Protein AF-A0A813GDG5-F1 (afdb_monomer_lite)

Radius of gyration: 47.86 Å; chains: 1; bounding box: 102×133×169 Å

Secondary structure (DSSP, 8-state):
----------TT----PPPTT----TT--EEEE--B-SS-B-SS-EEEE--------EEEE------STT---EEEEEEPPS-GGG--EEEEEEESSTT-TTPEE-SSPEESS--EEEEPTT---TT--EEEEEEE-SS-B-SS-EEEE--------EEEE------STT------EEE--S--TT---------SS---S--TT------HHHHHHHHHHTTSS--------------------------------------------------------------------------------------------------------------------------------------------TT----------------------PPPPPP------PPTT-----PPTT---TT--EEE---B-SS-B-SS-S-EEE--------EEEEEEE-S-SSS---EEEEEEPP---SSSSSSTTT--EEEEEEESSTT-TT-EEEEEEEEBTB-EEEEPSS---TT--EEEEEEE-SS-B-SS-EEEE--------EEEE--B-S--TT---B--EEEPPS--TT---------S-EEEETTEEEEPPP------PPPPP-

Structure (mmCIF, N/CA/C/O backbone):
data_AF-A0A813GDG5-F1
#
_entry.id   AF-A0A813GDG5-F1
#
loop_
_atom_site.group_PDB
_atom_site.id
_atom_site.type_symbol
_atom_site.label_atom_id
_atom_site.label_alt_id
_atom_site.label_comp_id
_atom_site.label_asym_id
_atom_site.label_entity_id
_atom_site.label_seq_id
_atom_site.pdbx_PDB_ins_code
_atom_site.Cartn_x
_atom_site.Cartn_y
_atom_site.Cartn_z
_atom_site.occupancy
_atom_site.B_iso_or_equiv
_atom_site.auth_seq_id
_atom_site.auth_comp_id
_atom_site.auth_asym_id
_atom_site.auth_atom_id
_atom_site.pdbx_PDB_model_num
ATOM 1 N N . ALA A 1 1 ? -31.759 0.068 24.690 1.00 62.31 1 ALA A N 1
ATOM 2 C CA . ALA A 1 1 ? -31.025 -0.439 23.518 1.00 62.31 1 ALA A CA 1
ATOM 3 C C . ALA A 1 1 ? -31.942 -1.348 22.711 1.00 62.31 1 ALA A C 1
ATOM 5 O O . ALA A 1 1 ? -32.781 -2.019 23.308 1.00 62.31 1 ALA A O 1
ATOM 6 N N . SER A 1 2 ? -31.791 -1.367 21.390 1.00 81.00 2 SER A N 1
ATOM 7 C CA . SER A 1 2 ? -32.177 -2.514 20.563 1.00 81.00 2 SER A CA 1
ATOM 8 C C . SER A 1 2 ? -31.324 -3.732 20.952 1.00 81.00 2 SER A C 1
ATOM 10 O O . SER A 1 2 ? -30.214 -3.576 21.458 1.00 81.00 2 SER A O 1
ATOM 12 N N . ARG A 1 3 ? -31.844 -4.948 20.752 1.00 89.31 3 ARG A N 1
ATOM 13 C CA . ARG A 1 3 ? -31.080 -6.197 20.893 1.00 89.31 3 ARG A CA 1
ATOM 14 C C . ARG A 1 3 ? -31.529 -7.189 19.825 1.00 89.31 3 ARG A C 1
ATOM 16 O O . ARG A 1 3 ? -32.732 -7.330 19.604 1.00 89.31 3 ARG A O 1
ATOM 23 N N . THR A 1 4 ? -30.583 -7.882 19.205 1.00 92.38 4 THR A N 1
ATOM 24 C CA . THR A 1 4 ? -30.857 -8.944 18.228 1.00 92.38 4 THR A CA 1
ATOM 25 C C . THR A 1 4 ? -30.822 -10.291 18.943 1.00 92.38 4 THR A C 1
ATOM 27 O O . THR A 1 4 ? -29.876 -10.590 19.667 1.00 92.38 4 THR A O 1
ATOM 30 N N . HIS A 1 5 ? -31.865 -11.103 18.783 1.00 94.12 5 HIS A N 1
ATOM 31 C CA . HIS A 1 5 ? -31.934 -12.427 19.401 1.00 94.12 5 HIS A CA 1
ATOM 32 C C . HIS A 1 5 ? -31.241 -13.465 18.507 1.00 94.12 5 HIS A C 1
ATOM 34 O O . HIS A 1 5 ? -31.800 -13.872 17.490 1.00 94.12 5 HIS A O 1
ATOM 40 N N . LEU A 1 6 ? -30.042 -13.901 18.906 1.00 94.25 6 LEU A N 1
ATOM 41 C CA . LEU A 1 6 ? -29.243 -14.876 18.151 1.00 94.25 6 LEU A CA 1
ATOM 42 C C . LEU A 1 6 ? -29.748 -16.324 18.306 1.00 94.25 6 LEU A C 1
ATOM 44 O O . LEU A 1 6 ? -29.659 -17.107 17.366 1.00 94.25 6 LEU A O 1
ATOM 48 N N . GLY A 1 7 ? -30.295 -16.696 19.469 1.00 95.75 7 GLY A N 1
ATOM 49 C CA . GLY A 1 7 ? -30.784 -18.053 19.726 1.00 95.75 7 GLY A CA 1
ATOM 50 C C . GLY A 1 7 ? -31.010 -18.365 21.208 1.00 95.75 7 GLY A C 1
ATOM 51 O O . GLY A 1 7 ? -30.668 -17.576 22.086 1.00 95.75 7 GLY A O 1
ATOM 52 N N . THR A 1 8 ? -31.567 -19.548 21.480 1.00 96.50 8 THR A N 1
ATOM 53 C CA . THR A 1 8 ? -31.814 -20.077 22.835 1.00 96.50 8 THR A CA 1
ATOM 54 C C . THR A 1 8 ? -31.167 -21.446 23.016 1.00 96.50 8 THR A C 1
ATOM 56 O O . THR A 1 8 ? -31.325 -22.305 22.148 1.00 96.50 8 THR A O 1
ATOM 59 N N . VAL A 1 9 ? -30.543 -21.697 24.171 1.00 96.06 9 VAL A N 1
ATOM 60 C CA . VAL A 1 9 ? -30.019 -23.024 24.549 1.00 96.06 9 VAL A CA 1
ATOM 61 C C . VAL A 1 9 ? -30.819 -23.644 25.706 1.00 96.06 9 VAL A C 1
ATOM 63 O O . VAL A 1 9 ? -31.348 -22.905 26.540 1.00 96.06 9 VAL A O 1
ATOM 66 N N . PRO A 1 10 ? -30.931 -24.985 25.795 1.00 96.81 10 PRO A N 1
ATOM 67 C CA . PRO A 1 10 ? -31.555 -25.652 26.938 1.00 96.81 10 PRO A CA 1
ATOM 68 C C . PRO A 1 10 ? -30.802 -25.416 28.255 1.00 96.81 10 PRO A C 1
ATOM 70 O O . PRO A 1 10 ? -29.580 -25.275 28.277 1.00 96.81 10 PRO A O 1
ATOM 73 N N . ALA A 1 11 ? -31.519 -25.460 29.381 1.00 94.62 11 ALA A N 1
ATOM 74 C CA . ALA A 1 11 ? -30.898 -25.414 30.703 1.00 94.62 11 ALA A CA 1
ATOM 75 C C . ALA A 1 11 ? -29.907 -26.582 30.895 1.00 94.62 11 ALA A C 1
ATOM 77 O O . ALA A 1 11 ? -30.241 -27.735 30.624 1.00 94.62 11 ALA A O 1
ATOM 78 N N . GLY A 1 12 ? -28.697 -26.274 31.371 1.00 93.56 12 GLY A N 1
ATOM 79 C CA . GLY A 1 12 ? -27.581 -27.225 31.479 1.00 93.56 12 GLY A CA 1
ATOM 80 C C . GLY A 1 12 ? -26.650 -27.259 30.258 1.00 93.56 12 GLY A C 1
ATOM 81 O O . GLY A 1 12 ? -25.606 -27.901 30.318 1.00 93.56 12 GLY A O 1
ATOM 82 N N . VAL A 1 13 ? -26.979 -26.546 29.175 1.00 95.94 13 VAL A N 1
ATOM 83 C CA . VAL A 1 13 ? -26.033 -26.240 28.094 1.00 95.94 13 VAL A CA 1
ATOM 84 C C . VAL A 1 13 ? -25.365 -24.898 28.400 1.00 95.94 13 VAL A C 1
ATOM 86 O O . VAL A 1 13 ? -26.042 -23.905 28.661 1.00 95.94 13 VAL A O 1
ATOM 89 N N . HIS A 1 14 ? -24.031 -24.875 28.391 1.00 95.25 14 HIS A N 1
ATOM 90 C CA . HIS A 1 14 ? -23.219 -23.718 28.799 1.00 95.25 14 HIS A CA 1
ATOM 91 C C . HIS A 1 14 ? -22.423 -23.086 27.644 1.00 95.25 14 HIS A C 1
ATOM 93 O O . HIS A 1 14 ? -21.555 -22.248 27.873 1.00 95.25 14 HIS A O 1
ATOM 99 N N . THR A 1 15 ? -22.722 -23.476 26.406 1.00 94.69 15 THR A N 1
ATOM 100 C CA . THR A 1 15 ? -22.099 -22.967 25.180 1.00 94.69 15 THR A CA 1
ATOM 101 C C . THR A 1 15 ? -23.167 -22.649 24.137 1.00 94.69 15 THR A C 1
ATOM 103 O O . THR A 1 15 ? -24.191 -23.325 24.052 1.00 94.69 15 THR A O 1
ATOM 106 N N . PHE A 1 16 ? -22.925 -21.623 23.326 1.00 95.31 16 PHE A N 1
ATOM 107 C CA . PHE A 1 16 ? -23.725 -21.292 22.149 1.00 95.31 16 PHE A CA 1
ATOM 108 C C . PHE A 1 16 ? -22.758 -20.974 21.009 1.00 95.31 16 PHE A C 1
ATOM 110 O O . PHE A 1 16 ? -21.877 -20.132 21.174 1.00 95.31 16 PHE A O 1
ATOM 117 N N . ALA A 1 17 ? -22.886 -21.680 19.887 1.00 94.06 17 ALA A N 1
ATOM 118 C CA . ALA A 1 17 ? -22.051 -21.446 18.719 1.00 94.06 17 ALA A CA 1
ATOM 119 C C . ALA A 1 17 ? -22.640 -20.293 17.899 1.00 94.06 17 ALA A C 1
ATOM 121 O O . ALA A 1 17 ? -23.751 -20.401 17.382 1.00 94.06 17 ALA A O 1
ATOM 122 N N . ILE A 1 18 ? -21.883 -19.205 17.781 1.00 93.00 18 ILE A N 1
ATOM 123 C CA . ILE A 1 18 ? -22.110 -18.173 16.769 1.00 93.00 18 ILE A CA 1
ATOM 124 C C . ILE A 1 18 ? -21.420 -18.666 15.491 1.00 93.00 18 ILE A C 1
ATOM 126 O O . ILE A 1 18 ? -20.317 -19.209 15.565 1.00 93.00 18 ILE A O 1
ATOM 130 N N . ALA A 1 19 ? -22.080 -18.547 14.339 1.00 90.06 19 ALA A N 1
ATOM 131 C CA . ALA A 1 19 ? -21.487 -18.952 13.068 1.00 90.06 19 ALA A CA 1
ATOM 132 C C . ALA A 1 19 ? -20.356 -17.991 12.663 1.00 90.06 19 ALA A C 1
ATOM 134 O O . ALA A 1 19 ? -20.369 -16.818 13.051 1.00 90.06 19 ALA A O 1
ATOM 135 N N . ALA A 1 20 ? -19.418 -18.469 11.841 1.00 87.94 20 ALA A N 1
ATOM 136 C CA . ALA A 1 20 ? -18.529 -17.573 11.107 1.00 87.94 20 ALA A CA 1
ATOM 137 C C . ALA A 1 20 ? -19.345 -16.529 10.322 1.00 87.94 20 ALA A C 1
ATOM 139 O O . ALA A 1 20 ? -20.516 -16.758 10.007 1.00 87.94 20 ALA A O 1
ATOM 140 N N . ASP A 1 21 ? -18.735 -15.373 10.073 1.00 87.25 21 ASP A N 1
ATOM 141 C CA . ASP A 1 21 ? -19.290 -14.294 9.245 1.00 87.25 21 ASP A CA 1
ATOM 142 C C . ASP A 1 21 ? -20.653 -13.747 9.734 1.00 87.25 21 ASP A C 1
ATOM 144 O O . ASP A 1 21 ? -21.388 -13.077 9.005 1.00 87.25 21 ASP A O 1
ATOM 148 N N . THR A 1 22 ? -20.993 -13.988 11.010 1.00 90.06 22 THR A N 1
ATOM 149 C CA . THR A 1 22 ? -22.172 -13.405 11.666 1.00 90.06 22 THR A CA 1
ATOM 150 C C . THR A 1 22 ? -21.937 -11.913 11.898 1.00 90.06 22 THR A C 1
ATOM 152 O O . THR A 1 22 ? -21.470 -11.509 12.963 1.00 90.06 22 THR A O 1
ATOM 155 N N . ALA A 1 23 ? -22.281 -11.090 10.906 1.00 89.31 23 ALA A N 1
ATOM 156 C CA . ALA A 1 23 ? -22.193 -9.636 10.995 1.00 89.31 23 ALA A CA 1
ATOM 157 C C . ALA A 1 23 ? -22.947 -9.111 12.242 1.00 89.31 23 ALA A C 1
ATOM 159 O O . ALA A 1 23 ? -24.170 -9.278 12.327 1.00 89.31 23 ALA A O 1
ATOM 160 N N . PRO A 1 24 ? -22.266 -8.465 13.211 1.00 82.44 24 PRO A N 1
ATOM 161 C CA . PRO A 1 24 ? -22.908 -7.999 14.443 1.00 82.44 24 PRO A CA 1
ATOM 162 C C . PRO A 1 24 ? -23.838 -6.799 14.194 1.00 82.44 24 PRO A C 1
ATOM 164 O O . PRO A 1 24 ? -24.821 -6.610 14.913 1.00 82.44 24 PRO A O 1
ATOM 167 N N . GLY A 1 25 ? -23.556 -6.014 13.149 1.00 82.81 25 GLY A N 1
ATOM 168 C CA . GLY A 1 25 ? -24.183 -4.722 12.874 1.00 82.81 25 GLY A CA 1
ATOM 169 C C . GLY A 1 25 ? -23.509 -3.578 13.650 1.00 82.81 25 GLY A C 1
ATOM 170 O O . GLY A 1 25 ? -22.969 -3.807 14.734 1.00 82.81 25 GLY A O 1
ATOM 171 N N . PRO A 1 26 ? -23.560 -2.334 13.134 1.00 79.00 26 PRO A N 1
ATOM 172 C CA . PRO A 1 26 ? -22.647 -1.245 13.523 1.00 79.00 26 PRO A CA 1
ATOM 173 C C . PRO A 1 26 ? -22.743 -0.783 14.989 1.00 79.00 26 PRO A C 1
ATOM 175 O O . PRO A 1 26 ? -21.864 -0.084 15.474 1.00 79.00 26 PRO A O 1
ATOM 178 N N . ALA A 1 27 ? -23.787 -1.180 15.725 1.00 83.81 27 ALA A N 1
ATOM 179 C CA . ALA A 1 27 ? -24.011 -0.773 17.116 1.00 83.81 27 ALA A CA 1
ATOM 180 C C . ALA A 1 27 ? -23.903 -1.921 18.146 1.00 83.81 27 ALA A C 1
ATOM 182 O O . ALA A 1 27 ? -24.203 -1.718 19.326 1.00 83.81 27 ALA A O 1
ATOM 183 N N . VAL A 1 28 ? -23.531 -3.142 17.739 1.00 88.38 28 VAL A N 1
ATOM 184 C CA . VAL A 1 28 ? -23.514 -4.315 18.635 1.00 88.38 28 VAL A CA 1
ATOM 185 C C . VAL A 1 28 ? -22.103 -4.570 19.164 1.00 88.38 28 VAL A C 1
ATOM 187 O O . VAL A 1 28 ? -21.370 -5.422 18.682 1.00 88.38 28 VAL A O 1
ATOM 190 N N . LEU A 1 29 ? -21.748 -3.831 20.218 1.00 90.56 29 LEU A N 1
ATOM 191 C CA . LEU A 1 29 ? -20.461 -3.946 20.920 1.00 90.56 29 LEU A CA 1
ATOM 192 C C . LEU A 1 29 ? -20.435 -5.028 22.017 1.00 90.56 29 LEU A C 1
ATOM 194 O O . LEU A 1 29 ? -19.413 -5.208 22.674 1.00 90.56 29 LEU A O 1
ATOM 198 N N . HIS A 1 30 ? -21.560 -5.692 22.304 1.00 92.50 30 HIS A N 1
ATOM 199 C CA . HIS A 1 30 ? -21.697 -6.607 23.444 1.00 92.50 30 HIS A CA 1
ATOM 200 C C . HIS A 1 30 ? -22.510 -7.858 23.093 1.00 92.50 30 HIS A C 1
ATOM 202 O O . HIS A 1 30 ? -23.578 -7.763 22.488 1.00 92.50 30 HIS A O 1
ATOM 208 N N . LEU A 1 31 ? -22.068 -9.016 23.590 1.00 93.94 31 LEU A N 1
ATOM 209 C CA . LEU A 1 31 ? -22.903 -10.212 23.721 1.00 93.94 31 LEU A CA 1
ATOM 210 C C . LEU A 1 31 ? -23.598 -10.195 25.085 1.00 93.94 31 LEU A C 1
ATOM 212 O O . LEU A 1 31 ? -22.973 -9.896 26.103 1.00 93.94 31 LEU A O 1
ATOM 216 N N . LEU A 1 32 ? -24.889 -10.539 25.108 1.00 94.75 32 LEU A N 1
ATOM 217 C CA . LEU A 1 32 ? -25.723 -10.537 26.311 1.00 94.75 32 LEU A CA 1
ATOM 218 C C . LEU A 1 32 ? -26.362 -11.916 26.511 1.00 94.75 32 LEU A C 1
ATOM 220 O O . LEU A 1 32 ? -27.048 -12.423 25.625 1.00 94.75 32 LEU A O 1
ATOM 224 N N . VAL A 1 33 ? -26.169 -12.501 27.692 1.00 95.88 33 VAL A N 1
ATOM 225 C CA . VAL A 1 33 ? -26.710 -13.805 28.088 1.00 95.88 33 VAL A CA 1
ATOM 226 C C . VAL A 1 33 ? -27.755 -13.603 29.181 1.00 95.88 33 VAL A C 1
ATOM 228 O O . VAL A 1 33 ? -27.470 -13.051 30.246 1.00 95.88 33 VAL A O 1
ATOM 231 N N . TYR A 1 34 ? -28.968 -14.078 28.914 1.00 96.75 34 TYR A N 1
ATOM 232 C CA . TYR A 1 34 ? -30.123 -13.976 29.800 1.00 96.75 34 TYR A CA 1
ATOM 233 C C . TYR A 1 34 ? -30.536 -15.364 30.296 1.00 96.75 34 TYR A C 1
ATOM 235 O O . TYR A 1 34 ? -30.735 -16.272 29.488 1.00 96.75 34 TYR A O 1
ATOM 243 N N . ALA A 1 35 ? -30.736 -15.537 31.605 1.00 96.12 35 ALA A N 1
ATOM 244 C CA . ALA A 1 35 ? -31.493 -16.684 32.096 1.00 96.12 35 ALA A CA 1
ATOM 245 C C . ALA A 1 35 ? -32.984 -16.496 31.763 1.00 96.12 35 ALA A C 1
ATOM 247 O O . ALA A 1 35 ? -33.516 -15.389 31.860 1.00 96.12 35 ALA A O 1
ATOM 248 N N . SER A 1 36 ? -33.679 -17.573 31.398 1.00 94.62 36 SER A N 1
ATOM 249 C CA . SER A 1 36 ? -35.114 -17.528 31.101 1.00 94.62 36 SER A CA 1
ATOM 250 C C . SER A 1 36 ? -35.851 -18.736 31.673 1.00 94.62 36 SER A C 1
ATOM 252 O O . SER A 1 36 ? -35.268 -19.793 31.916 1.00 94.62 36 SER A O 1
ATOM 254 N N . SER A 1 37 ? -37.139 -18.551 31.939 1.00 95.69 37 SER A N 1
ATOM 255 C CA . SER A 1 37 ? -38.023 -19.502 32.611 1.00 95.69 37 SER A CA 1
ATOM 256 C C . SER A 1 37 ? -39.401 -19.518 31.948 1.00 95.69 37 SER A C 1
ATOM 258 O O . SER A 1 37 ? -39.729 -18.645 31.149 1.00 95.69 37 SER A O 1
ATOM 260 N N . SER A 1 38 ? -40.263 -20.459 32.338 1.00 95.75 38 SER A N 1
ATOM 261 C CA . SER A 1 38 ? -41.664 -20.501 31.890 1.00 95.75 38 SER A CA 1
ATOM 262 C C . SER A 1 38 ? -42.534 -19.334 32.390 1.00 95.75 38 SER A C 1
ATOM 264 O O . SER A 1 38 ? -43.707 -19.268 32.028 1.00 95.75 38 SER A O 1
ATOM 266 N N . LEU A 1 39 ? -41.992 -18.438 33.226 1.00 94.50 39 LEU A N 1
ATOM 267 C CA . LEU A 1 39 ? -42.699 -17.278 33.783 1.00 94.50 39 LEU A CA 1
ATOM 268 C C . LEU A 1 39 ? -42.145 -15.942 33.268 1.00 94.50 39 LEU A C 1
ATOM 270 O O . LEU A 1 39 ? -42.921 -15.022 33.021 1.00 94.50 39 LEU A O 1
ATOM 274 N N . ALA A 1 40 ? -40.820 -15.825 33.135 1.00 93.75 40 ALA A N 1
ATOM 275 C CA . ALA A 1 40 ? -40.135 -14.613 32.686 1.00 93.75 40 ALA A CA 1
ATOM 276 C C . ALA A 1 40 ? -38.692 -14.885 32.223 1.00 93.75 40 ALA A C 1
ATOM 278 O O . ALA A 1 40 ? -38.039 -15.827 32.687 1.00 93.75 40 ALA A O 1
ATOM 279 N N . GLU A 1 41 ? -38.186 -13.989 31.376 1.00 95.75 41 GLU A N 1
ATOM 280 C CA . GLU A 1 41 ? -36.755 -13.753 31.164 1.00 95.75 41 GLU A CA 1
ATOM 281 C C . GLU A 1 41 ? -36.195 -12.865 32.295 1.00 95.75 41 GLU A C 1
ATOM 283 O O . GLU A 1 41 ? -36.905 -12.037 32.869 1.00 95.75 41 GLU A O 1
ATOM 288 N N . GLN A 1 42 ? -34.917 -13.033 32.624 1.00 96.44 42 GLN A N 1
ATOM 289 C CA . GLN A 1 42 ? -34.172 -12.183 33.551 1.00 96.44 42 GLN A CA 1
ATOM 290 C C . GLN A 1 42 ? -34.097 -10.731 33.037 1.00 96.44 42 GLN A C 1
ATOM 292 O O . GLN A 1 42 ? -33.810 -10.492 31.871 1.00 96.44 42 GLN A O 1
ATOM 297 N N . THR A 1 43 ? -34.295 -9.729 33.898 1.00 93.19 43 THR A N 1
ATOM 298 C CA . THR A 1 43 ? -34.247 -8.309 33.478 1.00 93.19 43 THR A CA 1
ATOM 299 C C . THR A 1 43 ? -32.832 -7.773 33.251 1.00 93.19 43 THR A C 1
ATOM 301 O O . THR A 1 43 ? -32.651 -6.810 32.511 1.00 93.19 43 THR A O 1
ATOM 304 N N . THR A 1 44 ? -31.837 -8.382 33.898 1.00 93.88 44 THR A N 1
ATOM 305 C CA . THR A 1 44 ? -30.436 -7.941 33.905 1.00 93.88 44 THR A CA 1
ATOM 306 C C . THR A 1 44 ? -29.554 -9.087 33.405 1.00 93.88 44 THR A C 1
ATOM 308 O O . THR A 1 44 ? -29.426 -10.071 34.132 1.00 93.88 44 THR A O 1
ATOM 311 N N . PRO A 1 45 ? -28.982 -9.014 32.192 1.00 96.50 45 PRO A N 1
ATOM 312 C CA . PRO A 1 45 ? -28.150 -10.082 31.643 1.00 96.50 45 PRO A CA 1
ATOM 313 C C . PRO A 1 45 ? -26.767 -10.134 32.301 1.00 96.50 45 PRO A C 1
ATOM 315 O O . PRO A 1 45 ? -26.333 -9.177 32.942 1.00 96.50 45 PRO A O 1
ATOM 318 N N . SER A 1 46 ? -26.045 -11.228 32.060 1.00 94.81 46 SER A N 1
ATOM 319 C CA . SER A 1 46 ? -24.579 -11.192 32.036 1.00 94.81 46 SER A CA 1
ATOM 320 C C . SER A 1 46 ? -24.123 -10.734 30.648 1.00 94.81 46 SER A C 1
ATOM 322 O O . SER A 1 46 ? -24.756 -11.095 29.655 1.00 94.81 46 SER A O 1
ATOM 324 N N . SER A 1 47 ? -23.050 -9.954 30.541 1.00 95.06 47 SER A N 1
ATOM 325 C CA . SER A 1 47 ? -22.583 -9.428 29.251 1.00 95.06 47 SER A CA 1
ATOM 326 C C . SER A 1 47 ? -21.066 -9.391 29.141 1.00 95.06 47 SER A C 1
ATOM 328 O O . SER A 1 47 ? -20.381 -9.121 30.124 1.00 95.06 47 SER A O 1
ATOM 330 N N . THR A 1 48 ? -20.561 -9.580 27.923 1.00 93.75 48 THR A N 1
ATOM 331 C CA . THR A 1 48 ? -19.156 -9.356 27.556 1.00 93.75 48 THR A CA 1
ATOM 332 C C . THR A 1 48 ? -19.077 -8.418 26.359 1.00 93.75 48 THR A C 1
ATOM 334 O O . THR A 1 48 ? -19.966 -8.430 25.505 1.00 93.75 48 THR A O 1
ATOM 337 N N . VAL A 1 49 ? -18.006 -7.630 26.288 1.00 91.06 49 VAL A N 1
ATOM 338 C CA . VAL A 1 49 ? -17.652 -6.846 25.098 1.00 91.06 49 VAL A CA 1
ATOM 339 C C . VAL A 1 49 ? -17.271 -7.804 23.963 1.00 91.06 49 VAL A C 1
ATOM 341 O O . VAL A 1 49 ? -16.701 -8.872 24.212 1.00 91.06 49 VAL A O 1
ATOM 344 N N . ILE A 1 50 ? -17.612 -7.434 22.730 1.00 90.06 50 ILE A N 1
ATOM 345 C CA . ILE A 1 50 ? -17.143 -8.088 21.507 1.00 90.06 50 ILE A CA 1
ATOM 346 C C . ILE A 1 50 ? -15.825 -7.428 21.106 1.00 90.06 50 ILE A C 1
ATOM 348 O O . ILE A 1 50 ? -15.783 -6.227 20.860 1.00 90.06 50 ILE A O 1
ATOM 352 N N . PHE A 1 51 ? -14.760 -8.224 21.030 1.00 82.00 51 PHE A N 1
ATOM 353 C CA . PHE A 1 51 ? -13.489 -7.811 20.441 1.00 82.00 51 PHE A CA 1
ATOM 354 C C . PHE A 1 51 ? -13.360 -8.461 19.071 1.00 82.00 51 PHE A C 1
ATOM 356 O O . PHE A 1 51 ? -12.961 -9.630 18.969 1.00 82.00 51 PHE A O 1
ATOM 363 N N . ASP A 1 52 ? -13.717 -7.703 18.038 1.00 82.12 52 ASP A N 1
ATOM 364 C CA . ASP A 1 52 ? -13.315 -8.047 16.682 1.00 82.12 52 ASP A CA 1
ATOM 365 C C . ASP A 1 52 ? -11.786 -7.922 16.549 1.00 82.12 52 ASP A C 1
ATOM 367 O O . ASP A 1 52 ? -11.139 -7.167 17.283 1.00 82.12 52 ASP A O 1
ATOM 371 N N . ARG A 1 53 ? -11.195 -8.729 15.670 1.00 82.56 53 ARG A N 1
ATOM 372 C CA . ARG A 1 53 ? -9.760 -8.746 15.380 1.00 82.56 53 ARG A CA 1
ATOM 373 C C . ARG A 1 53 ? -9.544 -9.201 13.944 1.00 82.56 53 ARG A C 1
ATOM 375 O O . ARG A 1 53 ? -9.655 -10.395 13.665 1.00 82.56 53 ARG A O 1
ATOM 382 N N . SER A 1 54 ? -9.133 -8.271 13.086 1.00 87.19 54 SER A N 1
ATOM 383 C CA . SER A 1 54 ? -8.460 -8.636 11.842 1.00 87.19 54 SER A CA 1
ATOM 384 C C . SER A 1 54 ? -7.111 -9.304 12.141 1.00 87.19 54 SER A C 1
ATOM 386 O O . SER A 1 54 ? -6.474 -9.027 13.160 1.00 87.19 54 SER A O 1
ATOM 388 N N . ALA A 1 55 ? -6.692 -10.180 11.233 1.00 93.75 55 ALA A N 1
ATOM 389 C CA . ALA A 1 55 ? -5.364 -10.780 11.184 1.00 93.75 55 ALA A CA 1
ATOM 390 C C . ALA A 1 55 ? -4.837 -10.782 9.735 1.00 93.75 55 ALA A C 1
ATOM 392 O O . ALA A 1 55 ? -4.232 -11.756 9.293 1.00 93.75 55 ALA A O 1
ATOM 393 N N . SER A 1 56 ? -5.109 -9.701 8.993 1.00 95.75 56 SER A N 1
ATOM 394 C CA . SER A 1 56 ? -4.518 -9.445 7.676 1.00 95.75 56 SER A CA 1
ATOM 395 C C . SER A 1 56 ? -2.990 -9.539 7.714 1.00 95.75 56 SER A C 1
ATOM 397 O O . SER A 1 56 ? -2.360 -9.061 8.656 1.00 95.75 56 SER A O 1
ATOM 399 N N . VAL A 1 57 ? -2.404 -10.088 6.651 1.00 97.75 57 VAL A N 1
ATOM 400 C CA . VAL A 1 57 ? -0.980 -9.894 6.332 1.00 97.75 57 VAL A CA 1
ATOM 401 C C . VAL A 1 57 ? -0.718 -8.431 5.942 1.00 97.75 57 VAL A C 1
ATOM 403 O O . VAL A 1 57 ? -1.663 -7.676 5.716 1.00 97.75 57 VAL A O 1
ATOM 406 N N . SER A 1 58 ? 0.541 -8.030 5.813 1.00 97.62 58 SER A N 1
ATOM 407 C CA . SER A 1 58 ? 0.932 -6.770 5.162 1.00 97.62 58 SER A CA 1
ATOM 408 C C . SER A 1 58 ? 2.047 -7.015 4.144 1.00 97.62 58 SER A C 1
ATOM 410 O O . SER A 1 58 ? 2.523 -8.143 4.006 1.00 97.62 58 SER A O 1
ATOM 412 N N . ASP A 1 59 ? 2.436 -5.970 3.411 1.00 96.44 59 ASP A N 1
ATOM 413 C CA . ASP A 1 59 ? 3.702 -5.913 2.664 1.00 96.44 59 ASP A CA 1
ATOM 414 C C . ASP A 1 59 ? 3.918 -7.110 1.721 1.00 96.44 59 ASP A C 1
ATOM 416 O O . ASP A 1 59 ? 4.983 -7.739 1.681 1.00 96.44 59 ASP A O 1
ATOM 420 N N . ILE A 1 60 ? 2.857 -7.459 0.981 1.00 98.12 60 ILE A N 1
ATOM 421 C CA . ILE A 1 60 ? 2.932 -8.478 -0.065 1.00 98.12 60 ILE A CA 1
ATOM 422 C C . ILE A 1 60 ? 3.953 -8.010 -1.102 1.00 98.12 60 ILE A C 1
ATOM 424 O O . ILE A 1 60 ? 3.921 -6.872 -1.563 1.00 98.12 60 ILE A O 1
ATOM 428 N N . SER A 1 61 ? 4.856 -8.910 -1.457 1.00 96.88 61 SER A N 1
ATOM 429 C CA . SER A 1 61 ? 5.930 -8.706 -2.417 1.00 96.88 61 SER A CA 1
ATOM 430 C C . SER A 1 61 ? 5.989 -9.899 -3.358 1.00 96.88 61 SER A C 1
ATOM 432 O O . SER A 1 61 ? 5.883 -11.054 -2.939 1.00 96.88 61 SER A O 1
ATOM 434 N N . PHE A 1 62 ? 6.171 -9.615 -4.638 1.00 96.62 62 PHE A N 1
ATOM 435 C CA . PHE A 1 62 ? 6.410 -10.602 -5.675 1.00 96.62 62 PHE A CA 1
ATOM 436 C C . PHE A 1 62 ? 7.437 -10.018 -6.643 1.00 96.62 62 PHE A C 1
ATOM 438 O O . PHE A 1 62 ? 7.364 -8.839 -6.983 1.00 96.62 62 PHE A O 1
ATOM 445 N N . VAL A 1 63 ? 8.398 -10.844 -7.041 1.00 93.25 63 VAL A N 1
ATOM 446 C CA . VAL A 1 63 ? 9.301 -10.575 -8.160 1.00 93.25 63 VAL A CA 1
ATOM 447 C C . VAL A 1 63 ? 9.065 -11.703 -9.142 1.00 93.25 63 VAL A C 1
ATOM 449 O O . VAL A 1 63 ? 9.177 -12.872 -8.762 1.00 93.25 63 VAL A O 1
ATOM 452 N N . ASP A 1 64 ? 8.696 -11.328 -10.359 1.00 93.44 64 ASP A N 1
ATOM 453 C CA . ASP A 1 64 ? 8.482 -12.264 -11.449 1.00 93.44 64 ASP A CA 1
ATOM 454 C C . ASP A 1 64 ? 9.829 -12.797 -11.951 1.00 93.44 64 ASP A C 1
ATOM 456 O O . ASP A 1 64 ? 10.805 -12.046 -12.000 1.00 93.44 64 ASP A O 1
ATOM 460 N N . HIS A 1 65 ? 9.912 -14.093 -12.242 1.00 91.00 65 HIS A N 1
ATOM 461 C CA . HIS A 1 65 ? 11.180 -14.807 -12.465 1.00 91.00 65 HIS A CA 1
ATOM 462 C C . HIS A 1 65 ? 11.217 -15.674 -13.730 1.00 91.00 65 HIS A C 1
ATOM 464 O O . HIS A 1 65 ? 12.220 -16.356 -13.964 1.00 91.00 65 HIS A O 1
ATOM 470 N N . ASP A 1 66 ? 10.169 -15.649 -14.551 1.00 88.75 66 ASP A N 1
ATOM 471 C CA . ASP A 1 66 ? 10.274 -16.083 -15.941 1.00 88.75 66 ASP A CA 1
ATOM 472 C C . ASP A 1 66 ? 10.344 -14.870 -16.873 1.00 88.75 66 ASP A C 1
ATOM 474 O O . ASP A 1 66 ? 10.494 -13.731 -16.433 1.00 88.75 66 ASP A O 1
ATOM 478 N N . LEU A 1 67 ? 10.421 -15.152 -18.168 1.00 88.56 67 LEU A N 1
ATOM 479 C CA . LEU A 1 67 ? 10.745 -14.188 -19.215 1.00 88.56 67 LEU A CA 1
ATOM 480 C C . LEU A 1 67 ? 9.686 -14.222 -20.331 1.00 88.56 67 LEU A C 1
ATOM 482 O O . LEU A 1 67 ? 9.865 -13.574 -21.365 1.00 88.56 67 LEU A O 1
ATOM 486 N N . ASP A 1 68 ? 8.615 -14.999 -20.142 1.00 88.25 68 ASP A N 1
ATOM 487 C CA . ASP A 1 68 ? 7.667 -15.407 -21.172 1.00 88.25 68 ASP A CA 1
ATOM 488 C C . ASP A 1 68 ? 6.336 -14.660 -21.007 1.00 88.25 68 ASP A C 1
ATOM 490 O O . ASP A 1 68 ? 5.687 -14.682 -19.968 1.00 88.25 68 ASP A O 1
ATOM 494 N N . ILE A 1 69 ? 5.916 -13.967 -22.066 1.00 87.44 69 ILE A N 1
ATOM 495 C CA . ILE A 1 69 ? 4.812 -13.004 -21.991 1.00 87.44 69 ILE A CA 1
ATOM 496 C C . ILE A 1 69 ? 3.472 -13.646 -21.576 1.00 87.44 69 ILE A C 1
ATOM 498 O O . ILE A 1 69 ? 2.968 -14.561 -22.235 1.00 87.44 69 ILE A O 1
ATOM 502 N N . ARG A 1 70 ? 2.840 -13.067 -20.546 1.00 92.06 70 ARG A N 1
ATOM 503 C CA . ARG A 1 70 ? 1.636 -13.535 -19.825 1.00 92.06 70 ARG A CA 1
ATOM 504 C C . ARG A 1 70 ? 1.824 -14.803 -19.007 1.00 92.06 70 ARG A C 1
ATOM 506 O O . ARG A 1 70 ? 0.870 -15.571 -18.817 1.00 92.06 70 ARG A O 1
ATOM 513 N N . GLU A 1 71 ? 3.022 -15.022 -18.506 1.00 94.94 71 GLU A N 1
ATOM 514 C CA . GLU A 1 71 ? 3.313 -16.057 -17.526 1.00 94.94 71 GLU A CA 1
ATOM 515 C C . GLU A 1 71 ? 3.778 -15.406 -16.221 1.00 94.94 71 GLU A C 1
ATOM 517 O O . GLU A 1 71 ? 3.901 -14.186 -16.151 1.00 94.94 71 GLU A O 1
ATOM 522 N N . PHE A 1 72 ? 3.854 -16.193 -15.151 1.00 95.19 72 PHE A N 1
ATOM 523 C CA . PHE A 1 72 ? 4.305 -15.729 -13.846 1.00 95.19 72 PHE A CA 1
ATOM 524 C C . PHE A 1 72 ? 5.049 -16.847 -13.126 1.00 95.19 72 PHE A C 1
ATOM 526 O O . PHE A 1 72 ? 4.590 -18.000 -13.087 1.00 95.19 72 PHE A O 1
ATOM 533 N N . SER A 1 73 ? 6.125 -16.493 -12.430 1.00 95.88 73 SER A N 1
ATOM 534 C CA . SER A 1 73 ? 6.826 -17.416 -11.540 1.00 95.88 73 SER A CA 1
ATOM 535 C C . SER A 1 73 ? 7.690 -16.696 -10.513 1.00 95.88 73 SER A C 1
ATOM 537 O O . SER A 1 73 ? 7.928 -15.501 -10.602 1.00 95.88 73 SER A O 1
ATOM 539 N N . GLY A 1 74 ? 8.151 -17.419 -9.491 1.00 95.38 74 GLY A N 1
ATOM 540 C CA . GLY A 1 74 ? 8.993 -16.847 -8.437 1.00 95.38 74 GLY A CA 1
ATOM 541 C C . GLY A 1 74 ? 8.329 -16.859 -7.066 1.00 95.38 74 GLY A C 1
ATOM 542 O O . GLY A 1 74 ? 7.341 -17.558 -6.828 1.00 95.38 74 GLY A O 1
ATOM 543 N N . ASN A 1 75 ? 8.922 -16.158 -6.102 1.00 96.62 75 ASN A N 1
ATOM 544 C CA . ASN A 1 75 ? 8.498 -16.241 -4.706 1.00 96.62 75 ASN A CA 1
ATOM 545 C C . ASN A 1 75 ? 7.566 -15.084 -4.331 1.00 96.62 75 ASN A C 1
ATOM 547 O O . ASN A 1 75 ? 8.008 -13.944 -4.213 1.00 96.62 75 ASN A O 1
ATOM 551 N N . VAL A 1 76 ? 6.316 -15.408 -4.003 1.00 98.06 76 VAL A N 1
ATOM 552 C CA . VAL A 1 76 ? 5.405 -14.495 -3.308 1.00 98.06 76 VAL A CA 1
ATOM 553 C C . VAL A 1 76 ? 5.763 -14.492 -1.822 1.00 98.06 76 VAL A C 1
ATOM 555 O O . VAL A 1 76 ? 5.840 -15.552 -1.198 1.00 98.06 76 VAL A O 1
ATOM 558 N N . SER A 1 77 ? 5.963 -13.320 -1.235 1.00 98.19 77 SER A N 1
ATOM 559 C CA . SER A 1 77 ? 6.211 -13.117 0.198 1.00 98.19 77 SER A CA 1
ATOM 560 C C . SER A 1 77 ? 5.282 -12.060 0.785 1.00 98.19 77 SER A C 1
ATOM 562 O O . SER A 1 77 ? 4.672 -11.285 0.059 1.00 98.19 77 SER A O 1
ATOM 564 N N . TRP A 1 78 ? 5.144 -12.054 2.107 1.00 98.50 78 TRP A N 1
ATOM 565 C CA . TRP A 1 78 ? 4.384 -11.066 2.874 1.00 98.50 78 TRP A CA 1
ATOM 566 C C . TRP A 1 78 ? 4.965 -10.924 4.285 1.00 98.50 78 TRP A C 1
ATOM 568 O O . TRP A 1 78 ? 5.810 -11.718 4.709 1.00 98.50 78 TRP A O 1
ATOM 578 N N . VAL A 1 79 ? 4.484 -9.934 5.031 1.00 98.31 79 VAL A N 1
ATOM 579 C CA . VAL A 1 79 ? 4.684 -9.799 6.478 1.00 98.31 79 VAL A CA 1
ATOM 580 C C . VAL A 1 79 ? 3.481 -10.404 7.208 1.00 98.31 79 VAL A C 1
ATOM 582 O O . VAL A 1 79 ? 2.328 -10.231 6.812 1.00 98.31 79 VAL A O 1
ATOM 585 N N . GLU A 1 80 ? 3.739 -11.183 8.260 1.00 98.00 80 GLU A N 1
ATOM 586 C CA . GLU A 1 80 ? 2.680 -11.823 9.051 1.00 98.00 80 GLU A CA 1
ATOM 587 C C . GLU A 1 80 ? 1.971 -10.823 9.988 1.00 98.00 80 GLU A C 1
ATOM 589 O O . GLU A 1 80 ? 2.621 -9.917 10.516 1.00 98.00 80 GLU A O 1
ATOM 594 N N . PRO A 1 81 ? 0.663 -10.999 10.275 1.00 96.44 81 PRO A N 1
ATOM 595 C CA . PRO A 1 81 ? -0.045 -10.187 11.263 1.00 96.44 81 PRO A CA 1
ATOM 596 C C . PRO A 1 81 ? 0.658 -10.209 12.635 1.00 96.44 81 PRO A C 1
ATOM 598 O O . PRO A 1 81 ? 1.085 -11.279 13.081 1.00 96.44 81 PRO A O 1
ATOM 601 N N . PRO A 1 82 ? 0.646 -9.100 13.406 1.00 92.81 82 PRO A N 1
ATOM 602 C CA . PRO A 1 82 ? 1.238 -9.031 14.752 1.00 92.81 82 PRO A CA 1
ATOM 603 C C . PRO A 1 82 ? 0.683 -10.021 15.798 1.00 92.81 82 PRO A C 1
ATOM 605 O O . PRO A 1 82 ? 1.151 -10.046 16.937 1.00 92.81 82 PRO A O 1
ATOM 608 N N . SER A 1 83 ? -0.339 -10.819 15.465 1.00 94.06 83 SER A N 1
ATOM 609 C CA . SER A 1 83 ? -0.895 -11.853 16.337 1.00 94.06 83 SER A CA 1
ATOM 610 C C . SER A 1 83 ? -1.380 -13.072 15.544 1.00 94.06 83 SER A C 1
ATOM 612 O O . SER A 1 83 ? -2.478 -13.084 14.992 1.00 94.06 83 SER A O 1
ATOM 614 N N . LEU A 1 84 ? -0.582 -14.143 15.566 1.00 95.44 84 LEU A N 1
ATOM 615 C CA . LEU A 1 84 ? -0.909 -15.438 14.951 1.00 95.44 84 LEU A CA 1
ATOM 616 C C . LEU A 1 84 ? -1.915 -16.283 15.760 1.00 95.44 84 LEU A C 1
ATOM 618 O O . LEU A 1 84 ? -2.294 -17.360 15.320 1.00 95.44 84 LEU A O 1
ATOM 622 N N . GLU A 1 85 ? -2.385 -15.818 16.927 1.00 95.25 85 GLU A N 1
ATOM 623 C CA . GLU A 1 85 ? -3.202 -16.590 17.892 1.00 95.25 85 GLU A CA 1
ATOM 624 C C . GLU A 1 85 ? -4.477 -17.220 17.286 1.00 95.25 85 GLU A C 1
ATOM 626 O O . GLU A 1 85 ? -4.999 -18.206 17.807 1.00 95.25 85 GLU A O 1
ATOM 631 N N . ARG A 1 86 ? -4.995 -16.647 16.191 1.00 93.69 86 ARG A N 1
ATOM 632 C CA . ARG A 1 86 ? -6.211 -17.100 15.491 1.00 93.69 86 ARG A CA 1
ATOM 633 C C . ARG A 1 86 ? -5.976 -17.522 14.035 1.00 93.69 86 ARG A C 1
ATOM 635 O O . ARG A 1 86 ? -6.939 -17.911 13.373 1.00 93.69 86 ARG A O 1
ATOM 642 N N . VAL A 1 87 ? -4.738 -17.448 13.546 1.00 97.06 87 VAL A N 1
ATOM 643 C CA . VAL A 1 87 ? -4.371 -17.834 12.178 1.00 97.06 87 VAL A CA 1
ATOM 644 C C . VAL A 1 87 ? -3.918 -19.292 12.199 1.00 97.06 87 VAL A C 1
ATOM 646 O O . VAL A 1 87 ? -3.019 -19.663 12.944 1.00 97.06 87 VAL A O 1
ATOM 649 N N . GLU A 1 88 ? -4.566 -20.132 11.398 1.00 97.75 88 GLU A N 1
ATOM 650 C CA . GLU A 1 88 ? -4.169 -21.526 11.168 1.00 97.75 88 GLU A CA 1
ATOM 651 C C . GLU A 1 88 ? -3.282 -21.625 9.917 1.00 97.75 88 GLU A C 1
ATOM 653 O O . GLU A 1 88 ? -2.265 -22.320 9.919 1.00 97.75 88 GLU A O 1
ATOM 658 N N . ALA A 1 89 ? -3.650 -20.892 8.862 1.00 98.31 89 ALA A N 1
ATOM 659 C CA . ALA A 1 89 ? -2.950 -20.865 7.585 1.00 98.31 89 ALA A CA 1
ATOM 660 C C . ALA A 1 89 ? -3.230 -19.569 6.803 1.00 98.31 89 ALA A C 1
ATOM 662 O O . ALA A 1 89 ? -4.117 -18.792 7.158 1.00 98.31 89 ALA A O 1
ATOM 663 N N . TYR A 1 90 ? -2.525 -19.389 5.692 1.00 98.44 90 TYR A N 1
ATOM 664 C CA . TYR A 1 90 ? -2.800 -18.425 4.634 1.00 98.44 90 TYR A CA 1
ATOM 665 C C . TYR A 1 90 ? -3.198 -19.156 3.349 1.00 98.44 90 TYR A C 1
ATOM 667 O O . TYR A 1 90 ? -2.793 -20.298 3.102 1.00 98.44 90 TYR A O 1
ATOM 675 N N . ARG A 1 91 ? -3.973 -18.477 2.504 1.00 98.44 91 ARG A N 1
ATOM 676 C CA . ARG A 1 91 ? -4.298 -18.917 1.143 1.00 98.44 91 ARG A CA 1
ATOM 677 C C . ARG A 1 91 ? -3.958 -17.808 0.160 1.00 98.44 91 ARG A C 1
ATOM 679 O O . ARG A 1 91 ? -4.378 -16.669 0.356 1.00 98.44 91 ARG A O 1
ATOM 686 N N . VAL A 1 92 ? -3.220 -18.164 -0.885 1.00 98.31 92 VAL A N 1
ATOM 687 C CA . VAL A 1 92 ? -2.751 -17.250 -1.932 1.00 98.31 92 VAL A CA 1
ATOM 688 C C . VAL A 1 92 ? -3.492 -17.563 -3.231 1.00 98.31 92 VAL A C 1
ATOM 690 O O . VAL A 1 92 ? -3.722 -18.731 -3.559 1.00 98.31 92 VAL A O 1
ATOM 693 N N . TYR A 1 93 ? -3.890 -16.528 -3.963 1.00 98.38 93 TYR A N 1
ATOM 694 C CA . TYR A 1 93 ? -4.578 -16.647 -5.246 1.00 98.38 93 TYR A CA 1
ATOM 695 C C . TYR A 1 93 ? -4.044 -15.615 -6.241 1.00 98.38 93 TYR A C 1
ATOM 697 O O . TYR A 1 93 ? -3.657 -14.520 -5.842 1.00 98.38 93 TYR A O 1
ATOM 705 N N . LEU A 1 94 ? -4.108 -15.948 -7.529 1.00 98.25 94 LEU A N 1
ATOM 706 C CA . LEU A 1 94 ? -4.146 -14.969 -8.617 1.00 98.25 94 LEU A CA 1
ATOM 707 C C . LEU A 1 94 ? -5.599 -14.510 -8.807 1.00 98.25 94 LEU A C 1
ATOM 709 O O . LEU A 1 94 ? -6.505 -15.340 -8.712 1.00 98.25 94 LEU A O 1
ATOM 713 N N . ALA A 1 95 ? -5.838 -13.224 -9.057 1.00 98.50 95 ALA A N 1
ATOM 714 C CA . ALA A 1 95 ? -7.168 -12.619 -9.142 1.00 98.50 95 ALA A CA 1
ATOM 715 C C . ALA A 1 95 ? -7.257 -11.512 -10.208 1.00 98.50 95 ALA A C 1
ATOM 717 O O . ALA A 1 95 ? -6.266 -10.863 -10.540 1.00 98.50 95 ALA A O 1
ATOM 718 N N . GLU A 1 96 ? -8.466 -11.275 -10.717 1.00 98.19 96 GLU A N 1
ATOM 719 C CA . GLU A 1 96 ? -8.785 -10.222 -11.699 1.00 98.19 96 GLU A CA 1
ATOM 720 C C . GLU A 1 96 ? -8.735 -8.804 -11.089 1.00 98.19 96 GLU A C 1
ATOM 722 O O . GLU A 1 96 ? -8.559 -7.830 -11.819 1.00 98.19 96 GLU A O 1
ATOM 727 N N . ASN A 1 97 ? -8.898 -8.678 -9.764 1.00 97.88 97 ASN A N 1
ATOM 728 C CA . ASN A 1 97 ? -8.871 -7.417 -9.015 1.00 97.88 97 ASN A CA 1
ATOM 729 C C . ASN A 1 97 ? -8.430 -7.607 -7.547 1.00 97.88 97 ASN A C 1
ATOM 731 O O . ASN A 1 97 ? -8.308 -8.732 -7.052 1.00 97.88 97 ASN A O 1
ATOM 735 N N . ALA A 1 98 ? -8.236 -6.491 -6.836 1.00 97.38 98 ALA A N 1
ATOM 736 C CA . ALA A 1 98 ? -7.818 -6.464 -5.435 1.00 97.38 98 ALA A CA 1
ATOM 737 C C . ALA A 1 98 ? -8.817 -7.135 -4.472 1.00 97.38 98 ALA A C 1
ATOM 739 O O . ALA A 1 98 ? -8.413 -7.703 -3.460 1.00 97.38 98 ALA A O 1
ATOM 740 N N . GLU A 1 99 ? -10.114 -7.126 -4.784 1.00 97.44 99 GLU A N 1
ATOM 741 C CA . GLU A 1 99 ? -11.157 -7.781 -3.986 1.00 97.44 99 GLU A CA 1
ATOM 742 C C . GLU A 1 99 ? -11.143 -9.320 -4.100 1.00 97.44 99 GLU A C 1
ATOM 744 O O . GLU A 1 99 ? -11.806 -10.007 -3.315 1.00 97.44 99 GLU A O 1
ATOM 749 N N . GLY A 1 100 ? -10.389 -9.882 -5.052 1.00 97.62 100 GLY A N 1
ATOM 750 C CA . GLY A 1 100 ? -10.269 -11.324 -5.256 1.00 97.62 100 GLY A CA 1
ATOM 751 C C . GLY A 1 100 ? -11.333 -11.939 -6.176 1.00 97.62 100 GLY A C 1
ATOM 752 O O . GLY A 1 100 ? -11.684 -13.111 -6.001 1.00 97.62 100 GLY A O 1
ATOM 753 N N . SER A 1 101 ? -11.867 -11.193 -7.153 1.00 97.50 101 SER A N 1
ATOM 754 C CA . SER A 1 101 ? -12.665 -11.780 -8.242 1.00 97.50 101 SER A CA 1
ATOM 755 C C . SER A 1 101 ? -11.794 -12.630 -9.177 1.00 97.50 101 SER A C 1
ATOM 757 O O . SER A 1 101 ? -10.566 -12.565 -9.149 1.00 97.50 101 SER A O 1
ATOM 759 N N . GLY A 1 102 ? -12.420 -13.537 -9.933 1.00 97.44 102 GLY A N 1
ATOM 760 C CA . GLY A 1 102 ? -11.717 -14.499 -10.799 1.00 97.44 102 GLY A CA 1
ATOM 761 C C . GLY A 1 102 ? -10.839 -15.541 -10.094 1.00 97.44 102 GLY A C 1
ATOM 762 O O . GLY A 1 102 ? -10.221 -16.364 -10.764 1.00 97.44 102 GLY A O 1
ATOM 763 N N . ARG A 1 103 ? -10.754 -15.516 -8.754 1.00 97.50 103 ARG A N 1
ATOM 764 C CA . ARG A 1 103 ? -9.606 -16.065 -8.019 1.00 97.50 103 ARG A CA 1
ATOM 765 C C . ARG A 1 103 ? -9.240 -17.525 -8.328 1.00 97.50 103 ARG A C 1
ATOM 767 O O . ARG A 1 103 ? -9.975 -18.458 -7.996 1.00 97.50 103 ARG A O 1
ATOM 774 N N . SER A 1 104 ? -8.035 -17.717 -8.864 1.00 97.69 104 SER A N 1
ATOM 775 C CA . SER A 1 104 ? -7.387 -19.010 -9.100 1.00 97.69 104 SER A CA 1
ATOM 776 C C . SER A 1 104 ? -6.376 -19.299 -7.991 1.00 97.69 104 SER A C 1
ATOM 778 O O . SER A 1 104 ? -5.550 -18.453 -7.656 1.00 97.69 104 SER A O 1
ATOM 780 N N . ARG A 1 105 ? -6.457 -20.475 -7.359 1.00 97.06 105 ARG A N 1
ATOM 781 C CA . ARG A 1 105 ? -5.690 -20.777 -6.139 1.00 97.06 105 ARG A CA 1
ATOM 782 C C . ARG A 1 105 ? -4.248 -21.179 -6.449 1.00 97.06 105 ARG A C 1
ATOM 784 O O . ARG A 1 105 ? -4.009 -22.160 -7.149 1.00 97.06 105 ARG A O 1
ATOM 791 N N . MET A 1 106 ? -3.303 -20.492 -5.816 1.00 96.06 106 MET A N 1
ATOM 792 C CA . MET A 1 106 ? -1.874 -20.764 -5.906 1.00 96.06 106 MET A CA 1
ATOM 793 C C . MET A 1 106 ? -1.467 -21.800 -4.842 1.00 96.06 106 MET A C 1
ATOM 795 O O . MET A 1 106 ? -1.236 -21.465 -3.685 1.00 96.06 106 MET A O 1
ATOM 799 N N . GLY A 1 107 ? -1.401 -23.076 -5.234 1.00 94.56 107 GLY A N 1
ATOM 800 C CA . GLY A 1 107 ? -0.816 -24.152 -4.421 1.00 94.56 107 GLY A CA 1
ATOM 801 C C . GLY A 1 107 ? -1.594 -24.586 -3.164 1.00 94.56 107 GLY A C 1
ATOM 802 O O . GLY A 1 107 ? -2.814 -24.420 -3.038 1.00 94.56 107 GLY A O 1
ATOM 803 N N . ASP A 1 108 ? -0.875 -25.229 -2.239 1.00 97.25 108 ASP A N 1
ATOM 804 C CA . ASP A 1 108 ? -1.402 -25.710 -0.955 1.00 97.25 108 ASP A CA 1
ATOM 805 C C . ASP A 1 108 ? -1.552 -24.585 0.096 1.00 97.25 108 ASP A C 1
ATOM 807 O O . ASP A 1 108 ? -1.167 -23.444 -0.139 1.00 97.25 108 ASP A O 1
ATOM 811 N N . GLU A 1 109 ? -2.184 -24.872 1.241 1.00 97.56 109 GLU A N 1
ATOM 812 C CA . GLU A 1 109 ? -2.339 -23.867 2.310 1.00 97.56 109 GLU A CA 1
ATOM 813 C C . GLU A 1 109 ? -1.009 -23.665 3.048 1.00 97.56 109 GLU A C 1
ATOM 815 O O . GLU A 1 109 ? -0.374 -24.632 3.472 1.00 97.56 109 GLU A O 1
ATOM 820 N N . VAL A 1 110 ? -0.597 -22.409 3.228 1.00 98.19 110 VAL A N 1
ATOM 821 C CA . VAL A 1 110 ? 0.663 -22.062 3.902 1.00 98.19 110 VAL A CA 1
ATOM 822 C C . VAL A 1 110 ? 0.393 -21.936 5.396 1.00 98.19 110 VAL A C 1
ATOM 824 O O . VAL A 1 110 ? -0.380 -21.078 5.799 1.00 98.19 110 VAL A O 1
ATOM 827 N N . ALA A 1 111 ? 0.988 -22.786 6.232 1.00 98.19 111 ALA A N 1
ATOM 828 C CA . ALA A 1 111 ? 0.743 -22.758 7.678 1.00 98.19 111 ALA A CA 1
ATOM 829 C C . ALA A 1 111 ? 1.154 -21.417 8.324 1.00 98.19 111 ALA A C 1
ATOM 831 O O . ALA A 1 111 ? 2.115 -20.783 7.893 1.00 98.19 111 ALA A O 1
ATOM 832 N N . ALA A 1 112 ? 0.456 -21.006 9.387 1.00 97.38 112 ALA A N 1
ATOM 833 C CA . ALA A 1 112 ? 0.837 -19.832 10.177 1.00 97.38 112 ALA A CA 1
ATOM 834 C C . ALA A 1 112 ? 2.267 -19.967 10.749 1.00 97.38 112 ALA A C 1
ATOM 836 O O . ALA A 1 112 ? 2.671 -21.052 11.174 1.00 97.38 112 ALA A O 1
ATOM 837 N N . GLY A 1 113 ? 3.035 -18.872 10.772 1.00 97.00 113 GLY A N 1
ATOM 838 C CA . GLY A 1 113 ? 4.483 -18.906 11.005 1.00 97.00 113 GLY A CA 1
ATOM 839 C C . GLY A 1 113 ? 5.293 -19.157 9.725 1.00 97.00 113 GLY A C 1
ATOM 840 O O . GLY A 1 113 ? 6.420 -19.652 9.790 1.00 97.00 113 GLY A O 1
ATOM 841 N N . SER A 1 114 ? 4.717 -18.906 8.547 1.00 97.69 114 SER A N 1
ATOM 842 C CA . SER A 1 114 ? 5.382 -19.006 7.241 1.00 97.69 114 SER A CA 1
ATOM 843 C C . SER A 1 114 ? 4.826 -17.953 6.290 1.00 97.69 114 SER A C 1
ATOM 845 O O . SER A 1 114 ? 3.639 -17.941 5.980 1.00 97.69 114 SER A O 1
ATOM 847 N N . SER A 1 115 ? 5.705 -17.070 5.817 1.00 97.88 115 SER A N 1
ATOM 848 C CA . SER A 1 115 ? 5.324 -15.806 5.179 1.00 97.88 115 SER A CA 1
ATOM 849 C C . SER A 1 115 ? 5.650 -15.733 3.679 1.00 97.88 115 SER A C 1
ATOM 851 O O . SER A 1 115 ? 5.970 -14.670 3.147 1.00 97.88 115 SER A O 1
ATOM 853 N N . ARG A 1 116 ? 5.653 -16.890 3.001 1.00 97.81 116 ARG A N 1
ATOM 854 C CA . ARG A 1 116 ? 5.940 -17.005 1.563 1.00 97.81 116 ARG A CA 1
ATOM 855 C C . ARG A 1 116 ? 5.387 -18.277 0.923 1.00 97.81 116 ARG A C 1
ATOM 857 O O . ARG A 1 116 ? 5.261 -19.302 1.595 1.00 97.81 116 ARG A O 1
ATOM 864 N N . ILE A 1 117 ? 5.171 -18.230 -0.390 1.00 98.06 117 ILE A N 1
ATOM 865 C CA . ILE A 1 117 ? 4.933 -19.387 -1.261 1.00 98.06 117 ILE A CA 1
ATOM 866 C C . ILE A 1 117 ? 5.702 -19.222 -2.581 1.00 98.06 117 ILE A C 1
ATOM 868 O O . ILE A 1 117 ? 5.859 -18.115 -3.090 1.00 98.06 117 ILE A O 1
ATOM 872 N N . LEU A 1 118 ? 6.178 -20.334 -3.144 1.00 97.44 118 LEU A N 1
ATOM 873 C CA . LEU A 1 118 ? 6.740 -20.365 -4.493 1.00 97.44 118 LEU A CA 1
ATOM 874 C C . LEU A 1 118 ? 5.598 -20.535 -5.504 1.00 97.44 118 LEU A C 1
ATOM 876 O O . LEU A 1 118 ? 4.921 -21.566 -5.487 1.00 97.44 118 LEU A O 1
ATOM 880 N N . MET A 1 119 ? 5.407 -19.556 -6.386 1.00 96.94 119 MET A N 1
ATOM 881 C CA . MET A 1 119 ? 4.601 -19.728 -7.591 1.00 96.94 119 MET A CA 1
ATOM 882 C C . MET A 1 119 ? 5.371 -20.640 -8.563 1.00 96.94 119 MET A C 1
ATOM 884 O O . MET A 1 119 ? 6.560 -20.399 -8.798 1.00 96.94 119 MET A O 1
ATOM 888 N N . PRO A 1 120 ? 4.752 -21.714 -9.092 1.00 95.56 120 PRO A N 1
ATOM 889 C CA . PRO A 1 120 ? 5.392 -22.571 -10.085 1.00 95.56 120 PRO A CA 1
ATOM 890 C C . PRO A 1 120 ? 5.815 -21.787 -11.332 1.00 95.56 120 PRO A C 1
ATOM 892 O O . PRO A 1 120 ? 5.152 -20.824 -11.706 1.00 95.56 120 PRO A O 1
ATOM 895 N N . ALA A 1 121 ? 6.870 -22.251 -12.005 1.00 91.75 121 ALA A N 1
ATOM 896 C CA . ALA A 1 121 ? 7.157 -21.830 -13.375 1.00 91.75 121 ALA A CA 1
ATOM 897 C C . ALA A 1 121 ? 5.967 -22.133 -14.301 1.00 91.75 121 ALA A C 1
ATOM 899 O O . ALA A 1 121 ? 5.215 -23.081 -14.044 1.00 91.75 121 ALA A O 1
ATOM 900 N N . GLU A 1 122 ? 5.838 -21.364 -15.382 1.00 92.38 122 GLU A N 1
ATOM 901 C CA . GLU A 1 122 ? 4.787 -21.505 -16.400 1.00 92.38 122 GLU A CA 1
ATOM 902 C C . GLU A 1 122 ? 3.357 -21.191 -15.894 1.00 92.38 122 GLU A C 1
ATOM 904 O O . GLU A 1 122 ? 2.366 -21.684 -16.456 1.00 92.38 122 GLU A O 1
ATOM 909 N N . THR A 1 123 ? 3.202 -20.422 -14.802 1.00 95.75 123 THR A N 1
ATOM 910 C CA . THR A 1 123 ? 1.870 -20.104 -14.253 1.00 95.75 123 THR A CA 1
ATOM 911 C C . THR A 1 123 ? 1.203 -19.019 -15.098 1.00 95.75 123 THR A C 1
ATOM 913 O O . THR A 1 123 ? 1.286 -17.834 -14.795 1.00 95.75 123 THR A O 1
ATOM 916 N N . LYS A 1 124 ? 0.520 -19.437 -16.170 1.00 96.25 124 LYS A N 1
ATOM 917 C CA . LYS A 1 124 ? -0.154 -18.544 -17.128 1.00 96.25 124 LYS A CA 1
ATOM 918 C C . LYS A 1 124 ? -1.049 -17.515 -16.406 1.00 96.25 124 LYS A C 1
ATOM 920 O O . LYS A 1 124 ? -1.960 -17.901 -15.670 1.00 96.25 124 LYS A O 1
ATOM 925 N N . GLN A 1 125 ? -0.835 -16.229 -16.684 1.00 95.50 125 GLN A N 1
ATOM 926 C CA . GLN A 1 125 ? -1.542 -15.081 -16.102 1.00 95.50 125 GLN A CA 1
ATOM 927 C C . GLN A 1 125 ? -3.066 -15.159 -16.295 1.00 95.50 125 GLN A C 1
ATOM 929 O O . GLN A 1 125 ? -3.840 -14.911 -15.369 1.00 95.50 125 GLN A O 1
ATOM 934 N N . GLY A 1 126 ? -3.514 -15.492 -17.510 1.00 95.12 126 GLY A N 1
ATOM 935 C CA . GLY A 1 126 ? -4.928 -15.399 -17.885 1.00 95.12 126 GLY A CA 1
ATOM 936 C C . GLY A 1 126 ? -5.436 -13.955 -17.797 1.00 95.12 126 GLY A C 1
ATOM 937 O O . GLY A 1 126 ? -4.799 -13.047 -18.321 1.00 95.12 126 GLY A O 1
ATOM 938 N N . ASP A 1 127 ? -6.567 -13.754 -17.118 1.00 96.94 127 ASP A N 1
ATOM 939 C CA . ASP A 1 127 ? -7.138 -12.430 -16.827 1.00 96.94 127 ASP A CA 1
ATOM 940 C C . ASP A 1 127 ? -6.675 -11.864 -15.460 1.00 96.94 127 ASP A C 1
ATOM 942 O O . ASP A 1 127 ? -7.215 -10.867 -14.977 1.00 96.94 127 ASP A O 1
ATOM 946 N N . ALA A 1 128 ? -5.700 -12.500 -14.793 1.00 97.69 128 ALA A N 1
ATOM 947 C CA . ALA A 1 128 ? -5.241 -12.066 -13.477 1.00 97.69 128 ALA A CA 1
ATOM 948 C C . ALA A 1 128 ? -4.341 -10.821 -13.542 1.00 97.69 128 ALA A C 1
ATOM 950 O O . ALA A 1 128 ? -3.393 -10.734 -14.324 1.00 97.69 128 ALA A O 1
ATOM 951 N N . THR A 1 129 ? -4.613 -9.876 -12.647 1.00 97.62 129 THR A N 1
ATOM 952 C CA . THR A 1 129 ? -3.852 -8.628 -12.472 1.00 97.62 129 THR A CA 1
ATOM 953 C C . THR A 1 129 ? -3.349 -8.448 -11.041 1.00 97.62 129 THR A C 1
ATOM 955 O O . THR A 1 129 ? -2.521 -7.580 -10.787 1.00 97.62 129 THR A O 1
ATOM 958 N N . HIS A 1 130 ? -3.823 -9.264 -10.094 1.00 98.44 130 HIS A N 1
ATOM 959 C CA . HIS A 1 130 ? -3.451 -9.186 -8.685 1.00 98.44 130 HIS A CA 1
ATOM 960 C C . HIS A 1 130 ? -3.052 -10.552 -8.118 1.00 98.44 130 HIS A C 1
ATOM 962 O O . HIS A 1 130 ? -3.647 -11.578 -8.449 1.00 98.44 130 HIS A O 1
ATOM 968 N N . ILE A 1 131 ? -2.116 -10.548 -7.170 1.00 98.50 131 ILE A N 1
ATOM 969 C CA . ILE A 1 131 ? -2.005 -11.587 -6.143 1.00 98.50 131 ILE A CA 1
ATOM 970 C C . ILE A 1 131 ? -2.835 -11.139 -4.940 1.00 98.50 131 ILE A C 1
ATOM 972 O O . ILE A 1 131 ? -2.719 -9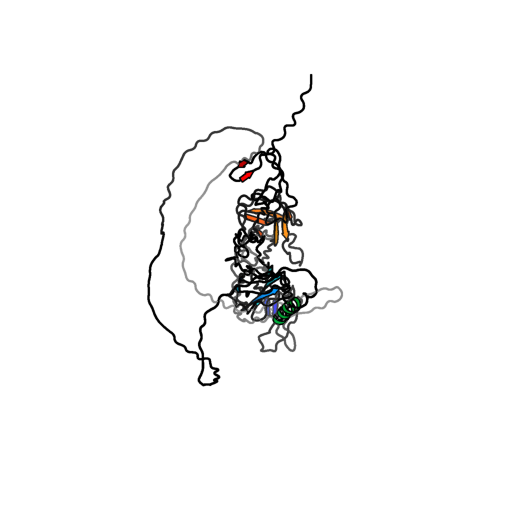.999 -4.492 1.00 98.50 131 ILE A O 1
ATOM 976 N N . VAL A 1 132 ? -3.645 -12.038 -4.383 1.00 98.50 132 VAL A N 1
ATOM 977 C CA . VAL A 1 132 ? -4.409 -11.794 -3.152 1.00 98.50 132 VAL A CA 1
ATOM 978 C C . VAL A 1 132 ? -4.107 -12.857 -2.098 1.00 98.50 132 VAL A C 1
ATOM 980 O O . VAL A 1 132 ? -4.101 -14.060 -2.379 1.00 98.50 132 VAL A O 1
ATOM 983 N N . VAL A 1 133 ? -3.858 -12.410 -0.866 1.00 98.44 133 VAL A N 1
ATOM 984 C CA . VAL A 1 133 ? -3.541 -13.259 0.289 1.00 98.44 133 VAL A CA 1
ATOM 985 C C . VAL A 1 133 ? -4.635 -13.110 1.342 1.00 98.44 133 VAL A C 1
ATOM 987 O O . VAL A 1 133 ? -4.946 -12.008 1.795 1.00 98.44 133 VAL A O 1
ATOM 990 N N . TYR A 1 134 ? -5.205 -14.242 1.752 1.00 98.31 134 TYR A N 1
ATOM 991 C CA . TYR A 1 134 ? -6.214 -14.331 2.804 1.00 98.31 134 TYR A CA 1
ATOM 992 C C . TYR A 1 134 ? -5.640 -15.045 4.027 1.00 98.31 134 TYR A C 1
ATOM 994 O O . TYR A 1 134 ? -5.106 -16.153 3.905 1.00 98.31 134 TYR A O 1
ATOM 1002 N N . ALA A 1 135 ? -5.823 -14.474 5.219 1.00 98.00 135 ALA A N 1
ATOM 1003 C CA . ALA A 1 135 ? -5.650 -15.222 6.458 1.00 98.00 135 ALA A CA 1
ATOM 1004 C C . ALA A 1 135 ? -6.817 -16.207 6.652 1.00 98.00 135 ALA A C 1
ATOM 1006 O O . ALA A 1 135 ? -7.975 -15.905 6.352 1.00 98.00 135 ALA A O 1
ATOM 1007 N N . ARG A 1 136 ? -6.526 -17.399 7.174 1.00 97.12 136 ARG A N 1
ATOM 1008 C CA . ARG A 1 136 ? -7.513 -18.436 7.482 1.00 97.12 136 ARG A CA 1
ATOM 1009 C C . ARG A 1 136 ? -7.411 -18.862 8.941 1.00 97.12 136 ARG A C 1
ATOM 1011 O O . ARG A 1 136 ? -6.337 -19.163 9.453 1.00 97.12 136 ARG A O 1
ATOM 1018 N N . SER A 1 137 ? -8.567 -18.946 9.585 1.00 96.06 137 SER A N 1
ATOM 1019 C CA . SER A 1 137 ? -8.755 -19.451 10.944 1.00 96.06 137 SER A CA 1
ATOM 1020 C C . SER A 1 137 ? -9.399 -20.844 10.951 1.00 96.06 137 SER A C 1
ATOM 1022 O O . SER A 1 137 ? -9.883 -21.348 9.932 1.00 96.06 137 SER A O 1
ATOM 1024 N N . VAL A 1 138 ? -9.504 -21.430 12.147 1.00 95.38 138 VAL A N 1
ATOM 1025 C CA . VAL A 1 138 ? -10.266 -22.669 12.399 1.00 95.38 138 VAL A CA 1
ATOM 1026 C C . VAL A 1 138 ? -11.782 -22.534 12.160 1.00 95.38 138 VAL A C 1
ATOM 1028 O O . VAL A 1 138 ? -12.486 -23.541 12.177 1.00 95.38 138 VAL A O 1
ATOM 1031 N N . LEU A 1 139 ? -12.300 -21.311 11.969 1.00 93.44 139 LEU A N 1
ATOM 1032 C CA . LEU A 1 139 ? -13.718 -21.044 11.690 1.00 93.44 139 LEU A CA 1
ATOM 1033 C C . LEU A 1 139 ? -13.967 -20.726 10.210 1.00 93.44 139 LEU A C 1
ATOM 1035 O O . LEU A 1 139 ? -14.865 -21.311 9.609 1.00 93.44 139 LEU A O 1
ATOM 1039 N N . ALA A 1 140 ? -13.183 -19.809 9.638 1.00 94.94 140 ALA A N 1
ATOM 1040 C CA . ALA A 1 140 ? -13.326 -19.331 8.264 1.00 94.94 140 ALA A CA 1
ATOM 1041 C C . ALA A 1 140 ? -12.031 -18.719 7.699 1.00 94.94 140 ALA A C 1
ATOM 1043 O O . ALA A 1 140 ? -11.098 -18.376 8.432 1.00 94.94 140 ALA A O 1
ATOM 1044 N N . GLU A 1 141 ? -12.010 -18.591 6.375 1.00 96.19 141 GLU A N 1
ATOM 1045 C CA . GLU A 1 141 ? -11.157 -17.673 5.611 1.00 96.19 141 GLU A CA 1
ATOM 1046 C C . GLU A 1 141 ? -11.642 -16.227 5.817 1.00 96.19 141 GLU A C 1
ATOM 1048 O O . GLU A 1 141 ? -12.835 -16.004 6.005 1.00 96.19 141 GLU A O 1
ATOM 1053 N N . GLN A 1 142 ? -10.736 -15.252 5.795 1.00 94.88 142 GLN A N 1
ATOM 1054 C CA . GLN A 1 142 ? -11.078 -13.831 5.859 1.00 94.88 142 GLN A CA 1
ATOM 1055 C C . GLN A 1 142 ? -11.937 -13.410 4.648 1.00 94.88 142 GLN A C 1
ATOM 1057 O O . GLN A 1 142 ? -11.700 -13.863 3.533 1.00 94.88 142 GLN A O 1
ATOM 1062 N N . THR A 1 143 ? -12.922 -12.525 4.831 1.00 93.50 143 THR A N 1
ATOM 1063 C CA . THR A 1 143 ? -13.796 -12.079 3.723 1.00 93.50 143 THR A CA 1
ATOM 1064 C C . THR A 1 143 ? -13.141 -11.057 2.792 1.00 93.50 143 THR A C 1
ATOM 1066 O O . THR A 1 143 ? -13.519 -10.971 1.628 1.00 93.50 143 THR A O 1
ATOM 1069 N N . THR A 1 144 ? -12.164 -10.300 3.296 1.00 94.69 144 THR A N 1
ATOM 1070 C CA . THR A 1 144 ? -11.426 -9.261 2.562 1.00 94.69 144 THR A CA 1
ATOM 1071 C C . THR A 1 144 ? -9.944 -9.644 2.531 1.00 94.69 144 THR A C 1
ATOM 1073 O O . THR A 1 144 ? -9.377 -9.836 3.609 1.00 94.69 144 THR A O 1
ATOM 1076 N N . PRO A 1 145 ? -9.308 -9.791 1.356 1.00 97.69 145 PRO A N 1
ATOM 1077 C CA . PRO A 1 145 ? -7.882 -10.097 1.270 1.00 97.69 145 PRO A CA 1
ATOM 1078 C C . PRO A 1 145 ? -7.012 -8.867 1.558 1.00 97.69 145 PRO A C 1
ATOM 1080 O O . PRO A 1 145 ? -7.504 -7.746 1.689 1.00 97.69 145 PRO A O 1
ATOM 1083 N N . VAL A 1 146 ? -5.697 -9.080 1.559 1.00 98.00 146 VAL A N 1
ATOM 1084 C CA . VAL A 1 146 ? -4.730 -8.046 1.166 1.00 98.00 146 VAL A CA 1
ATOM 1085 C C . VAL A 1 146 ? -4.227 -8.378 -0.237 1.00 98.00 146 VAL A C 1
ATOM 1087 O O . VAL A 1 146 ? -4.083 -9.554 -0.579 1.00 98.00 146 VAL A O 1
ATOM 1090 N N . ALA A 1 147 ? -4.019 -7.352 -1.059 1.00 98.00 147 ALA A N 1
ATOM 1091 C CA . ALA A 1 147 ? -3.764 -7.482 -2.488 1.00 98.00 147 ALA A CA 1
ATOM 1092 C C . ALA A 1 147 ? -2.448 -6.819 -2.910 1.00 98.00 147 ALA A C 1
ATOM 1094 O O . ALA A 1 147 ? -2.003 -5.853 -2.295 1.00 98.00 147 ALA A O 1
ATOM 1095 N N . PHE A 1 148 ? -1.871 -7.326 -3.995 1.00 97.88 148 PHE A N 1
ATOM 1096 C CA . PHE A 1 148 ? -0.695 -6.794 -4.676 1.00 97.88 148 PHE A CA 1
ATOM 1097 C C . PHE A 1 148 ? -0.960 -6.809 -6.181 1.00 97.88 148 PHE A C 1
ATOM 1099 O O . PHE A 1 148 ? -1.317 -7.857 -6.719 1.00 97.88 148 PHE A O 1
ATOM 1106 N N . LEU A 1 149 ? -0.813 -5.666 -6.850 1.00 97.38 149 LEU A N 1
ATOM 1107 C CA . LEU A 1 149 ? -0.897 -5.570 -8.309 1.00 97.38 149 LEU A CA 1
ATOM 1108 C C . LEU A 1 149 ? 0.358 -6.217 -8.912 1.00 97.38 149 LEU A C 1
ATOM 1110 O O . LEU A 1 149 ? 1.467 -5.803 -8.583 1.00 97.38 149 LEU A O 1
ATOM 1114 N N . VAL A 1 150 ? 0.199 -7.225 -9.770 1.00 95.31 150 VAL A N 1
ATOM 1115 C CA . VAL A 1 150 ? 1.333 -7.883 -10.440 1.00 95.31 150 VAL A CA 1
ATOM 1116 C C . VAL A 1 150 ? 1.625 -7.255 -11.798 1.00 95.31 150 VAL A C 1
ATOM 1118 O O . VAL A 1 150 ? 0.706 -6.878 -12.525 1.00 95.31 150 VAL A O 1
ATOM 1121 N N . SER A 1 151 ? 2.910 -7.205 -12.151 1.00 90.88 151 SER A N 1
ATOM 1122 C CA . SER A 1 151 ? 3.379 -6.953 -13.512 1.00 90.88 151 SER A CA 1
ATOM 1123 C C . SER A 1 151 ? 4.074 -8.202 -14.043 1.00 90.88 151 SER A C 1
ATOM 1125 O O . SER A 1 151 ? 4.903 -8.785 -13.350 1.00 90.88 151 SER A O 1
ATOM 1127 N N . ASP A 1 152 ? 3.723 -8.568 -15.271 1.00 88.56 152 ASP A N 1
ATOM 1128 C CA . ASP A 1 152 ? 4.457 -9.492 -16.147 1.00 88.56 152 ASP A CA 1
ATOM 1129 C C . ASP A 1 152 ? 5.812 -8.847 -16.503 1.00 88.56 152 ASP A C 1
ATOM 1131 O O . ASP A 1 152 ? 5.854 -7.640 -16.778 1.00 88.56 152 ASP A O 1
ATOM 1135 N N . THR A 1 153 ? 6.906 -9.617 -16.445 1.00 84.06 153 THR A N 1
ATOM 1136 C CA . THR A 1 153 ? 8.274 -9.157 -16.776 1.00 84.06 153 THR A CA 1
ATOM 1137 C C . THR A 1 153 ? 8.835 -9.830 -18.042 1.00 84.06 153 THR A C 1
ATOM 1139 O O . THR A 1 153 ? 9.996 -10.236 -18.101 1.00 84.06 153 THR A O 1
ATOM 1142 N N . ALA A 1 154 ? 8.018 -9.924 -19.094 1.00 82.06 154 ALA A N 1
ATOM 1143 C CA . ALA A 1 154 ? 8.407 -10.415 -20.416 1.00 82.06 154 ALA A CA 1
ATOM 1144 C C . ALA A 1 154 ? 9.710 -9.783 -20.948 1.00 82.06 154 ALA A C 1
ATOM 1146 O O . ALA A 1 154 ? 9.775 -8.582 -21.233 1.00 82.06 154 ALA A O 1
ATOM 1147 N N . PHE A 1 155 ? 10.730 -10.611 -21.188 1.00 81.50 155 PHE A N 1
ATOM 1148 C CA . PHE A 1 155 ? 12.014 -10.168 -21.729 1.00 81.50 155 PHE A CA 1
ATOM 1149 C C . PHE A 1 155 ? 12.139 -10.534 -23.211 1.00 81.50 155 PHE A C 1
ATOM 1151 O O . PHE A 1 155 ? 11.899 -11.670 -23.617 1.00 81.50 155 PHE A O 1
ATOM 1158 N N . SER A 1 156 ? 12.592 -9.596 -24.047 1.00 82.88 156 SER A N 1
ATOM 1159 C CA . SER A 1 156 ? 12.884 -9.884 -25.457 1.00 82.88 156 SER A CA 1
ATOM 1160 C C . SER A 1 156 ? 14.127 -9.152 -25.958 1.00 82.88 156 SER A C 1
ATOM 1162 O O . SER A 1 156 ? 14.359 -7.989 -25.636 1.00 82.88 156 SER A O 1
ATOM 1164 N N . VAL A 1 157 ? 14.938 -9.842 -26.767 1.00 86.81 157 VAL A N 1
ATOM 1165 C CA . VAL A 1 157 ? 16.099 -9.239 -27.437 1.00 86.81 157 VAL A CA 1
ATOM 1166 C C . VAL A 1 157 ? 15.667 -8.504 -28.704 1.00 86.81 157 VAL A C 1
ATOM 1168 O O . VAL A 1 157 ? 14.956 -9.048 -29.551 1.00 86.81 157 VAL A O 1
ATOM 1171 N N . ALA A 1 158 ? 16.121 -7.263 -28.849 1.00 85.81 158 ALA A N 1
ATOM 1172 C CA . ALA A 1 158 ? 15.809 -6.400 -29.979 1.00 85.81 158 ALA A CA 1
ATOM 1173 C C . ALA A 1 158 ? 16.953 -6.369 -31.008 1.00 85.81 158 ALA A C 1
ATOM 1175 O O . ALA A 1 158 ? 18.096 -6.717 -30.713 1.00 85.81 158 ALA A O 1
ATOM 1176 N N . ASN A 1 159 ? 16.645 -5.905 -32.225 1.00 88.38 159 ASN A N 1
ATOM 1177 C CA . ASN A 1 159 ? 17.629 -5.581 -33.268 1.00 88.38 159 ASN A CA 1
ATOM 1178 C C . ASN A 1 159 ? 18.674 -6.691 -33.545 1.00 88.38 159 ASN A C 1
ATOM 1180 O O . ASN A 1 159 ? 19.872 -6.424 -33.650 1.00 88.38 159 ASN A O 1
ATOM 1184 N N . VAL A 1 160 ? 18.224 -7.949 -33.629 1.00 89.94 160 VAL A N 1
ATOM 1185 C CA . VAL A 1 160 ? 19.098 -9.094 -33.929 1.00 89.94 160 VAL A CA 1
ATOM 1186 C C . VAL A 1 160 ? 19.657 -8.958 -35.349 1.00 89.94 160 VAL A C 1
ATOM 1188 O O . VAL A 1 160 ? 18.901 -8.907 -36.319 1.00 89.94 160 VAL A O 1
ATOM 1191 N N . SER A 1 161 ? 20.982 -8.919 -35.470 1.00 92.12 161 SER A N 1
ATOM 1192 C CA . SER A 1 161 ? 21.705 -8.679 -36.718 1.00 92.12 161 SER A CA 1
ATOM 1193 C C . SER A 1 161 ? 22.879 -9.644 -36.873 1.00 92.12 161 SER A C 1
ATOM 1195 O O . SER A 1 161 ? 23.658 -9.853 -35.944 1.00 92.12 161 SER A O 1
ATOM 1197 N N . PHE A 1 162 ? 23.012 -10.223 -38.066 1.00 94.25 162 PHE A N 1
ATOM 1198 C CA . PHE A 1 162 ? 24.135 -11.070 -38.462 1.00 94.25 162 PHE A CA 1
ATOM 1199 C C . PHE A 1 162 ? 24.579 -10.675 -39.878 1.00 94.25 162 PHE A C 1
ATOM 1201 O O . PHE A 1 162 ? 24.014 -11.171 -40.856 1.00 94.25 162 PHE A O 1
ATOM 1208 N N . PRO A 1 163 ? 25.542 -9.747 -40.024 1.00 89.69 163 PRO A N 1
ATOM 1209 C CA . PRO A 1 163 ? 26.213 -9.545 -41.295 1.00 89.69 163 PRO A CA 1
ATOM 1210 C C . PRO A 1 163 ? 27.108 -10.756 -41.560 1.00 89.69 163 PRO A C 1
ATOM 1212 O O . PRO A 1 163 ? 28.073 -10.992 -40.832 1.00 89.69 163 PRO A O 1
ATOM 1215 N N . ASP A 1 164 ? 26.781 -11.516 -42.600 1.00 92.06 164 ASP A N 1
ATOM 1216 C CA . ASP A 1 164 ? 27.677 -12.540 -43.122 1.00 92.06 164 ASP A CA 1
ATOM 1217 C C . ASP A 1 164 ? 28.815 -11.863 -43.900 1.00 92.06 164 ASP A C 1
ATOM 1219 O O . ASP A 1 164 ? 28.580 -10.997 -44.749 1.00 92.06 164 ASP A O 1
ATOM 1223 N N . LEU A 1 165 ? 30.049 -12.202 -43.537 1.00 87.31 165 LEU A N 1
ATOM 1224 C CA . LEU A 1 165 ? 31.295 -11.621 -44.042 1.00 87.31 165 LEU A CA 1
ATOM 1225 C C . LEU A 1 165 ? 32.197 -12.681 -44.691 1.00 87.31 165 LEU A C 1
ATOM 1227 O O . LEU A 1 165 ? 33.308 -12.347 -45.114 1.00 87.31 165 LEU A O 1
ATOM 1231 N N . ASP A 1 166 ? 31.745 -13.936 -44.756 1.00 90.62 166 ASP A N 1
ATOM 1232 C CA . ASP A 1 166 ? 32.430 -14.971 -45.519 1.00 90.62 166 ASP A CA 1
ATOM 1233 C C . ASP A 1 166 ? 32.280 -14.733 -47.036 1.00 90.62 166 ASP A C 1
ATOM 1235 O O . ASP A 1 166 ? 31.460 -13.936 -47.499 1.00 90.62 166 ASP A O 1
ATOM 1239 N N . LEU A 1 167 ? 33.140 -15.378 -47.822 1.00 88.19 167 LEU A N 1
ATOM 1240 C CA . LEU A 1 167 ? 33.227 -15.224 -49.274 1.00 88.19 167 LEU A CA 1
ATOM 1241 C C . LEU A 1 167 ? 33.018 -16.549 -50.023 1.00 88.19 167 LEU A C 1
ATOM 1243 O O . LEU A 1 167 ? 32.869 -16.521 -51.249 1.00 88.19 167 LEU A O 1
ATOM 1247 N N . ASP A 1 168 ? 33.009 -17.685 -49.321 1.00 89.88 168 ASP A N 1
ATOM 1248 C CA . ASP A 1 168 ? 32.797 -19.009 -49.898 1.00 89.88 168 ASP A CA 1
ATOM 1249 C C . ASP A 1 168 ? 31.307 -19.410 -49.878 1.00 89.88 168 ASP A C 1
ATOM 1251 O O . ASP A 1 168 ? 30.526 -19.082 -48.986 1.00 89.88 168 ASP A O 1
ATOM 1255 N N . LEU A 1 169 ? 30.863 -20.096 -50.937 1.00 81.69 169 LEU A N 1
ATOM 1256 C CA . LEU A 1 169 ? 29.438 -20.351 -51.157 1.00 81.69 169 LEU A CA 1
ATOM 1257 C C . LEU A 1 169 ? 28.897 -21.432 -50.206 1.00 81.69 169 LEU A C 1
ATOM 1259 O O . LEU A 1 169 ? 29.201 -22.611 -50.382 1.00 81.69 169 LEU A O 1
ATOM 1263 N N . ALA A 1 170 ? 27.977 -21.017 -49.330 1.00 86.44 170 ALA A N 1
ATOM 1264 C CA . ALA A 1 170 ? 27.256 -21.820 -48.332 1.00 86.44 170 ALA A CA 1
ATOM 1265 C C . ALA A 1 170 ? 28.020 -22.162 -47.036 1.00 86.44 170 ALA A C 1
ATOM 1267 O O . ALA A 1 170 ? 27.495 -22.931 -46.227 1.00 86.44 170 ALA A O 1
ATOM 1268 N N . ASP A 1 171 ? 29.174 -21.534 -46.802 1.00 89.62 171 ASP A N 1
ATOM 1269 C CA . ASP A 1 171 ? 29.690 -21.322 -45.444 1.00 89.62 171 ASP A CA 1
ATOM 1270 C C . ASP A 1 171 ? 29.068 -20.039 -44.835 1.00 89.62 171 ASP A C 1
ATOM 1272 O O . ASP A 1 171 ? 28.278 -19.359 -45.492 1.00 89.62 171 ASP A O 1
ATOM 1276 N N . LEU A 1 172 ? 29.340 -19.753 -43.555 1.00 92.31 172 LEU A N 1
ATOM 1277 C CA . LEU A 1 172 ? 28.836 -18.579 -42.820 1.00 92.31 172 LEU A CA 1
ATOM 1278 C C . LEU A 1 172 ? 29.914 -18.064 -41.858 1.00 92.31 172 LEU A C 1
ATOM 1280 O O . LEU A 1 172 ? 30.447 -18.840 -41.058 1.00 92.31 172 LEU A O 1
ATOM 1284 N N . GLY A 1 173 ? 30.177 -16.757 -41.855 1.00 87.31 173 GLY A N 1
ATOM 1285 C CA . GLY A 1 173 ? 31.239 -16.158 -41.047 1.00 87.31 173 GLY A CA 1
ATOM 1286 C C . GLY A 1 173 ? 30.961 -14.701 -40.698 1.00 87.31 173 GLY A C 1
ATOM 1287 O O . GLY A 1 173 ? 31.146 -13.811 -41.518 1.00 87.31 173 GLY A O 1
ATOM 1288 N N . GLY A 1 174 ? 30.567 -14.427 -39.455 1.00 94.25 174 GLY A N 1
ATOM 1289 C CA . GLY A 1 174 ? 30.210 -13.077 -39.016 1.00 94.25 174 GLY A CA 1
ATOM 1290 C C . GLY A 1 174 ? 30.034 -12.961 -37.504 1.00 94.25 174 GLY A C 1
ATOM 1291 O O . GLY A 1 174 ? 30.179 -13.940 -36.767 1.00 94.25 174 GLY A O 1
ATOM 1292 N N . THR A 1 175 ? 29.699 -11.758 -37.039 1.00 94.75 175 THR A N 1
ATOM 1293 C CA . THR A 1 175 ? 29.377 -11.488 -35.629 1.00 94.75 175 THR A CA 1
ATOM 1294 C C . THR A 1 175 ? 27.869 -11.361 -35.474 1.00 94.75 175 THR A C 1
ATOM 1296 O O . THR A 1 175 ? 27.276 -10.436 -36.022 1.00 94.75 175 THR A O 1
ATOM 1299 N N . LEU A 1 176 ? 27.251 -12.254 -34.698 1.00 94.88 176 LEU A N 1
ATOM 1300 C CA . LEU A 1 176 ? 25.864 -12.083 -34.264 1.00 94.88 176 LEU A CA 1
ATOM 1301 C C . LEU A 1 176 ? 25.811 -11.003 -33.177 1.00 94.88 176 LEU A C 1
ATOM 1303 O O . LEU A 1 176 ? 26.520 -11.102 -32.176 1.00 94.88 176 LEU A O 1
ATOM 1307 N N . ALA A 1 177 ? 24.963 -9.999 -33.372 1.00 91.75 177 ALA A N 1
ATOM 1308 C CA . ALA A 1 177 ? 24.708 -8.926 -32.421 1.00 91.75 177 ALA A CA 1
ATOM 1309 C C . ALA A 1 177 ? 23.203 -8.788 -32.159 1.00 91.75 177 ALA A C 1
ATOM 1311 O O . ALA A 1 177 ? 22.380 -9.097 -33.019 1.00 91.75 177 ALA A O 1
ATOM 1312 N N . TRP A 1 178 ? 22.850 -8.319 -30.968 1.00 94.62 178 TRP A N 1
ATOM 1313 C CA . TRP A 1 178 ? 21.494 -7.949 -30.568 1.00 94.62 178 TRP A CA 1
ATOM 1314 C C . TRP A 1 178 ? 21.579 -6.882 -29.475 1.00 94.62 178 TRP A C 1
ATOM 1316 O O . TRP A 1 178 ? 22.646 -6.655 -28.900 1.00 94.62 178 TRP A O 1
ATOM 1326 N N . ILE A 1 179 ? 20.457 -6.228 -29.193 1.00 87.12 179 ILE A N 1
ATOM 1327 C CA . ILE A 1 179 ? 20.306 -5.288 -28.084 1.00 87.12 179 ILE A CA 1
ATOM 1328 C C . ILE A 1 179 ? 19.499 -6.012 -26.987 1.00 87.12 179 ILE A C 1
ATOM 1330 O O . ILE A 1 179 ? 18.429 -6.545 -27.299 1.00 87.12 179 ILE A O 1
ATOM 1334 N N . PRO A 1 180 ? 19.999 -6.111 -25.740 1.00 81.94 180 PRO A N 1
ATOM 1335 C CA . PRO A 1 180 ? 19.220 -6.646 -24.622 1.00 81.94 180 PRO A CA 1
ATOM 1336 C C . PRO A 1 180 ? 18.058 -5.701 -24.274 1.00 81.94 180 PRO A C 1
ATOM 1338 O O . PRO A 1 180 ? 18.068 -4.532 -24.660 1.00 81.94 180 PRO A O 1
ATOM 1341 N N . TYR A 1 181 ? 17.053 -6.192 -23.548 1.00 81.00 181 TYR A N 1
ATOM 1342 C CA . TYR A 1 181 ? 16.032 -5.309 -22.982 1.00 81.00 181 TYR A CA 1
ATOM 1343 C C . TYR A 1 181 ? 16.630 -4.414 -21.878 1.00 81.00 181 TYR A C 1
ATOM 1345 O O . TYR A 1 181 ? 17.743 -4.655 -21.414 1.00 81.00 181 TYR A O 1
ATOM 1353 N N . VAL A 1 182 ? 15.905 -3.363 -21.482 1.00 74.44 182 VAL A N 1
ATOM 1354 C CA . VAL A 1 182 ? 16.418 -2.293 -20.598 1.00 74.44 182 VAL A CA 1
ATOM 1355 C C . VAL A 1 182 ? 16.799 -2.803 -19.201 1.00 74.44 182 VAL A C 1
ATOM 1357 O O . VAL A 1 182 ? 17.756 -2.300 -18.617 1.00 74.44 182 VAL A O 1
ATOM 1360 N N . ASP A 1 183 ? 16.099 -3.823 -18.700 1.00 75.38 183 ASP A N 1
ATOM 1361 C CA . ASP A 1 183 ? 16.492 -4.588 -17.515 1.00 75.38 183 ASP A CA 1
ATOM 1362 C C . ASP A 1 183 ? 16.787 -6.041 -17.917 1.00 75.38 183 ASP A C 1
ATOM 1364 O O . ASP A 1 183 ? 15.872 -6.799 -18.244 1.00 75.38 183 ASP A O 1
ATOM 1368 N N . ASP A 1 184 ? 18.070 -6.419 -17.916 1.00 79.38 184 ASP A N 1
ATOM 1369 C CA . ASP A 1 184 ? 18.531 -7.800 -18.093 1.00 79.38 184 ASP A CA 1
ATOM 1370 C C . ASP A 1 184 ? 19.111 -8.423 -16.810 1.00 79.38 184 ASP A C 1
ATOM 1372 O O . ASP A 1 184 ? 19.709 -9.498 -16.860 1.00 79.38 184 ASP A O 1
ATOM 1376 N N . ALA A 1 185 ? 18.856 -7.828 -15.634 1.00 81.75 185 ALA A N 1
ATOM 1377 C CA . ALA A 1 185 ? 19.383 -8.299 -14.347 1.00 81.75 185 ALA A CA 1
ATOM 1378 C C . ALA A 1 185 ? 18.943 -9.731 -13.978 1.00 81.75 185 ALA A C 1
ATOM 1380 O O . ALA A 1 185 ? 19.607 -10.403 -13.183 1.00 81.75 185 ALA A O 1
ATOM 1381 N N . GLN A 1 186 ? 17.843 -10.213 -14.566 1.00 79.94 186 GLN A N 1
ATOM 1382 C CA . GLN A 1 186 ? 17.347 -11.585 -14.413 1.00 79.94 186 GLN A CA 1
ATOM 1383 C C . GLN A 1 186 ? 17.937 -12.568 -15.447 1.00 79.94 186 GLN A C 1
ATOM 1385 O O . GLN A 1 186 ? 17.921 -13.787 -15.244 1.00 79.94 186 GLN A O 1
ATOM 1390 N N . VAL A 1 187 ? 18.498 -12.072 -16.555 1.00 85.06 187 VAL A N 1
ATOM 1391 C CA . VAL A 1 187 ? 18.949 -12.890 -17.690 1.00 85.06 187 VAL A CA 1
ATOM 1392 C C . VAL A 1 187 ? 20.363 -13.412 -17.452 1.00 85.06 187 VAL A C 1
ATOM 1394 O O . VAL A 1 187 ? 21.366 -12.802 -17.807 1.00 85.06 187 VAL A O 1
ATOM 1397 N N . THR A 1 188 ? 20.459 -14.607 -16.868 1.00 85.94 188 THR A N 1
ATOM 1398 C CA . THR A 1 188 ? 21.774 -15.198 -16.553 1.00 85.94 188 THR A CA 1
ATOM 1399 C C . THR A 1 188 ? 22.609 -15.558 -17.790 1.00 85.94 188 THR A C 1
ATOM 1401 O O . THR A 1 188 ? 23.836 -15.500 -17.725 1.00 85.94 188 THR A O 1
ATOM 1404 N N . HIS A 1 189 ? 21.972 -15.978 -18.893 1.00 89.19 189 HIS A N 1
ATOM 1405 C CA . HIS A 1 189 ? 22.626 -16.457 -20.116 1.00 89.19 189 HIS A CA 1
ATOM 1406 C C . HIS A 1 189 ? 21.707 -16.300 -21.339 1.00 89.19 189 HIS A C 1
ATOM 1408 O O . HIS A 1 189 ? 20.510 -16.569 -21.252 1.00 89.19 189 HIS A O 1
ATOM 1414 N N . TYR A 1 190 ? 22.287 -15.994 -22.502 1.00 88.94 190 TYR A N 1
ATOM 1415 C CA . TYR A 1 190 ? 21.600 -16.016 -23.799 1.00 88.94 190 TYR A CA 1
ATOM 1416 C C . TYR A 1 190 ? 21.894 -17.329 -24.542 1.00 88.94 190 TYR A C 1
ATOM 1418 O O . TYR A 1 190 ? 23.051 -17.745 -24.632 1.00 88.94 190 TYR A O 1
ATOM 1426 N N . ASN A 1 191 ? 20.867 -17.970 -25.108 1.00 88.81 191 ASN A N 1
ATOM 1427 C CA . ASN A 1 191 ? 21.010 -19.181 -25.925 1.00 88.81 191 ASN A CA 1
ATOM 1428 C C . ASN A 1 191 ? 20.818 -18.853 -27.414 1.00 88.81 191 ASN A C 1
ATOM 1430 O O . ASN A 1 191 ? 19.836 -18.216 -27.787 1.00 88.81 191 ASN A O 1
ATOM 1434 N N . VAL A 1 192 ? 21.737 -1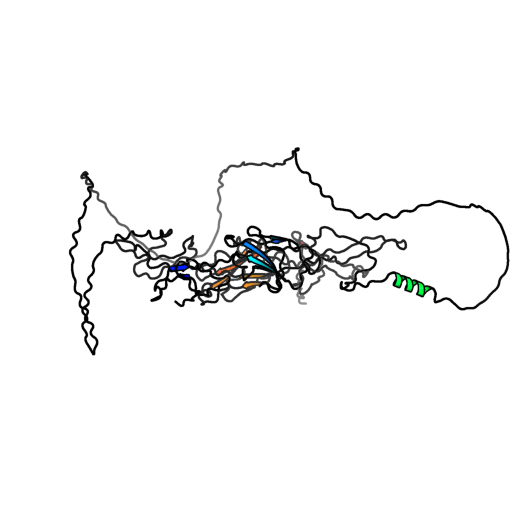9.313 -28.267 1.00 90.81 192 VAL A N 1
ATOM 1435 C CA . VAL A 1 192 ? 21.742 -19.038 -29.715 1.00 90.81 192 VAL A CA 1
ATOM 1436 C C . VAL A 1 192 ? 21.624 -20.349 -30.492 1.00 90.81 192 VAL A C 1
ATOM 1438 O O . VAL A 1 192 ? 22.356 -21.302 -30.221 1.00 90.81 192 VAL A O 1
ATOM 1441 N N . TYR A 1 193 ? 20.727 -20.388 -31.480 1.00 87.56 193 TYR A N 1
ATOM 1442 C CA . TYR A 1 193 ? 20.418 -21.580 -32.273 1.00 87.56 193 TYR A CA 1
ATOM 1443 C C . TYR A 1 193 ? 20.303 -21.251 -33.766 1.00 87.56 193 TYR A C 1
ATOM 1445 O O . TYR A 1 193 ? 19.789 -20.198 -34.137 1.00 87.56 193 TYR A O 1
ATOM 1453 N N . PHE A 1 194 ? 20.694 -22.193 -34.629 1.00 89.19 194 PHE A N 1
ATOM 1454 C CA . PHE A 1 194 ? 20.278 -22.188 -36.034 1.00 89.19 194 PHE A CA 1
ATOM 1455 C C . PHE A 1 194 ? 18.864 -22.772 -36.166 1.00 89.19 194 PHE A C 1
ATOM 1457 O O . PHE A 1 194 ? 18.552 -23.788 -35.543 1.00 89.19 194 PHE A O 1
ATOM 1464 N N . ALA A 1 195 ? 18.033 -22.173 -37.020 1.00 84.94 195 ALA A N 1
ATOM 1465 C CA . ALA A 1 195 ? 16.680 -22.638 -37.325 1.00 84.94 195 ALA A CA 1
ATOM 1466 C C . ALA A 1 195 ? 16.455 -22.697 -38.844 1.00 84.94 195 ALA A C 1
ATOM 1468 O O . ALA A 1 195 ? 16.949 -21.853 -39.586 1.00 84.94 195 ALA A O 1
ATOM 1469 N N . THR A 1 196 ? 15.690 -23.686 -39.314 1.00 83.06 196 THR A N 1
ATOM 1470 C CA . THR A 1 196 ? 15.378 -23.875 -40.747 1.00 83.06 196 THR A CA 1
ATOM 1471 C C . THR A 1 196 ? 14.243 -22.983 -41.254 1.00 83.06 196 THR A C 1
ATOM 1473 O O . THR A 1 196 ? 14.060 -22.849 -42.462 1.00 83.06 196 THR A O 1
ATOM 1476 N N . ALA A 1 197 ? 13.483 -22.373 -40.345 1.00 78.19 197 ALA A N 1
ATOM 1477 C CA . ALA A 1 197 ? 12.485 -21.349 -40.620 1.00 78.19 197 ALA A CA 1
ATOM 1478 C C . ALA A 1 197 ? 12.306 -20.471 -39.374 1.00 78.19 197 ALA A C 1
ATOM 1480 O O . ALA A 1 197 ? 12.392 -20.964 -38.248 1.00 78.19 197 ALA A O 1
ATOM 1481 N N . CYS A 1 198 ? 11.999 -19.187 -39.562 1.00 69.31 198 CYS A N 1
ATOM 1482 C CA . CYS A 1 198 ? 11.511 -18.352 -38.469 1.00 69.31 198 CYS A CA 1
ATOM 1483 C C . CYS A 1 198 ? 10.112 -18.833 -38.055 1.00 69.31 198 CYS A C 1
ATOM 1485 O O . CYS A 1 198 ? 9.220 -18.928 -38.900 1.00 69.31 198 CYS A O 1
ATOM 1487 N N . LEU A 1 199 ? 9.893 -19.078 -36.760 1.00 61.34 199 LEU A N 1
ATOM 1488 C CA . LEU A 1 199 ? 8.551 -19.275 -36.208 1.00 61.34 199 LEU A CA 1
ATOM 1489 C C . LEU A 1 199 ? 7.822 -17.924 -36.207 1.00 61.34 199 LEU A C 1
ATOM 1491 O O . LEU A 1 199 ? 7.882 -17.166 -35.245 1.00 61.34 199 LEU A O 1
ATOM 1495 N N . SER A 1 200 ? 7.171 -17.594 -37.324 1.00 53.72 200 SER A N 1
ATOM 1496 C CA . SER A 1 200 ? 6.528 -16.298 -37.565 1.00 53.72 200 SER A CA 1
ATOM 1497 C C . SER A 1 200 ? 5.228 -16.137 -36.762 1.00 53.72 200 SER A C 1
ATOM 1499 O O . SER A 1 200 ? 4.139 -16.211 -37.332 1.00 53.72 200 SER A O 1
ATOM 1501 N N . SER A 1 201 ? 5.352 -15.963 -35.441 1.00 53.97 201 SER A N 1
ATOM 1502 C CA . SER A 1 201 ? 4.254 -15.827 -34.466 1.00 53.97 201 SER A CA 1
ATOM 1503 C C . SER A 1 201 ? 3.101 -16.806 -34.729 1.00 53.97 201 SER A C 1
ATOM 1505 O O . SER A 1 201 ? 1.941 -16.440 -34.936 1.00 53.97 201 SER A O 1
ATOM 1507 N N . ALA A 1 202 ? 3.452 -18.091 -34.815 1.00 46.41 202 ALA A N 1
ATOM 1508 C CA . ALA A 1 202 ? 2.486 -19.143 -35.073 1.00 46.41 202 ALA A CA 1
ATOM 1509 C C . ALA A 1 202 ? 1.600 -19.337 -33.836 1.00 46.41 202 ALA A C 1
ATOM 1511 O O . ALA A 1 202 ? 2.054 -19.850 -32.816 1.00 46.41 202 ALA A O 1
ATOM 1512 N N . THR A 1 203 ? 0.326 -18.954 -33.948 1.00 48.62 203 THR A N 1
ATOM 1513 C CA . THR A 1 203 ? -0.719 -19.367 -32.997 1.00 48.62 203 THR A CA 1
ATOM 1514 C C . THR A 1 203 ? -0.622 -20.881 -32.776 1.00 48.62 203 THR A C 1
ATOM 1516 O O . THR A 1 203 ? -0.731 -21.659 -33.724 1.00 48.62 203 THR A O 1
ATOM 1519 N N . ALA A 1 204 ? -0.350 -21.298 -31.536 1.00 46.00 204 ALA A N 1
ATOM 1520 C CA . ALA A 1 204 ? 0.213 -22.617 -31.213 1.00 46.00 204 ALA A CA 1
ATOM 1521 C C . ALA A 1 204 ? -0.765 -23.812 -31.337 1.00 46.00 204 ALA A C 1
ATOM 1523 O O . ALA A 1 204 ? -0.542 -24.867 -30.750 1.00 46.00 204 ALA A O 1
ATOM 1524 N N . ASP A 1 205 ? -1.846 -23.654 -32.104 1.00 46.47 205 ASP A N 1
ATOM 1525 C CA . ASP A 1 205 ? -3.008 -24.551 -32.153 1.00 46.47 205 ASP A CA 1
ATOM 1526 C C . ASP A 1 205 ? -3.233 -25.172 -33.551 1.00 46.47 205 ASP A C 1
ATOM 1528 O O . ASP A 1 205 ? -4.293 -25.717 -33.857 1.00 46.47 205 ASP A O 1
ATOM 1532 N N . LEU A 1 206 ? -2.225 -25.109 -34.434 1.00 46.81 206 LEU A N 1
ATOM 1533 C CA . LEU A 1 206 ? -2.261 -25.772 -35.742 1.00 46.81 206 LEU A CA 1
ATOM 1534 C C . LEU A 1 206 ? -1.144 -26.811 -35.894 1.00 46.81 206 LEU A C 1
ATOM 1536 O O . LEU A 1 206 ? -0.173 -26.621 -36.628 1.00 46.81 206 LEU A O 1
ATOM 1540 N N . VAL A 1 207 ? -1.337 -27.967 -35.249 1.00 45.38 207 VAL A N 1
ATOM 1541 C CA . VAL A 1 207 ? -0.566 -29.191 -35.520 1.00 45.38 207 VAL A CA 1
ATOM 1542 C C . VAL A 1 207 ? -0.927 -29.716 -36.914 1.00 45.38 207 VAL A C 1
ATOM 1544 O O . VAL A 1 207 ? -1.694 -30.668 -37.084 1.00 45.38 207 VAL A O 1
ATOM 1547 N N . VAL A 1 208 ? -0.363 -29.088 -37.946 1.00 52.72 208 VAL A N 1
ATOM 1548 C CA . VAL A 1 208 ? -0.327 -29.674 -39.284 1.00 52.72 208 VAL A CA 1
ATOM 1549 C C . VAL A 1 208 ? 0.638 -30.851 -39.223 1.00 52.72 208 VAL A C 1
ATOM 1551 O O . VAL A 1 208 ? 1.854 -30.673 -39.252 1.00 52.72 208 VAL A O 1
ATOM 1554 N N . ASN A 1 209 ? 0.094 -32.067 -39.170 1.00 45.62 209 ASN A N 1
ATOM 1555 C CA . ASN A 1 209 ? 0.844 -33.275 -39.505 1.00 45.62 209 ASN A CA 1
ATOM 1556 C C . ASN A 1 209 ? 1.206 -33.210 -40.998 1.00 45.62 209 ASN A C 1
ATOM 1558 O O . ASN A 1 209 ? 0.502 -33.751 -41.852 1.00 45.62 209 ASN A O 1
ATOM 1562 N N . VAL A 1 210 ? 2.289 -32.497 -41.311 1.00 56.34 210 VAL A N 1
ATOM 1563 C CA . VAL A 1 210 ? 2.903 -32.496 -42.636 1.00 56.34 210 VAL A CA 1
ATOM 1564 C C . VAL A 1 210 ? 3.491 -33.884 -42.840 1.00 56.34 210 VAL A C 1
ATOM 1566 O O . VAL A 1 210 ? 4.571 -34.195 -42.340 1.00 56.34 210 VAL A O 1
ATOM 1569 N N . ASP A 1 211 ? 2.766 -34.737 -43.562 1.00 71.44 211 ASP A N 1
ATOM 1570 C CA . ASP A 1 211 ? 3.322 -35.996 -44.035 1.00 71.44 211 ASP A CA 1
ATOM 1571 C C . ASP A 1 211 ? 4.482 -35.679 -44.988 1.00 71.44 211 ASP A C 1
ATOM 1573 O O . ASP A 1 211 ? 4.290 -35.275 -46.137 1.00 71.44 211 ASP A O 1
ATOM 1577 N N . VAL A 1 212 ? 5.704 -35.846 -44.483 1.00 72.81 212 VAL A N 1
ATOM 1578 C CA . VAL A 1 212 ? 6.950 -35.564 -45.205 1.00 72.81 212 VAL A CA 1
ATOM 1579 C C . VAL A 1 212 ? 7.023 -36.372 -46.509 1.00 72.81 212 VAL A C 1
ATOM 1581 O O . VAL A 1 212 ? 7.593 -35.904 -47.494 1.00 72.81 212 VAL A O 1
ATOM 1584 N N . ASN A 1 213 ? 6.366 -37.538 -46.566 1.00 71.94 213 ASN A N 1
ATOM 1585 C CA . ASN A 1 213 ? 6.273 -38.357 -47.774 1.00 71.94 213 ASN A CA 1
ATOM 1586 C C . ASN A 1 213 ? 5.386 -37.703 -48.849 1.00 71.94 213 ASN A C 1
ATOM 1588 O O . ASN A 1 213 ? 5.697 -37.792 -50.034 1.00 71.94 213 ASN A O 1
ATOM 1592 N N . ALA A 1 214 ? 4.314 -37.003 -48.462 1.00 72.25 214 ALA A N 1
ATOM 1593 C CA . ALA A 1 214 ? 3.450 -36.286 -49.402 1.00 72.25 214 ALA A CA 1
ATOM 1594 C C . ALA A 1 214 ? 4.175 -35.088 -50.045 1.00 72.25 214 ALA A C 1
ATOM 1596 O O . ALA A 1 214 ? 4.036 -34.853 -51.245 1.00 72.25 214 ALA A O 1
ATOM 1597 N N . VAL A 1 215 ? 5.007 -34.379 -49.272 1.00 71.88 215 VAL A N 1
ATOM 1598 C CA . VAL A 1 215 ? 5.861 -33.291 -49.783 1.00 71.88 215 VAL A CA 1
ATOM 1599 C C . VAL A 1 215 ? 6.943 -33.834 -50.726 1.00 71.88 215 VAL A C 1
ATOM 1601 O O . VAL A 1 215 ? 7.137 -33.290 -51.812 1.00 71.88 215 VAL A O 1
ATOM 1604 N N . LEU A 1 216 ? 7.599 -34.944 -50.366 1.00 73.44 216 LEU A N 1
ATOM 1605 C CA . LEU A 1 216 ? 8.580 -35.616 -51.230 1.00 73.44 216 LEU A CA 1
ATOM 1606 C C . LEU A 1 216 ? 7.973 -36.113 -52.552 1.00 73.44 216 LEU A C 1
ATOM 1608 O O . LEU A 1 216 ? 8.604 -35.978 -53.600 1.00 73.44 216 LEU A O 1
ATOM 1612 N N . ASN A 1 217 ? 6.743 -36.633 -52.534 1.00 70.44 217 ASN A N 1
ATOM 1613 C CA . ASN A 1 217 ? 6.062 -37.073 -53.753 1.00 70.44 217 ASN A CA 1
ATOM 1614 C C . ASN A 1 217 ? 5.746 -35.899 -54.697 1.00 70.44 217 ASN A C 1
ATOM 1616 O O . ASN A 1 217 ? 6.015 -36.008 -55.889 1.00 70.44 217 ASN A O 1
ATOM 1620 N N . LEU A 1 218 ? 5.287 -34.754 -54.176 1.00 71.88 218 LEU A N 1
ATOM 1621 C CA . LEU A 1 218 ? 5.069 -33.536 -54.977 1.00 71.88 218 LEU A CA 1
ATOM 1622 C C . LEU A 1 218 ? 6.360 -33.018 -55.642 1.00 71.88 218 LEU A C 1
ATOM 1624 O O . LEU A 1 218 ? 6.338 -32.573 -56.792 1.00 71.88 218 LEU A O 1
ATOM 1628 N N . ILE A 1 219 ? 7.499 -33.111 -54.949 1.00 72.31 219 ILE A N 1
ATOM 1629 C CA . ILE A 1 219 ? 8.808 -32.738 -55.508 1.00 72.31 219 ILE A CA 1
ATOM 1630 C C . ILE A 1 219 ? 9.217 -33.700 -56.636 1.00 72.31 219 ILE A C 1
ATOM 1632 O O . ILE A 1 219 ? 9.723 -33.250 -57.663 1.00 72.31 219 ILE A O 1
ATOM 1636 N N . ASN A 1 220 ? 8.942 -35.000 -56.513 1.00 64.62 220 ASN A N 1
ATOM 1637 C CA . ASN A 1 220 ? 9.238 -35.965 -57.576 1.00 64.62 220 ASN A CA 1
ATOM 1638 C C . ASN A 1 220 ? 8.303 -35.813 -58.794 1.00 64.62 220 ASN A C 1
ATOM 1640 O O . ASN A 1 220 ? 8.787 -35.751 -59.923 1.00 64.62 220 ASN A O 1
ATOM 1644 N N . GLU A 1 221 ? 6.989 -35.660 -58.591 1.00 61.94 221 GLU A N 1
ATOM 1645 C CA . GLU A 1 221 ? 6.008 -35.495 -59.682 1.00 61.94 221 GLU A CA 1
ATOM 1646 C C . GLU A 1 221 ? 6.253 -34.227 -60.525 1.00 61.94 221 GLU A C 1
ATOM 1648 O O . GLU A 1 221 ? 5.991 -34.211 -61.731 1.00 61.94 221 GLU A O 1
ATOM 1653 N N . SER A 1 222 ? 6.818 -33.170 -59.928 1.00 55.25 222 SER A N 1
ATOM 1654 C CA . SER A 1 222 ? 7.169 -31.942 -60.657 1.00 55.25 222 SER A CA 1
ATOM 1655 C C . SER A 1 222 ? 8.386 -32.072 -61.590 1.00 55.25 222 SER A C 1
ATOM 1657 O O . SER A 1 222 ? 8.522 -31.256 -62.501 1.00 55.25 222 SER A O 1
ATOM 1659 N N . ASN A 1 223 ? 9.230 -33.102 -61.434 1.00 53.44 223 ASN A N 1
ATOM 1660 C CA . ASN A 1 223 ? 10.469 -33.258 -62.210 1.00 53.44 223 ASN A CA 1
ATOM 1661 C C . ASN A 1 223 ? 10.344 -34.140 -63.471 1.00 53.44 223 ASN A C 1
ATOM 1663 O O . ASN A 1 223 ? 11.179 -34.024 -64.365 1.00 53.44 223 ASN A O 1
ATOM 1667 N N . GLU A 1 224 ? 9.315 -34.988 -63.601 1.00 51.47 224 GLU A N 1
ATOM 1668 C CA . GLU A 1 224 ? 9.172 -35.886 -64.770 1.00 51.47 224 GLU A CA 1
ATOM 1669 C C . GLU A 1 224 ? 8.358 -35.298 -65.944 1.00 51.47 224 GLU A C 1
ATOM 1671 O O . GLU A 1 224 ? 8.318 -35.882 -67.027 1.00 51.47 224 GLU A O 1
ATOM 1676 N N . SER A 1 225 ? 7.694 -34.151 -65.770 1.00 50.59 225 SER A N 1
ATOM 1677 C CA . SER A 1 225 ? 6.592 -33.737 -66.660 1.00 50.59 225 SER A CA 1
ATOM 1678 C C . SER A 1 225 ? 6.939 -32.784 -67.818 1.00 50.59 225 SER A C 1
ATOM 1680 O O . SER A 1 225 ? 6.025 -32.383 -68.539 1.00 50.59 225 SER A O 1
ATOM 1682 N N . ASN A 1 226 ? 8.209 -32.395 -68.031 1.00 47.72 226 ASN A N 1
ATOM 1683 C CA . ASN A 1 226 ? 8.510 -31.261 -68.925 1.00 47.72 226 ASN A CA 1
ATOM 1684 C C . ASN A 1 226 ? 9.837 -31.312 -69.725 1.00 47.72 226 ASN A C 1
ATOM 1686 O O . ASN A 1 226 ? 10.636 -30.379 -69.643 1.00 47.72 226 ASN A O 1
ATOM 1690 N N . PHE A 1 227 ? 10.065 -32.348 -70.551 1.00 46.88 227 PHE A N 1
ATOM 1691 C CA . PHE A 1 227 ? 11.001 -32.230 -71.691 1.00 46.88 227 PHE A CA 1
ATOM 1692 C C . PHE A 1 227 ? 10.705 -33.193 -72.866 1.00 46.88 227 PHE A C 1
ATOM 1694 O O . PHE A 1 227 ? 11.192 -34.321 -72.900 1.00 46.88 227 PHE A O 1
ATOM 1701 N N . THR A 1 228 ? 9.939 -32.737 -73.866 1.00 46.59 228 THR A N 1
ATOM 1702 C CA . THR A 1 228 ? 9.774 -33.409 -75.179 1.00 46.59 228 THR A CA 1
ATOM 1703 C C . THR A 1 228 ? 9.604 -32.381 -76.306 1.00 46.59 228 THR A C 1
ATOM 1705 O O . THR A 1 228 ? 9.099 -31.293 -76.046 1.00 46.59 228 THR A O 1
ATOM 1708 N N . ASP A 1 229 ? 9.994 -32.773 -77.529 1.00 39.94 229 ASP A N 1
ATOM 1709 C CA . ASP A 1 229 ? 9.976 -32.028 -78.808 1.00 39.94 229 ASP A CA 1
ATOM 1710 C C . ASP A 1 229 ? 10.876 -30.771 -78.937 1.00 39.94 229 ASP A C 1
ATOM 1712 O O . ASP A 1 229 ? 10.976 -29.957 -78.026 1.00 39.94 229 ASP A O 1
ATOM 1716 N N . GLU A 1 230 ? 11.500 -30.465 -80.089 1.00 42.84 230 GLU A N 1
ATOM 1717 C CA . GLU A 1 230 ? 12.059 -31.279 -81.201 1.00 42.84 230 GLU A CA 1
ATOM 1718 C C . GLU A 1 230 ? 12.847 -30.328 -82.150 1.00 42.84 230 GLU A C 1
ATOM 1720 O O . GLU A 1 230 ? 12.709 -29.107 -82.062 1.00 42.84 230 GLU A O 1
ATOM 1725 N N . THR A 1 231 ? 13.599 -30.868 -83.119 1.00 40.22 231 THR A N 1
ATOM 1726 C CA . THR A 1 231 ? 14.293 -30.186 -84.243 1.00 40.22 231 THR A CA 1
ATOM 1727 C C . THR A 1 231 ? 15.464 -29.223 -83.921 1.00 40.22 231 THR A C 1
ATOM 1729 O O . THR A 1 231 ? 15.444 -28.492 -82.943 1.00 40.22 231 THR A O 1
ATOM 1732 N N . SER A 1 232 ? 16.517 -29.080 -84.748 1.00 39.16 232 SER A N 1
ATOM 1733 C CA . SER A 1 232 ? 17.075 -29.933 -85.826 1.00 39.16 232 SER A CA 1
ATOM 1734 C C . SER A 1 232 ? 18.470 -29.425 -86.281 1.00 39.16 232 SER A C 1
ATOM 1736 O O . SER A 1 232 ? 18.825 -28.288 -85.986 1.00 39.16 232 SER A O 1
ATOM 1738 N N . LEU A 1 233 ? 19.180 -30.230 -87.100 1.00 33.75 233 LEU A N 1
ATOM 1739 C CA . LEU A 1 233 ? 20.409 -29.913 -87.879 1.00 33.75 233 LEU A CA 1
ATOM 1740 C C . LEU A 1 233 ? 21.733 -29.773 -87.075 1.00 33.75 233 LEU A C 1
ATOM 1742 O O . LEU A 1 233 ? 21.750 -29.202 -85.997 1.00 33.75 233 LEU A O 1
ATOM 1746 N N . SER A 1 234 ? 22.910 -30.211 -87.557 1.00 36.41 234 SER A N 1
ATOM 1747 C CA . SER A 1 234 ? 23.249 -31.130 -88.671 1.00 36.41 234 SER A CA 1
ATOM 1748 C C . SER A 1 234 ? 24.738 -31.549 -88.645 1.00 36.41 234 SER A C 1
ATOM 1750 O O . SER A 1 234 ? 25.571 -30.721 -88.304 1.00 36.41 234 SER A O 1
ATOM 1752 N N . ASN A 1 235 ? 25.056 -32.765 -89.121 1.00 36.25 235 ASN A N 1
ATOM 1753 C CA . ASN A 1 235 ? 26.340 -33.243 -89.693 1.00 36.25 235 ASN A CA 1
ATOM 1754 C C . ASN A 1 235 ? 27.698 -32.687 -89.190 1.00 36.25 235 ASN A C 1
ATOM 1756 O O . ASN A 1 235 ? 28.064 -31.565 -89.519 1.00 36.25 235 ASN A O 1
ATOM 1760 N N . VAL A 1 236 ? 28.564 -33.592 -88.708 1.00 34.94 236 VAL A N 1
ATOM 1761 C CA . VAL A 1 236 ? 29.863 -33.952 -89.343 1.00 34.94 236 VAL A CA 1
ATOM 1762 C C . VAL A 1 236 ? 30.320 -35.326 -88.806 1.00 34.94 236 VAL A C 1
ATOM 1764 O O . VAL A 1 236 ? 29.871 -35.752 -87.746 1.00 34.94 236 VAL A O 1
ATOM 1767 N N . SER A 1 237 ? 31.144 -36.057 -89.565 1.00 45.31 237 SER A N 1
ATOM 1768 C CA . SER A 1 237 ? 31.573 -37.440 -89.286 1.00 45.31 237 SER A CA 1
ATOM 1769 C C . SER A 1 237 ? 33.090 -37.586 -89.066 1.00 45.31 237 SER A C 1
ATOM 1771 O O . SER A 1 237 ? 33.852 -36.702 -89.453 1.00 45.31 237 SER A O 1
ATOM 1773 N N . ASN A 1 238 ? 33.502 -38.776 -88.593 1.00 34.34 238 ASN A N 1
ATOM 1774 C CA . ASN A 1 238 ? 34.879 -39.265 -88.350 1.00 34.34 238 ASN A CA 1
ATOM 1775 C C . ASN A 1 238 ? 35.507 -38.796 -87.009 1.00 34.34 238 ASN A C 1
ATOM 1777 O O . ASN A 1 238 ? 35.196 -37.710 -86.539 1.00 34.34 238 ASN A O 1
ATOM 1781 N N . THR A 1 239 ? 36.375 -39.564 -86.328 1.00 34.12 239 THR A N 1
ATOM 1782 C CA . THR A 1 239 ? 37.025 -40.854 -86.688 1.00 34.12 239 THR A CA 1
ATOM 1783 C C . THR A 1 239 ? 37.217 -41.765 -85.457 1.00 34.12 239 THR A C 1
ATOM 1785 O O . THR A 1 239 ? 36.963 -41.350 -84.332 1.00 34.12 239 THR A O 1
ATOM 1788 N N . SER A 1 240 ? 37.656 -43.006 -85.682 1.00 40.81 240 SER A N 1
ATOM 1789 C CA . SER A 1 240 ? 37.919 -44.061 -84.688 1.00 40.81 240 SER A CA 1
ATOM 1790 C C . SER A 1 240 ? 39.346 -44.078 -84.125 1.00 40.81 240 SER A C 1
ATOM 1792 O O . SER A 1 240 ? 40.274 -43.881 -84.900 1.00 40.81 240 SER A O 1
ATOM 1794 N N . GLU A 1 241 ? 39.486 -44.463 -82.852 1.00 35.12 241 GLU A N 1
ATOM 1795 C CA . GLU A 1 241 ? 40.540 -45.301 -82.219 1.00 35.12 241 GLU A CA 1
ATOM 1796 C C . GLU A 1 241 ? 40.090 -45.454 -80.740 1.00 35.12 241 GLU A C 1
ATOM 1798 O O . GLU A 1 241 ? 39.742 -44.455 -80.118 1.00 35.12 241 GLU A O 1
ATOM 1803 N N . ASP A 1 242 ? 39.799 -46.618 -80.147 1.00 37.44 242 ASP A N 1
ATOM 1804 C CA . ASP A 1 242 ? 40.435 -47.953 -80.104 1.00 37.44 242 ASP A CA 1
ATOM 1805 C C . ASP A 1 242 ? 41.673 -48.030 -79.186 1.00 37.44 242 ASP A C 1
ATOM 1807 O O . ASP A 1 242 ? 42.752 -47.582 -79.558 1.00 37.44 242 ASP A O 1
ATOM 1811 N N . VAL A 1 243 ? 41.484 -48.595 -77.981 1.00 42.41 243 VAL A N 1
ATOM 1812 C CA . VAL A 1 243 ? 42.482 -49.232 -77.088 1.00 42.41 243 VAL A CA 1
ATOM 1813 C C . VAL A 1 243 ? 41.725 -50.007 -75.985 1.00 42.41 243 VAL A C 1
ATOM 1815 O O . VAL A 1 243 ? 40.615 -49.627 -75.609 1.00 42.41 243 VAL A O 1
ATOM 1818 N N . SER A 1 244 ? 42.299 -51.112 -75.493 1.00 41.88 244 SER A N 1
ATOM 1819 C CA . SER A 1 244 ? 41.638 -52.142 -74.667 1.00 41.88 244 SER A CA 1
ATOM 1820 C C . SER A 1 244 ? 42.156 -52.258 -73.215 1.00 41.88 244 SER A C 1
ATOM 1822 O O . SER A 1 244 ? 43.105 -51.578 -72.833 1.00 41.88 244 SER A O 1
ATOM 1824 N N . ASP A 1 245 ? 41.566 -53.212 -72.467 1.00 34.69 245 ASP A N 1
ATOM 1825 C CA . ASP A 1 245 ? 42.086 -53.860 -71.237 1.00 34.69 245 ASP A CA 1
ATOM 1826 C C . ASP A 1 245 ? 42.112 -53.039 -69.923 1.00 34.69 245 ASP A C 1
ATOM 1828 O O . ASP A 1 245 ? 42.181 -51.818 -69.937 1.00 34.69 245 ASP A O 1
ATOM 1832 N N . THR A 1 246 ? 42.042 -53.616 -68.708 1.00 37.97 246 THR A N 1
ATOM 1833 C CA . THR A 1 246 ? 41.983 -55.025 -68.206 1.00 37.97 246 THR A CA 1
ATOM 1834 C C . THR A 1 246 ? 41.077 -55.045 -66.940 1.00 37.97 246 THR A C 1
ATOM 1836 O O . THR A 1 246 ? 41.139 -54.114 -66.148 1.00 37.97 246 THR A O 1
ATOM 1839 N N . SER A 1 247 ? 40.071 -55.920 -66.771 1.00 37.50 247 SER A N 1
ATOM 1840 C CA . SER A 1 247 ? 40.067 -57.324 -66.274 1.00 37.50 247 SER A CA 1
ATOM 1841 C C . SER A 1 247 ? 40.257 -57.549 -64.750 1.00 37.50 247 SER A C 1
ATOM 1843 O O . SER A 1 247 ? 41.321 -57.236 -64.223 1.00 37.50 247 SER A O 1
ATOM 1845 N N . GLY A 1 248 ? 39.306 -58.241 -64.089 1.00 33.78 248 GLY A N 1
ATOM 1846 C CA . GLY A 1 248 ? 39.482 -58.861 -62.753 1.00 33.78 248 GLY A CA 1
ATOM 1847 C C . GLY A 1 248 ? 38.343 -58.618 -61.730 1.00 33.78 248 GLY A C 1
ATOM 1848 O O . GLY A 1 248 ? 38.043 -57.460 -61.480 1.00 33.78 248 GLY A O 1
ATOM 1849 N N . SER A 1 249 ? 37.751 -59.576 -60.988 1.00 37.59 249 SER A N 1
ATOM 1850 C CA . SER A 1 249 ? 37.300 -60.975 -61.234 1.00 37.59 249 SER A CA 1
ATOM 1851 C C . SER A 1 249 ? 37.338 -61.843 -59.948 1.00 37.59 249 SER A C 1
ATOM 1853 O O . SER A 1 249 ? 38.337 -62.524 -59.724 1.00 37.59 249 SER A O 1
ATOM 1855 N N . SER A 1 250 ? 36.255 -61.871 -59.155 1.00 39.31 250 SER A N 1
ATOM 1856 C CA . SER A 1 250 ? 35.841 -62.963 -58.226 1.00 39.31 250 SER A CA 1
ATOM 1857 C C . SER A 1 250 ? 34.525 -62.540 -57.532 1.00 39.31 250 SER A C 1
ATOM 1859 O O . SER A 1 250 ? 34.459 -61.391 -57.100 1.00 39.31 250 SER A O 1
ATOM 1861 N N . ASP A 1 251 ? 33.414 -63.284 -57.459 1.00 38.88 251 ASP A N 1
ATOM 1862 C CA . ASP A 1 251 ? 33.152 -64.710 -57.132 1.00 38.88 251 ASP A CA 1
ATOM 1863 C C . ASP A 1 251 ? 33.489 -65.099 -55.672 1.00 38.88 251 ASP A C 1
ATOM 1865 O O . ASP A 1 251 ? 34.556 -64.731 -55.191 1.00 38.88 251 ASP A O 1
ATOM 1869 N N . ASN A 1 252 ? 32.722 -65.918 -54.929 1.00 38.06 252 ASN A N 1
ATOM 1870 C CA . ASN A 1 252 ? 31.261 -66.149 -54.858 1.00 38.06 252 ASN A CA 1
ATOM 1871 C C . ASN A 1 252 ? 30.922 -66.903 -53.527 1.00 38.06 252 ASN A C 1
ATOM 1873 O O . ASN A 1 252 ? 31.830 -67.392 -52.862 1.00 38.06 252 ASN A O 1
ATOM 1877 N N . ASP A 1 253 ? 29.628 -67.081 -53.219 1.00 35.91 253 ASP A N 1
ATOM 1878 C CA . ASP A 1 253 ? 29.017 -68.214 -52.467 1.00 35.91 253 ASP A CA 1
ATOM 1879 C C . ASP A 1 253 ? 29.166 -68.451 -50.924 1.00 35.91 253 ASP A C 1
ATOM 1881 O O . ASP A 1 253 ? 30.213 -68.821 -50.400 1.00 35.91 253 ASP A O 1
ATOM 1885 N N . THR A 1 254 ? 27.979 -68.544 -50.284 1.00 36.69 254 THR A N 1
ATOM 1886 C CA . THR A 1 254 ? 27.487 -69.566 -49.299 1.00 36.69 254 THR A CA 1
ATOM 1887 C C . THR A 1 254 ? 27.629 -69.469 -47.754 1.00 36.69 254 THR A C 1
ATOM 1889 O O . THR A 1 254 ? 28.720 -69.397 -47.204 1.00 36.69 254 THR A O 1
ATOM 1892 N N . ASN A 1 255 ? 26.463 -69.699 -47.100 1.00 32.91 255 ASN A N 1
ATOM 1893 C CA . ASN A 1 255 ? 26.177 -70.323 -45.777 1.00 32.91 255 ASN A CA 1
ATOM 1894 C C . ASN A 1 255 ? 26.609 -69.595 -44.461 1.00 32.91 255 ASN A C 1
ATOM 1896 O O . ASN A 1 255 ? 27.557 -68.824 -44.458 1.00 32.91 255 ASN A O 1
ATOM 1900 N N . ASP A 1 256 ? 25.952 -69.762 -43.290 1.00 30.75 256 ASP A N 1
ATOM 1901 C CA . ASP A 1 256 ? 24.794 -70.613 -42.914 1.00 30.75 256 ASP A CA 1
ATOM 1902 C C . ASP A 1 256 ? 23.969 -70.111 -41.687 1.00 30.75 256 ASP A C 1
ATOM 1904 O O . ASP A 1 256 ? 24.529 -69.514 -40.777 1.00 30.75 256 ASP A O 1
ATOM 1908 N N . THR A 1 257 ? 22.674 -70.480 -41.644 1.00 35.25 257 THR A N 1
ATOM 1909 C CA . THR A 1 257 ? 21.713 -70.677 -40.504 1.00 35.25 257 THR A CA 1
ATOM 1910 C C . THR A 1 257 ? 21.614 -69.812 -39.213 1.00 35.25 257 THR A C 1
ATOM 1912 O O . THR A 1 257 ? 22.591 -69.347 -38.643 1.00 35.25 257 THR A O 1
ATOM 1915 N N . ALA A 1 258 ? 20.388 -69.870 -38.648 1.00 32.44 258 ALA A N 1
ATOM 1916 C CA . ALA A 1 258 ? 19.907 -69.564 -37.278 1.00 32.44 258 ALA A CA 1
ATOM 1917 C C . ALA A 1 258 ? 19.584 -68.082 -36.960 1.00 32.44 258 ALA A C 1
ATOM 1919 O O . ALA A 1 258 ? 20.436 -67.219 -37.120 1.00 32.44 258 ALA A O 1
ATOM 1920 N N . ASP A 1 259 ? 18.364 -67.654 -36.593 1.00 33.06 259 ASP A N 1
ATOM 1921 C CA . ASP A 1 259 ? 17.223 -68.213 -35.814 1.00 33.06 259 ASP A CA 1
ATOM 1922 C C . ASP A 1 259 ? 17.334 -68.045 -34.285 1.00 33.06 259 ASP A C 1
ATOM 1924 O O . ASP A 1 259 ? 18.049 -68.799 -33.627 1.00 33.06 259 ASP A O 1
ATOM 1928 N N . LEU A 1 260 ? 16.595 -67.062 -33.741 1.00 33.09 260 LEU A N 1
ATOM 1929 C CA . LEU A 1 260 ? 15.697 -67.191 -32.575 1.00 33.09 260 LEU A CA 1
ATOM 1930 C C . LEU A 1 260 ? 15.066 -65.833 -32.202 1.00 33.09 260 LEU A C 1
ATOM 1932 O O . LEU A 1 260 ? 15.723 -64.795 -32.242 1.00 33.09 260 LEU A O 1
ATOM 1936 N N . ALA A 1 261 ? 13.802 -65.845 -31.766 1.00 42.25 261 ALA A N 1
ATOM 1937 C CA . ALA A 1 261 ? 13.112 -64.682 -31.198 1.00 42.25 261 ALA A CA 1
ATOM 1938 C C . ALA A 1 261 ? 12.924 -64.839 -29.678 1.00 42.25 261 ALA A C 1
ATOM 1940 O O . ALA A 1 261 ? 12.552 -65.916 -29.213 1.00 42.25 261 ALA A O 1
ATOM 1941 N N . VAL A 1 262 ? 13.121 -63.763 -28.906 1.00 33.31 262 VAL A N 1
ATOM 1942 C CA . VAL A 1 262 ? 12.865 -63.730 -27.452 1.00 33.31 262 VAL A CA 1
ATOM 1943 C C . VAL A 1 262 ? 12.216 -62.403 -27.051 1.00 33.31 262 VAL A C 1
ATOM 1945 O O . VAL A 1 262 ? 12.695 -61.331 -27.408 1.00 33.31 262 VAL A O 1
ATOM 1948 N N . GLN A 1 263 ? 11.134 -62.4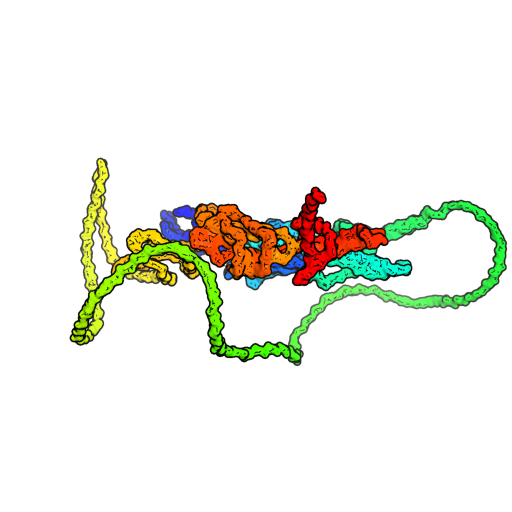85 -26.274 1.00 39.94 263 GLN A N 1
ATOM 1949 C CA . GLN A 1 263 ? 10.557 -61.362 -25.530 1.00 39.94 263 GLN A CA 1
ATOM 1950 C C . GLN A 1 263 ? 11.188 -61.297 -24.132 1.00 39.94 263 GLN A C 1
ATOM 1952 O O . GLN A 1 263 ? 11.336 -62.339 -23.495 1.00 39.94 263 GLN A O 1
ATOM 1957 N N . SER A 1 264 ? 11.416 -60.101 -23.584 1.00 32.53 264 SER A N 1
ATOM 1958 C CA . SER A 1 264 ? 11.532 -59.938 -22.126 1.00 32.53 264 SER A CA 1
ATOM 1959 C C . SER A 1 264 ? 11.141 -58.535 -21.660 1.00 32.53 264 SER A C 1
ATOM 1961 O O . SER A 1 264 ? 11.878 -57.570 -21.847 1.00 32.53 264 SER A O 1
ATOM 1963 N N . SER A 1 265 ? 9.985 -58.449 -21.004 1.00 40.41 265 SER A N 1
ATOM 1964 C CA . SER A 1 265 ? 9.703 -57.443 -19.976 1.00 40.41 265 SER A CA 1
ATOM 1965 C C . SER A 1 265 ? 10.518 -57.726 -18.697 1.00 40.41 265 SER A C 1
ATOM 1967 O O . SER A 1 265 ? 11.163 -58.772 -18.631 1.00 40.41 265 SER A O 1
ATOM 1969 N N . LEU A 1 266 ? 10.412 -56.825 -17.699 1.00 33.00 266 LEU A N 1
ATOM 1970 C CA . LEU A 1 266 ? 10.901 -56.845 -16.290 1.00 33.00 266 LEU A CA 1
ATOM 1971 C C . LEU A 1 266 ? 11.886 -55.686 -16.000 1.00 33.00 266 LEU A C 1
ATOM 1973 O O . LEU A 1 266 ? 12.640 -55.302 -16.883 1.00 33.00 266 LEU A O 1
ATOM 1977 N N . SER A 1 267 ? 11.998 -55.120 -14.788 1.00 33.28 267 SER A N 1
ATOM 1978 C CA . SER A 1 267 ? 11.048 -54.953 -13.660 1.00 33.28 267 SER A CA 1
ATOM 1979 C C . SER A 1 267 ? 11.690 -54.089 -12.559 1.00 33.28 267 SER A C 1
ATOM 1981 O O . SER A 1 267 ? 12.907 -54.126 -12.397 1.00 33.28 267 SER A O 1
ATOM 1983 N N . ASN A 1 268 ? 10.887 -53.418 -11.726 1.00 40.12 268 ASN A N 1
ATOM 1984 C CA . ASN A 1 268 ? 11.367 -52.750 -10.505 1.00 40.12 268 ASN A CA 1
ATOM 1985 C C . ASN A 1 268 ? 12.127 -53.705 -9.565 1.00 40.12 268 ASN A C 1
ATOM 1987 O O . ASN A 1 268 ? 11.594 -54.756 -9.208 1.00 40.12 268 ASN A O 1
ATOM 1991 N N . VAL A 1 269 ? 13.283 -53.272 -9.047 1.00 31.28 269 VAL A N 1
ATOM 1992 C CA . VAL A 1 269 ? 13.843 -53.748 -7.769 1.00 31.28 269 VAL A CA 1
ATOM 1993 C C . VAL A 1 269 ? 14.423 -52.556 -7.006 1.00 31.28 269 VAL A C 1
ATOM 1995 O O . VAL A 1 269 ? 15.336 -51.886 -7.478 1.00 31.28 269 VAL A O 1
ATOM 1998 N N . SER A 1 270 ? 13.893 -52.304 -5.812 1.00 41.66 270 SER A N 1
ATOM 1999 C CA . SER A 1 270 ? 14.433 -51.364 -4.825 1.00 41.66 270 SER A CA 1
ATOM 2000 C C . SER A 1 270 ? 15.540 -52.011 -3.992 1.00 41.66 270 SER A C 1
ATOM 2002 O O . SER A 1 270 ? 15.433 -53.199 -3.683 1.00 41.66 270 SER A O 1
ATOM 2004 N N . ASN A 1 271 ? 16.506 -51.237 -3.487 1.00 29.44 271 ASN A N 1
ATOM 2005 C CA . ASN A 1 271 ? 17.203 -51.628 -2.259 1.00 29.44 271 ASN A CA 1
ATOM 2006 C C . ASN A 1 271 ? 17.747 -50.436 -1.460 1.00 29.44 271 ASN A C 1
ATOM 2008 O O . ASN A 1 271 ? 18.045 -49.385 -2.017 1.00 29.44 271 ASN A O 1
ATOM 2012 N N . THR A 1 272 ? 17.851 -50.623 -0.145 1.00 39.66 272 THR A N 1
ATOM 2013 C CA . THR A 1 272 ? 18.165 -49.592 0.859 1.00 39.66 272 THR A CA 1
ATOM 2014 C C . THR A 1 272 ? 19.464 -49.900 1.601 1.00 39.66 272 THR A C 1
ATOM 2016 O O . THR A 1 272 ? 19.624 -51.033 2.058 1.00 39.66 272 THR A O 1
ATOM 2019 N N . SER A 1 273 ? 20.315 -48.901 1.855 1.00 32.50 273 SER A N 1
ATOM 2020 C CA . SER A 1 273 ? 21.299 -48.960 2.951 1.00 32.50 273 SER A CA 1
ATOM 2021 C C . SER A 1 273 ? 21.875 -47.585 3.315 1.00 32.50 273 SER A C 1
ATOM 2023 O O . SER A 1 273 ? 22.450 -46.911 2.468 1.00 32.50 273 SER A O 1
ATOM 2025 N N . ASP A 1 274 ? 21.776 -47.261 4.598 1.00 37.91 274 ASP A N 1
ATOM 2026 C CA . ASP A 1 274 ? 22.392 -46.156 5.358 1.00 37.91 274 ASP A CA 1
ATOM 2027 C C . ASP A 1 274 ? 23.083 -46.833 6.587 1.00 37.91 274 ASP A C 1
ATOM 2029 O O . ASP A 1 274 ? 22.815 -48.030 6.787 1.00 37.91 274 ASP A O 1
ATOM 2033 N N . PRO A 1 275 ? 23.879 -46.196 7.483 1.00 60.44 275 PRO A N 1
ATOM 2034 C CA . PRO A 1 275 ? 24.501 -44.857 7.491 1.00 60.44 275 PRO A CA 1
ATOM 2035 C C . PRO A 1 275 ? 26.003 -44.860 7.946 1.00 60.44 275 PRO A C 1
ATOM 2037 O O . PRO A 1 275 ? 26.592 -45.923 8.133 1.00 60.44 275 PRO A O 1
ATOM 2040 N N . LEU A 1 276 ? 26.567 -43.668 8.257 1.00 35.31 276 LEU A N 1
ATOM 2041 C CA . LEU A 1 276 ? 27.796 -43.393 9.069 1.00 35.31 276 LEU A CA 1
ATOM 2042 C C . LEU A 1 276 ? 29.182 -43.668 8.405 1.00 35.31 276 LEU A C 1
ATOM 2044 O O . LEU A 1 276 ? 29.306 -44.576 7.595 1.00 35.31 276 LEU A O 1
ATOM 2048 N N . SER A 1 277 ? 30.295 -42.955 8.691 1.00 32.66 277 SER A N 1
ATOM 2049 C CA . SER A 1 277 ? 30.584 -41.786 9.572 1.00 32.66 277 SER A CA 1
ATOM 2050 C C . SER A 1 277 ? 31.939 -41.089 9.252 1.00 32.66 277 SER A C 1
ATOM 2052 O O . SER A 1 277 ? 32.867 -41.755 8.813 1.00 32.66 277 SER A O 1
ATOM 2054 N N . GLU A 1 278 ? 32.057 -39.797 9.616 1.00 31.05 278 GLU A N 1
ATOM 2055 C CA . GLU A 1 278 ? 33.268 -39.024 10.033 1.00 31.05 278 GLU A CA 1
ATOM 2056 C C . GLU A 1 278 ? 34.577 -38.969 9.190 1.00 31.05 278 GLU A C 1
ATOM 2058 O O . GLU A 1 278 ? 35.289 -39.958 9.054 1.00 31.05 278 GLU A O 1
ATOM 2063 N N . SER A 1 279 ? 34.985 -37.743 8.792 1.00 30.25 279 SER A N 1
ATOM 2064 C CA . SER A 1 279 ? 36.361 -37.156 8.852 1.00 30.25 279 SER A CA 1
ATOM 2065 C C . SER A 1 279 ? 36.420 -35.878 7.971 1.00 30.25 279 SER A C 1
ATOM 2067 O O . SER A 1 279 ? 36.230 -35.971 6.765 1.00 30.25 279 SER A O 1
ATOM 2069 N N . ALA A 1 280 ? 36.483 -34.629 8.457 1.00 34.09 280 ALA A N 1
ATOM 2070 C CA . ALA A 1 280 ? 37.465 -33.951 9.328 1.00 34.09 280 ALA A CA 1
ATOM 2071 C C . ALA A 1 280 ? 38.702 -33.343 8.607 1.00 34.09 280 ALA A C 1
ATOM 2073 O O . ALA A 1 280 ? 39.806 -33.874 8.673 1.00 34.09 280 ALA A O 1
ATOM 2074 N N . ASN A 1 281 ? 38.525 -32.162 7.992 1.00 33.34 281 ASN A N 1
ATOM 2075 C CA . ASN A 1 281 ? 39.533 -31.093 7.810 1.00 33.34 281 ASN A CA 1
ATOM 2076 C C . ASN A 1 281 ? 38.795 -29.801 7.373 1.00 33.34 281 ASN A C 1
ATOM 2078 O O . ASN A 1 281 ? 37.891 -29.912 6.555 1.00 33.34 281 ASN A O 1
ATOM 2082 N N . ALA A 1 282 ? 39.033 -28.546 7.778 1.00 30.97 282 ALA A N 1
ATOM 2083 C CA . ALA A 1 282 ? 39.905 -27.838 8.731 1.00 30.97 282 ALA A CA 1
ATOM 2084 C C . ALA A 1 282 ? 40.666 -26.679 8.043 1.00 30.97 282 ALA A C 1
ATOM 2086 O O . ALA A 1 282 ? 41.490 -26.894 7.161 1.00 30.97 282 ALA A O 1
ATOM 2087 N N . SER A 1 283 ? 40.457 -25.462 8.561 1.00 31.86 283 SER A N 1
ATOM 2088 C CA . SER A 1 283 ? 41.324 -24.274 8.423 1.00 31.86 283 SER A CA 1
ATOM 2089 C C . SER A 1 283 ? 41.408 -23.530 7.077 1.00 31.86 283 SER A C 1
ATOM 2091 O O . SER A 1 283 ? 42.337 -23.729 6.299 1.00 31.86 283 SER A O 1
ATOM 2093 N N . ARG A 1 284 ? 40.670 -22.412 6.988 1.00 29.02 284 ARG A N 1
ATOM 2094 C CA . ARG A 1 284 ? 41.274 -21.085 7.251 1.00 29.02 284 ARG A CA 1
ATOM 2095 C C . ARG A 1 284 ? 40.223 -20.045 7.662 1.00 29.02 284 ARG A C 1
ATOM 2097 O O . ARG A 1 284 ? 39.141 -19.991 7.097 1.00 29.02 284 ARG A O 1
ATOM 2104 N N . ARG A 1 285 ? 40.565 -19.219 8.655 1.00 31.34 285 ARG A N 1
ATOM 2105 C CA . ARG A 1 285 ? 39.848 -17.986 9.021 1.00 31.34 285 ARG A CA 1
ATOM 2106 C C . ARG A 1 285 ? 40.676 -16.795 8.547 1.00 31.34 285 ARG A C 1
ATOM 2108 O O . ARG A 1 285 ? 41.894 -16.827 8.714 1.00 31.34 285 ARG A O 1
ATOM 2115 N N . LEU A 1 286 ? 40.019 -15.730 8.098 1.00 26.98 286 LEU A N 1
ATOM 2116 C CA . LEU A 1 286 ? 40.502 -14.376 8.355 1.00 26.98 286 LEU A CA 1
ATOM 2117 C C . LEU A 1 286 ? 39.641 -13.780 9.474 1.00 26.98 286 LEU A C 1
ATOM 2119 O O . LEU A 1 286 ? 38.419 -13.902 9.458 1.00 26.98 286 LEU A O 1
ATOM 2123 N N . ARG A 1 287 ? 40.297 -13.149 10.442 1.00 28.41 287 ARG A N 1
ATOM 2124 C CA . ARG A 1 287 ? 39.720 -12.107 11.291 1.00 28.41 287 ARG A CA 1
ATOM 2125 C C . ARG A 1 287 ? 40.563 -10.862 11.071 1.00 28.41 287 ARG A C 1
ATOM 2127 O O . ARG A 1 287 ? 41.781 -10.976 10.942 1.00 28.41 287 ARG A O 1
ATOM 2134 N N . VAL A 1 288 ? 39.916 -9.707 11.085 1.00 32.34 288 VAL A N 1
ATOM 2135 C CA . VAL A 1 288 ? 40.567 -8.431 11.372 1.00 32.34 288 VAL A CA 1
ATOM 2136 C C . VAL A 1 288 ? 39.913 -7.941 12.654 1.00 32.34 288 VAL A C 1
ATOM 2138 O O . VAL A 1 288 ? 38.794 -7.442 12.628 1.00 32.34 288 VAL A O 1
ATOM 2141 N N . ASP A 1 289 ? 40.573 -8.190 13.782 1.00 33.72 289 ASP A N 1
ATOM 2142 C CA . ASP A 1 289 ? 40.204 -7.587 15.059 1.00 33.72 289 ASP A CA 1
ATOM 2143 C C . ASP A 1 289 ? 40.925 -6.229 15.153 1.00 33.72 289 ASP A C 1
ATOM 2145 O O . ASP A 1 289 ? 42.145 -6.171 14.998 1.00 33.72 289 ASP A O 1
ATOM 2149 N N . PHE A 1 290 ? 40.190 -5.154 15.430 1.00 34.88 290 PHE A N 1
ATOM 2150 C CA . PHE A 1 290 ? 40.737 -3.892 15.933 1.00 34.88 290 PHE A CA 1
ATOM 2151 C C . PHE A 1 290 ? 39.868 -3.450 17.110 1.00 34.88 290 PHE A C 1
ATOM 2153 O O . PHE A 1 290 ? 38.643 -3.443 17.001 1.00 34.88 290 PHE A O 1
ATOM 2160 N N . LEU A 1 291 ? 40.510 -3.115 18.228 1.00 32.19 291 LEU A N 1
ATOM 2161 C CA . LEU A 1 291 ? 39.879 -2.555 19.419 1.00 32.19 291 LEU A CA 1
ATOM 2162 C C . LEU A 1 291 ? 40.524 -1.203 19.734 1.00 32.19 291 LEU A C 1
ATOM 2164 O O . LEU A 1 291 ? 41.733 -1.054 19.569 1.00 32.19 291 LEU A O 1
ATOM 2168 N N . ASP A 1 292 ? 39.684 -0.281 20.193 1.00 34.03 292 ASP A N 1
ATOM 2169 C CA . ASP A 1 292 ? 39.921 0.751 21.205 1.00 34.03 292 ASP A CA 1
ATOM 2170 C C . ASP A 1 292 ? 41.349 1.302 21.378 1.00 34.03 292 ASP A C 1
ATOM 2172 O O . ASP A 1 292 ? 42.181 0.686 22.042 1.00 34.03 292 ASP A O 1
ATOM 2176 N N . ASP A 1 293 ? 41.566 2.546 20.930 1.00 29.70 293 ASP A N 1
ATOM 2177 C CA . ASP A 1 293 ? 42.333 3.529 21.715 1.00 29.70 293 ASP A CA 1
ATOM 2178 C C . ASP A 1 293 ? 42.117 4.969 21.196 1.00 29.70 293 ASP A C 1
ATOM 2180 O O . ASP A 1 293 ? 42.706 5.367 20.191 1.00 29.70 293 ASP A O 1
ATOM 2184 N N . PHE A 1 294 ? 41.306 5.779 21.894 1.00 29.50 294 PHE A N 1
ATOM 2185 C CA . PHE A 1 294 ? 41.735 7.133 22.281 1.00 29.50 294 PHE A CA 1
ATOM 2186 C C . PHE A 1 294 ? 40.910 7.725 23.435 1.00 29.50 294 PHE A C 1
ATOM 2188 O O . PHE A 1 294 ? 39.749 7.379 23.649 1.00 29.50 294 PHE A O 1
ATOM 2195 N N . VAL A 1 295 ? 41.536 8.634 24.185 1.00 33.75 295 VAL A N 1
ATOM 2196 C CA . VAL A 1 295 ? 41.018 9.243 25.419 1.00 33.75 295 VAL A CA 1
ATOM 2197 C C . VAL A 1 295 ? 40.673 10.719 25.184 1.00 33.75 295 VAL A C 1
ATOM 2199 O O . VAL A 1 295 ? 41.265 11.380 24.335 1.00 33.75 295 VAL A O 1
ATOM 2202 N N . ALA A 1 296 ? 39.710 11.248 25.942 1.00 38.97 296 ALA A N 1
ATOM 2203 C CA . ALA A 1 296 ? 39.352 12.663 25.901 1.00 38.97 296 ALA A CA 1
ATOM 2204 C C . ALA A 1 296 ? 40.462 13.561 26.480 1.00 38.97 296 ALA A C 1
ATOM 2206 O O . ALA A 1 296 ? 40.953 13.310 27.579 1.00 38.97 296 ALA A O 1
ATOM 2207 N N . GLU A 1 297 ? 40.772 14.664 25.798 1.00 35.75 297 GLU A N 1
ATOM 2208 C CA . GLU A 1 297 ? 41.591 15.755 26.335 1.00 35.75 297 GLU A CA 1
ATOM 2209 C C . GLU A 1 297 ? 41.007 17.113 25.911 1.00 35.75 297 GLU A C 1
ATOM 2211 O O . GLU A 1 297 ? 40.347 17.217 24.877 1.00 35.75 297 GLU A O 1
ATOM 2216 N N . ALA A 1 298 ? 41.190 18.141 26.745 1.00 37.81 298 ALA A N 1
ATOM 2217 C CA . ALA A 1 298 ? 40.536 19.438 26.599 1.00 37.81 298 ALA A CA 1
ATOM 2218 C C . ALA A 1 298 ? 41.533 20.604 26.699 1.00 37.81 298 ALA A C 1
ATOM 2220 O O . ALA A 1 298 ? 42.191 20.782 27.722 1.00 37.81 298 ALA A O 1
ATOM 2221 N N . ALA A 1 299 ? 41.567 21.423 25.649 1.00 34.97 299 ALA A N 1
ATOM 2222 C CA . ALA A 1 299 ? 42.125 22.775 25.592 1.00 34.97 299 ALA A CA 1
ATOM 2223 C C . ALA A 1 299 ? 41.287 23.546 24.546 1.00 34.97 299 ALA A C 1
ATOM 2225 O O . ALA A 1 299 ? 40.989 22.994 23.490 1.00 34.97 299 ALA A O 1
ATOM 2226 N N . ASP A 1 300 ? 40.684 24.701 24.828 1.00 35.16 300 ASP A N 1
ATOM 2227 C CA . ASP A 1 300 ? 41.258 25.977 25.295 1.00 35.16 300 ASP A CA 1
ATOM 2228 C C . ASP A 1 300 ? 41.953 26.761 24.164 1.00 35.16 300 ASP A C 1
ATOM 2230 O O . ASP A 1 300 ? 43.053 26.419 23.728 1.00 35.16 300 ASP A O 1
ATOM 2234 N N . SER A 1 301 ? 41.278 27.810 23.672 1.00 34.00 301 SER A N 1
ATOM 2235 C CA . SER A 1 301 ? 41.852 28.847 22.804 1.00 34.00 301 SER A CA 1
ATOM 2236 C C . SER A 1 301 ? 41.034 30.155 22.841 1.00 34.00 301 SER A C 1
ATOM 2238 O O . SER A 1 301 ? 39.870 30.217 22.447 1.00 34.00 301 SER A O 1
ATOM 2240 N N . ASP A 1 302 ? 41.663 31.232 23.320 1.00 35.03 302 ASP A N 1
ATOM 2241 C CA . ASP A 1 302 ? 41.077 32.575 23.445 1.00 35.03 302 ASP A CA 1
ATOM 2242 C C . ASP A 1 302 ? 40.875 33.306 22.095 1.00 35.03 302 ASP A C 1
ATOM 2244 O O . ASP A 1 302 ? 41.843 33.757 21.481 1.00 35.03 302 ASP A O 1
ATOM 2248 N N . GLY A 1 303 ? 39.615 33.591 21.737 1.00 31.56 303 GLY A N 1
ATOM 2249 C CA . GLY A 1 303 ? 39.184 34.831 21.055 1.00 31.56 303 GLY A CA 1
ATOM 2250 C C . GLY A 1 303 ? 39.873 35.244 19.729 1.00 31.56 303 GLY A C 1
ATOM 2251 O O . GLY A 1 303 ? 40.398 34.402 19.005 1.00 31.56 303 GLY A O 1
ATOM 2252 N N . PRO A 1 304 ? 39.872 36.552 19.360 1.00 49.31 304 PRO A N 1
ATOM 2253 C CA . PRO A 1 304 ? 39.205 37.700 19.991 1.00 49.31 304 PRO A CA 1
ATOM 2254 C C . PRO A 1 304 ? 38.155 38.411 19.099 1.00 49.31 304 PRO A C 1
ATOM 2256 O O . PRO A 1 304 ? 38.136 38.301 17.875 1.00 49.31 304 PRO A O 1
ATOM 2259 N N . SER A 1 305 ? 37.314 39.240 19.720 1.00 40.53 305 SER A N 1
ATOM 2260 C CA . SER A 1 305 ? 36.218 39.981 19.079 1.00 40.53 305 SER A CA 1
ATOM 2261 C C . SER A 1 305 ? 36.619 41.316 18.418 1.00 40.53 305 SER A C 1
ATOM 2263 O O . SER A 1 305 ? 37.208 42.188 19.059 1.00 40.53 305 SER A O 1
ATOM 2265 N N . ARG A 1 306 ? 36.189 41.526 17.160 1.00 36.66 306 ARG A N 1
ATOM 2266 C CA . ARG A 1 306 ? 35.944 42.826 16.478 1.00 36.66 306 ARG A CA 1
ATOM 2267 C C . ARG A 1 306 ? 34.921 42.595 15.346 1.00 36.66 306 ARG A C 1
ATOM 2269 O O . ARG A 1 306 ? 35.016 41.563 14.701 1.00 36.66 306 ARG A O 1
ATOM 2276 N N . GLY A 1 307 ? 33.975 43.479 15.015 1.00 31.31 307 GLY A N 1
ATOM 2277 C CA . GLY A 1 307 ? 33.562 44.769 15.596 1.00 31.31 307 GLY A CA 1
ATOM 2278 C C . GLY A 1 307 ? 32.831 45.641 14.546 1.00 31.31 307 GLY A C 1
ATOM 2279 O O . GLY A 1 307 ? 33.009 45.384 13.362 1.00 31.31 307 GLY A O 1
ATOM 2280 N N . LEU A 1 308 ? 32.115 46.701 14.978 1.00 31.95 308 LEU A N 1
ATOM 2281 C CA . LEU A 1 308 ? 31.306 47.663 14.167 1.00 31.95 308 LEU A CA 1
ATOM 2282 C C . LEU A 1 308 ? 29.927 47.088 13.726 1.00 31.95 308 LEU A C 1
ATOM 2284 O O . LEU A 1 308 ? 29.887 45.975 13.226 1.00 31.95 308 LEU A O 1
ATOM 2288 N N . SER A 1 309 ? 28.740 47.650 14.037 1.00 32.38 309 SER A N 1
ATOM 2289 C CA . SER A 1 309 ? 28.120 48.995 13.824 1.00 32.38 309 SER A CA 1
ATOM 2290 C C . SER A 1 309 ? 27.156 48.983 12.614 1.00 32.38 309 SER A C 1
ATOM 2292 O O . SER A 1 309 ? 27.516 48.424 11.590 1.00 32.38 309 SER A O 1
ATOM 2294 N N . ALA A 1 310 ? 25.966 49.610 12.612 1.00 32.59 310 ALA A N 1
ATOM 2295 C CA . ALA A 1 310 ? 25.223 50.377 13.634 1.00 32.59 310 ALA A CA 1
ATOM 2296 C C . ALA A 1 310 ? 23.723 50.546 13.233 1.00 32.59 310 ALA A C 1
ATOM 2298 O O . ALA A 1 310 ? 23.326 50.076 12.174 1.00 32.59 310 ALA A O 1
ATOM 2299 N N . MET A 1 311 ? 22.959 51.317 14.033 1.00 32.53 311 MET A N 1
ATOM 2300 C CA . MET A 1 311 ? 21.548 51.748 13.850 1.00 32.53 311 MET A CA 1
ATOM 2301 C C . MET A 1 311 ? 20.475 50.661 14.116 1.00 32.53 311 MET A C 1
ATOM 2303 O O . MET A 1 311 ? 20.737 49.483 13.916 1.00 32.53 311 MET A O 1
ATOM 2307 N N . ALA A 1 312 ? 19.272 50.979 14.623 1.00 32.75 312 ALA A N 1
ATOM 2308 C CA . ALA A 1 312 ? 18.646 52.291 14.879 1.00 32.75 312 ALA A CA 1
ATOM 2309 C C . ALA A 1 312 ? 17.956 52.400 16.268 1.00 32.75 312 ALA A C 1
ATOM 2311 O O . ALA A 1 312 ? 17.806 51.414 16.984 1.00 32.75 312 ALA A O 1
ATOM 2312 N N . GLN A 1 313 ? 17.545 53.624 16.625 1.00 35.22 313 GLN A N 1
ATOM 2313 C CA . GLN A 1 313 ? 16.583 53.965 17.697 1.00 35.22 313 GLN A CA 1
ATOM 2314 C C . GLN A 1 313 ? 15.136 53.883 17.135 1.00 35.22 313 GLN A C 1
ATOM 2316 O O . GLN A 1 313 ? 14.999 53.699 15.927 1.00 35.22 313 GLN A O 1
ATOM 2321 N N . ASP A 1 314 ? 14.004 54.047 17.835 1.00 33.16 314 ASP A N 1
ATOM 2322 C CA . ASP A 1 314 ? 13.585 54.438 19.210 1.00 33.16 314 ASP A CA 1
ATOM 2323 C C . ASP A 1 314 ? 12.128 53.866 19.387 1.00 33.16 314 ASP A C 1
ATOM 2325 O O . ASP A 1 314 ? 11.608 53.308 18.419 1.00 33.16 314 ASP A O 1
ATOM 2329 N N . SER A 1 315 ? 11.358 53.916 20.487 1.00 35.81 315 SER A N 1
ATOM 2330 C CA . SER A 1 315 ? 11.451 54.558 21.812 1.00 35.81 315 SER A CA 1
ATOM 2331 C C . SER A 1 315 ? 10.607 53.807 22.874 1.00 35.81 315 SER A C 1
ATOM 2333 O O . SER A 1 315 ? 9.918 52.838 22.565 1.00 35.81 315 SER A O 1
ATOM 2335 N N . ASP A 1 316 ? 10.618 54.335 24.108 1.00 35.56 316 ASP A N 1
ATOM 2336 C CA . ASP A 1 316 ? 9.667 54.106 25.219 1.00 35.56 316 ASP A CA 1
ATOM 2337 C C . ASP A 1 316 ? 9.671 52.733 25.946 1.00 35.56 316 ASP A C 1
ATOM 2339 O O . ASP A 1 316 ? 9.940 51.681 25.384 1.00 35.56 316 ASP A O 1
ATOM 2343 N N . GLY A 1 317 ? 9.366 52.653 27.250 1.00 33.09 317 GLY A N 1
ATOM 2344 C CA . GLY A 1 317 ? 9.125 53.755 28.193 1.00 33.09 317 GLY A CA 1
ATOM 2345 C C . GLY A 1 317 ? 8.105 53.455 29.298 1.00 33.09 317 GLY A C 1
ATOM 2346 O O . GLY A 1 317 ? 7.066 54.107 29.348 1.00 33.09 317 GLY A O 1
ATOM 2347 N N . LEU A 1 318 ? 8.381 52.522 30.223 1.00 34.31 318 LEU A N 1
ATOM 2348 C CA . LEU A 1 318 ? 7.546 52.359 31.426 1.00 34.31 318 LEU A CA 1
ATOM 2349 C C . LEU A 1 318 ? 8.356 51.984 32.677 1.00 34.31 318 LEU A C 1
ATOM 2351 O O . LEU A 1 318 ? 9.285 51.184 32.618 1.00 34.31 318 LEU A O 1
ATOM 2355 N N . VAL A 1 319 ? 7.985 52.569 33.819 1.00 34.28 319 VAL A N 1
ATOM 2356 C CA . VAL A 1 319 ? 8.662 52.410 35.116 1.00 34.28 319 VAL A CA 1
ATOM 2357 C C . VAL A 1 319 ? 7.747 51.684 36.097 1.00 34.28 319 VAL A C 1
ATOM 2359 O O . VAL A 1 319 ? 6.594 52.076 36.263 1.00 34.28 319 VAL A O 1
ATOM 2362 N N . TRP A 1 320 ? 8.293 50.709 36.825 1.00 35.56 320 TRP A N 1
ATOM 2363 C CA . TRP A 1 320 ? 7.732 50.238 38.093 1.00 35.56 320 TRP A CA 1
ATOM 2364 C C . TRP A 1 320 ? 8.773 50.355 39.206 1.00 35.56 320 TRP A C 1
ATOM 2366 O O . TRP A 1 320 ? 9.959 50.113 38.997 1.00 35.56 320 TRP A O 1
ATOM 2376 N N . ASN A 1 321 ? 8.319 50.778 40.384 1.00 33.19 321 ASN A N 1
ATOM 2377 C CA . ASN A 1 321 ? 9.152 51.083 41.542 1.00 33.19 321 ASN A CA 1
ATOM 2378 C C . ASN A 1 321 ? 8.443 50.586 42.809 1.00 33.19 321 ASN A C 1
ATOM 2380 O O . ASN A 1 321 ? 7.316 51.002 43.080 1.00 33.19 321 ASN A O 1
ATOM 2384 N N . THR A 1 322 ? 9.090 49.714 43.580 1.00 38.44 322 THR A N 1
ATOM 2385 C CA . THR A 1 322 ? 8.551 49.152 44.829 1.00 38.44 322 THR A CA 1
ATOM 2386 C C . THR A 1 322 ? 9.643 49.074 45.892 1.00 38.44 322 THR A C 1
ATOM 2388 O O . THR A 1 322 ? 10.609 48.328 45.739 1.00 38.44 322 THR A O 1
ATOM 2391 N N . THR A 1 323 ? 9.487 49.834 46.977 1.00 37.88 323 THR A N 1
ATOM 2392 C CA . THR A 1 323 ? 10.497 50.001 48.036 1.00 37.88 323 THR A CA 1
ATOM 2393 C C . THR A 1 323 ? 10.113 49.373 49.379 1.00 37.88 323 THR A C 1
ATOM 2395 O O . THR A 1 323 ? 9.147 49.819 49.988 1.00 37.88 323 THR A O 1
ATOM 2398 N N . ASN A 1 324 ? 11.012 48.514 49.880 1.00 38.03 324 ASN A N 1
ATOM 2399 C CA . ASN A 1 324 ? 11.493 48.397 51.275 1.00 38.03 324 ASN A CA 1
ATOM 2400 C C . ASN A 1 324 ? 10.565 47.985 52.450 1.00 38.03 324 ASN A C 1
ATOM 2402 O O . ASN A 1 324 ? 9.354 48.147 52.420 1.00 38.03 324 ASN A O 1
ATOM 2406 N N . ALA A 1 325 ? 11.258 47.593 53.541 1.00 33.16 325 ALA A N 1
ATOM 2407 C CA . ALA A 1 325 ? 10.837 47.434 54.951 1.00 33.16 325 ALA A CA 1
ATOM 2408 C C . ALA A 1 325 ? 10.039 46.144 55.290 1.00 33.16 325 ALA A C 1
ATOM 2410 O O . ALA A 1 325 ? 8.952 45.948 54.764 1.00 33.16 325 ALA A O 1
ATOM 2411 N N . SER A 1 326 ? 10.565 45.143 56.025 1.00 35.75 326 SER A N 1
ATOM 2412 C CA . SER A 1 326 ? 11.084 45.081 57.428 1.00 35.75 326 SER A CA 1
ATOM 2413 C C . SER A 1 326 ? 9.957 44.976 58.489 1.00 35.75 326 SER A C 1
ATOM 2415 O O . SER A 1 326 ? 8.916 45.592 58.307 1.00 35.75 326 SER A O 1
ATOM 2417 N N . ASP A 1 327 ? 10.070 44.273 59.629 1.00 35.34 327 ASP A N 1
ATOM 2418 C CA . ASP A 1 327 ? 11.251 43.687 60.295 1.00 35.34 327 ASP A CA 1
ATOM 2419 C C . ASP A 1 327 ? 10.885 42.622 61.378 1.00 35.34 327 ASP A C 1
ATOM 2421 O O . ASP A 1 327 ? 9.720 42.491 61.740 1.00 35.34 327 ASP A O 1
ATOM 2425 N N . ASN A 1 328 ? 11.904 41.967 61.957 1.00 33.66 328 ASN A N 1
ATOM 2426 C CA . ASN A 1 328 ? 11.967 41.286 63.278 1.00 33.66 328 ASN A CA 1
ATOM 2427 C C . ASN A 1 328 ? 11.032 40.111 63.700 1.00 33.66 328 ASN A C 1
ATOM 2429 O O . ASN A 1 328 ? 9.894 40.274 64.130 1.00 33.66 328 ASN A O 1
ATOM 2433 N N . ALA A 1 329 ? 11.667 38.934 63.759 1.00 37.78 329 ALA A N 1
ATOM 2434 C CA . ALA A 1 329 ? 11.739 37.930 64.841 1.00 37.78 329 ALA A CA 1
ATOM 2435 C C . ALA A 1 329 ? 10.991 38.094 66.195 1.00 37.78 329 ALA A C 1
ATOM 2437 O O . ALA A 1 329 ? 11.050 39.144 66.832 1.00 37.78 329 ALA A O 1
ATOM 2438 N N . SER A 1 330 ? 10.578 36.947 66.767 1.00 35.41 330 SER A N 1
ATOM 2439 C CA . SER A 1 330 ? 11.136 36.443 68.046 1.00 35.41 330 SER A CA 1
ATOM 2440 C C . SER A 1 330 ? 10.937 34.920 68.235 1.00 35.41 330 SER A C 1
ATOM 2442 O O . SER A 1 330 ? 10.137 34.297 67.542 1.00 35.41 330 SER A O 1
ATOM 2444 N N . ASP A 1 331 ? 11.719 34.329 69.144 1.00 39.81 331 ASP A N 1
ATOM 2445 C CA . ASP A 1 331 ? 11.823 32.892 69.464 1.00 39.81 331 ASP A CA 1
ATOM 2446 C C . ASP A 1 331 ? 11.242 32.592 70.866 1.00 39.81 331 ASP A C 1
ATOM 2448 O O . ASP A 1 331 ? 11.231 33.481 71.722 1.00 39.81 331 ASP A O 1
ATOM 2452 N N . THR A 1 332 ? 10.756 31.370 71.127 1.00 38.41 332 THR A N 1
ATOM 2453 C CA . THR A 1 332 ? 10.719 30.766 72.481 1.00 38.41 332 THR A CA 1
ATOM 2454 C C . THR A 1 332 ? 10.395 29.265 72.457 1.00 38.41 332 THR A C 1
ATOM 2456 O O . THR A 1 332 ? 9.351 28.835 71.973 1.00 38.41 332 THR A O 1
ATOM 2459 N N . ASP A 1 333 ? 11.276 28.483 73.077 1.00 38.81 333 ASP A N 1
ATOM 2460 C CA . ASP A 1 333 ? 11.198 27.027 73.256 1.00 38.81 333 ASP A CA 1
ATOM 2461 C C . ASP A 1 333 ? 10.347 26.623 74.490 1.00 38.81 333 ASP A C 1
ATOM 2463 O O . ASP A 1 333 ? 10.207 27.407 75.435 1.00 38.81 333 ASP A O 1
ATOM 2467 N N . THR A 1 334 ? 9.807 25.393 74.556 1.00 37.25 334 THR A N 1
ATOM 2468 C CA . THR A 1 334 ? 9.401 24.767 75.843 1.00 37.25 334 THR A CA 1
ATOM 2469 C C . THR A 1 334 ? 9.231 23.238 75.775 1.00 37.25 334 THR A C 1
ATOM 2471 O O . THR A 1 334 ? 8.361 22.713 75.085 1.00 37.25 334 THR A O 1
ATOM 2474 N N . ASN A 1 335 ? 10.001 22.511 76.594 1.00 37.31 335 ASN A N 1
ATOM 2475 C CA . ASN A 1 335 ? 9.925 21.050 76.765 1.00 37.31 335 ASN A CA 1
ATOM 2476 C C . ASN A 1 335 ? 8.950 20.623 77.884 1.00 37.31 335 ASN A C 1
ATOM 2478 O O . ASN A 1 335 ? 9.023 21.175 78.981 1.00 37.31 335 ASN A O 1
ATOM 2482 N N . VAL A 1 336 ? 8.176 19.542 77.675 1.00 32.28 336 VAL A N 1
ATOM 2483 C CA . VAL A 1 336 ? 7.661 18.636 78.736 1.00 32.28 336 VAL A CA 1
ATOM 2484 C C . VAL A 1 336 ? 7.657 17.180 78.224 1.00 32.28 336 VAL A C 1
ATOM 2486 O O . VAL A 1 336 ? 7.475 16.935 77.034 1.00 32.28 336 VAL A O 1
ATOM 2489 N N . SER A 1 337 ? 7.903 16.217 79.119 1.00 31.84 337 SER A N 1
ATOM 2490 C CA . SER A 1 337 ? 8.298 14.834 78.803 1.00 31.84 337 SER A CA 1
ATOM 2491 C C . SER A 1 337 ? 7.172 13.802 78.590 1.00 31.84 337 SER A C 1
ATOM 2493 O O . SER A 1 337 ? 6.044 13.963 79.043 1.00 31.84 337 SER A O 1
ATOM 2495 N N . GLN A 1 338 ? 7.585 12.689 77.969 1.00 39.25 338 GLN A N 1
ATOM 2496 C CA . GLN A 1 338 ? 7.011 11.330 77.927 1.00 39.25 338 GLN A CA 1
ATOM 2497 C C . GLN A 1 338 ? 5.865 10.959 78.895 1.00 39.25 338 GLN A C 1
ATOM 2499 O O . GLN A 1 338 ? 6.006 11.069 80.111 1.00 39.25 338 GLN A O 1
ATOM 2504 N N . VAL A 1 339 ? 4.866 10.253 78.347 1.00 31.38 339 VAL A N 1
ATOM 2505 C CA . VAL A 1 339 ? 4.208 9.097 78.990 1.00 31.38 339 VAL A CA 1
ATOM 2506 C C . VAL A 1 339 ? 4.035 7.993 77.937 1.00 31.38 339 VAL A C 1
ATOM 2508 O O . VAL A 1 339 ? 3.645 8.277 76.806 1.00 31.38 339 VAL A O 1
ATOM 2511 N N . SER A 1 340 ? 4.319 6.744 78.301 1.00 39.72 340 SER A N 1
ATOM 2512 C CA . SER A 1 340 ? 3.957 5.538 77.543 1.00 39.72 340 SER A CA 1
ATOM 2513 C C . SER A 1 340 ? 2.778 4.834 78.214 1.00 39.72 340 SER A C 1
ATOM 2515 O O . SER A 1 340 ? 2.753 4.821 79.441 1.00 39.72 340 SER A O 1
ATOM 2517 N N . ASP A 1 341 ? 1.873 4.210 77.446 1.00 30.50 341 ASP A N 1
ATOM 2518 C CA . ASP A 1 341 ? 1.382 2.849 77.748 1.00 30.50 341 ASP A CA 1
ATOM 2519 C C . ASP A 1 341 ? 0.362 2.281 76.735 1.00 30.50 341 ASP A C 1
ATOM 2521 O O . ASP A 1 341 ? -0.503 2.980 76.219 1.00 30.50 341 ASP A O 1
ATOM 2525 N N . ASN A 1 342 ? 0.480 0.964 76.526 1.00 30.47 342 ASN A N 1
ATOM 2526 C CA . ASN A 1 342 ? -0.561 -0.043 76.256 1.00 30.47 342 ASN A CA 1
ATOM 2527 C C . ASN A 1 342 ? -1.744 0.266 75.306 1.00 30.47 342 ASN A C 1
ATOM 2529 O O . ASN A 1 342 ? -2.755 0.852 75.690 1.00 30.47 342 ASN A O 1
ATOM 2533 N N . TYR A 1 343 ? -1.717 -0.375 74.130 1.00 32.12 343 TYR A N 1
ATOM 2534 C CA . TYR A 1 343 ? -2.944 -0.780 73.430 1.00 32.12 343 TYR A CA 1
ATOM 2535 C C . TYR A 1 343 ? -3.667 -1.890 74.212 1.00 32.12 343 TYR A C 1
ATOM 2537 O O . TYR A 1 343 ? -3.039 -2.840 74.678 1.00 32.12 343 TYR A O 1
ATOM 2545 N N . SER A 1 344 ? -4.997 -1.814 74.292 1.00 31.33 344 SER A N 1
ATOM 2546 C CA . SER A 1 344 ? -5.862 -2.931 74.694 1.00 31.33 344 SER A CA 1
ATOM 2547 C C . SER A 1 344 ? -7.164 -2.895 73.888 1.00 31.33 344 SER A C 1
ATOM 2549 O O . SER A 1 344 ? -7.667 -1.819 73.564 1.00 31.33 344 SER A O 1
ATOM 2551 N N . GLU A 1 345 ? -7.680 -4.063 73.499 1.00 34.50 345 GLU A N 1
ATOM 2552 C CA . GLU A 1 345 ? -8.826 -4.154 72.587 1.00 34.50 345 GLU A CA 1
ATOM 2553 C C . GLU A 1 345 ? -10.153 -3.836 73.292 1.00 34.50 345 GLU A C 1
ATOM 2555 O O . GLU A 1 345 ? -10.587 -4.545 74.202 1.00 34.50 345 GLU A O 1
ATOM 2560 N N . LEU A 1 346 ? -10.833 -2.786 72.828 1.00 27.12 346 LEU A N 1
ATOM 2561 C CA . LEU A 1 346 ? -12.170 -2.406 73.281 1.00 27.12 346 LEU A CA 1
ATOM 2562 C C . LEU A 1 346 ? -13.242 -3.039 72.381 1.00 27.12 346 LEU A C 1
ATOM 2564 O O . LEU A 1 346 ? -13.629 -2.484 71.353 1.00 27.12 346 LEU A O 1
ATOM 2568 N N . SER A 1 347 ? -13.747 -4.206 72.783 1.00 32.38 347 SER A N 1
ATOM 2569 C CA . SER A 1 347 ? -14.853 -4.885 72.101 1.00 32.38 347 SER A CA 1
ATOM 2570 C C . SER A 1 347 ? -16.201 -4.202 72.388 1.00 32.38 347 SER A C 1
ATOM 2572 O O . SER A 1 347 ? -16.814 -4.353 73.445 1.00 32.38 347 SER A O 1
ATOM 2574 N N . LEU A 1 348 ? -16.681 -3.426 71.413 1.00 30.09 348 LEU A N 1
ATOM 2575 C CA . LEU A 1 348 ? -17.955 -2.704 71.477 1.00 30.09 348 LEU A CA 1
ATOM 2576 C C . LEU A 1 348 ? -19.154 -3.617 71.167 1.00 30.09 348 LEU A C 1
ATOM 2578 O O . LEU A 1 348 ? -19.558 -3.777 70.016 1.00 30.09 348 LEU A O 1
ATOM 2582 N N . ASN A 1 349 ? -19.778 -4.169 72.212 1.00 33.88 349 ASN A N 1
ATOM 2583 C CA . ASN A 1 349 ? -21.087 -4.824 72.105 1.00 33.88 349 ASN A CA 1
ATOM 2584 C C . ASN A 1 349 ? -22.197 -3.787 71.843 1.00 33.88 349 ASN A C 1
ATOM 2586 O O . ASN A 1 349 ? -22.761 -3.205 72.771 1.00 33.88 349 ASN A O 1
ATOM 2590 N N . ALA A 1 350 ? -22.522 -3.563 70.570 1.00 32.16 350 ALA A N 1
ATOM 2591 C CA . ALA A 1 350 ? -23.615 -2.690 70.154 1.00 32.16 350 ALA A CA 1
ATOM 2592 C C . ALA A 1 350 ? -24.987 -3.379 70.311 1.00 32.16 350 ALA A C 1
ATOM 2594 O O . ALA A 1 350 ? -25.377 -4.218 69.499 1.00 32.16 350 ALA A O 1
ATOM 2595 N N . THR A 1 351 ? -25.746 -3.001 71.341 1.00 35.25 351 THR A N 1
ATOM 2596 C CA . THR A 1 351 ? -27.144 -3.431 71.518 1.00 35.25 351 THR A CA 1
ATOM 2597 C C . THR A 1 351 ? -28.057 -2.656 70.564 1.00 35.25 351 THR A C 1
ATOM 2599 O O . THR A 1 351 ? -28.139 -1.432 70.654 1.00 35.25 351 THR A O 1
ATOM 2602 N N . SER A 1 352 ? -28.762 -3.340 69.658 1.00 33.16 352 SER A N 1
ATOM 2603 C CA . SER A 1 352 ? -29.617 -2.691 68.656 1.00 33.16 352 SER A CA 1
ATOM 2604 C C . SER A 1 352 ? -30.984 -2.269 69.212 1.00 33.16 352 SER A C 1
ATOM 2606 O O . SER A 1 352 ? -31.837 -3.094 69.540 1.00 33.16 352 SER A O 1
ATOM 2608 N N . THR A 1 353 ? -31.231 -0.960 69.266 1.00 35.31 353 THR A N 1
ATOM 2609 C CA . THR A 1 353 ? -32.555 -0.391 69.562 1.00 35.31 353 THR A CA 1
ATOM 2610 C C . THR A 1 353 ? -33.381 -0.275 68.279 1.00 35.31 353 THR A C 1
ATOM 2612 O O . THR A 1 353 ? -32.972 0.393 67.330 1.00 35.31 353 THR A O 1
ATOM 2615 N N . THR A 1 354 ? -34.563 -0.893 68.233 1.00 34.62 354 THR A N 1
ATOM 2616 C CA . THR A 1 354 ? -35.476 -0.818 67.082 1.00 34.62 354 THR A CA 1
ATOM 2617 C C . THR A 1 354 ? -36.309 0.466 67.095 1.00 34.62 354 THR A C 1
ATOM 2619 O O . THR A 1 354 ? -37.339 0.558 67.762 1.00 34.62 354 THR A O 1
ATOM 2622 N N . THR A 1 355 ? -35.885 1.461 66.316 1.00 38.22 355 THR A N 1
ATOM 2623 C CA . THR A 1 355 ? -36.621 2.723 66.143 1.00 38.22 355 THR A CA 1
ATOM 2624 C C . THR A 1 355 ? -37.565 2.641 64.942 1.00 38.22 355 THR A C 1
ATOM 2626 O O . THR A 1 355 ? -37.123 2.733 63.800 1.00 38.22 355 THR A O 1
ATOM 2629 N N . SER A 1 356 ? -38.872 2.508 65.180 1.00 36.03 356 SER A N 1
ATOM 2630 C CA . SER A 1 356 ? -39.883 2.658 64.121 1.00 36.03 356 SER A CA 1
ATOM 2631 C C . SER A 1 356 ? -40.173 4.136 63.857 1.00 36.03 356 SER A C 1
ATOM 2633 O O . SER A 1 356 ? -40.552 4.864 64.775 1.00 36.03 356 SER A O 1
ATOM 2635 N N . SER A 1 357 ? -40.054 4.572 62.603 1.00 40.91 357 SER A N 1
ATOM 2636 C CA . SER A 1 357 ? -40.394 5.926 62.153 1.00 40.91 357 SER A CA 1
ATOM 2637 C C . SER A 1 357 ? -41.505 5.887 61.099 1.00 40.91 357 SER A C 1
ATOM 2639 O O . SER A 1 357 ? -41.404 5.209 60.080 1.00 40.91 357 SER A O 1
ATOM 2641 N N . THR A 1 358 ? -42.590 6.623 61.349 1.00 37.62 358 THR A N 1
ATOM 2642 C CA . THR A 1 358 ? -43.756 6.687 60.455 1.00 37.62 358 THR A CA 1
ATOM 2643 C C . THR A 1 358 ? -43.694 7.964 59.627 1.00 37.62 358 THR A C 1
ATOM 2645 O O . THR A 1 358 ? -43.723 9.056 60.195 1.00 37.62 358 THR A O 1
ATOM 2648 N N . PHE A 1 359 ? -43.640 7.848 58.299 1.00 39.91 359 PHE A N 1
ATOM 2649 C CA . PHE A 1 359 ? -43.649 9.000 57.396 1.00 39.91 359 PHE A CA 1
ATOM 2650 C C . PHE A 1 359 ? -44.979 9.084 56.639 1.00 39.91 359 PHE A C 1
ATOM 2652 O O . PHE A 1 359 ? -45.441 8.093 56.075 1.00 39.91 359 PHE A O 1
ATOM 2659 N N . THR A 1 360 ? -45.592 10.269 56.612 1.00 36.53 360 THR A N 1
ATOM 2660 C CA . THR A 1 360 ? -46.884 10.504 55.949 1.00 36.53 360 THR A CA 1
ATOM 2661 C C . THR A 1 360 ? -46.676 11.417 54.750 1.00 36.53 360 THR A C 1
ATOM 2663 O O . THR A 1 360 ? -46.371 12.596 54.917 1.00 36.53 360 THR A O 1
ATOM 2666 N N . ILE A 1 361 ? -46.859 10.883 53.541 1.00 42.19 361 ILE A N 1
ATOM 2667 C CA . ILE A 1 361 ? -46.788 11.661 52.300 1.00 42.19 361 ILE A CA 1
ATOM 2668 C C . ILE A 1 361 ? -48.209 12.056 51.892 1.00 42.19 361 ILE A C 1
ATOM 2670 O O . ILE A 1 361 ? -49.004 11.214 51.477 1.00 42.19 361 ILE A O 1
ATOM 2674 N N . THR A 1 362 ? -48.517 13.348 51.987 1.00 37.22 362 THR A N 1
ATOM 2675 C CA . THR A 1 362 ? -49.761 13.929 51.467 1.00 37.22 362 THR A CA 1
ATOM 2676 C C . THR A 1 362 ? -49.473 14.566 50.114 1.00 37.22 362 THR A C 1
ATOM 2678 O O . THR A 1 362 ? -48.729 15.541 50.047 1.00 37.22 362 THR A O 1
ATOM 2681 N N . SER A 1 363 ? -50.065 14.035 49.042 1.00 37.56 363 SER A N 1
ATOM 2682 C CA . SER A 1 363 ? -50.010 14.645 47.709 1.00 37.56 363 SER A CA 1
ATOM 2683 C C . SER A 1 363 ? -51.353 15.293 47.380 1.00 37.56 363 SER A C 1
ATOM 2685 O O . SER A 1 363 ? -52.399 14.654 47.505 1.00 37.56 363 SER A O 1
ATOM 2687 N N . THR A 1 364 ? -51.328 16.565 46.984 1.00 34.12 364 THR A N 1
ATOM 2688 C CA . THR A 1 364 ? -52.533 17.383 46.793 1.00 34.12 364 THR A CA 1
ATOM 2689 C C . THR A 1 364 ? -52.764 17.629 45.305 1.00 34.12 364 THR A C 1
ATOM 2691 O O . THR A 1 364 ? -52.108 18.478 44.708 1.00 34.12 364 THR A O 1
ATOM 2694 N N . SER A 1 365 ? -53.714 16.902 44.713 1.00 41.25 365 SER A N 1
ATOM 2695 C CA . SER A 1 365 ? -54.191 17.121 43.341 1.00 41.25 365 SER A CA 1
ATOM 2696 C C . SER A 1 365 ? -55.626 17.653 43.358 1.00 41.25 365 SER A C 1
ATOM 2698 O O . SER A 1 365 ? -56.422 17.287 44.221 1.00 41.25 365 SER A O 1
ATOM 2700 N N . THR A 1 366 ? -55.964 18.541 42.424 1.00 47.28 366 THR A N 1
ATOM 2701 C CA . THR A 1 366 ? -57.066 19.514 42.557 1.00 47.28 366 THR A CA 1
ATOM 2702 C C . THR A 1 366 ? -58.494 18.952 42.433 1.00 47.28 366 THR A C 1
ATOM 2704 O O . THR A 1 366 ? -59.436 19.736 42.327 1.00 47.28 366 THR A O 1
ATOM 2707 N N . THR A 1 367 ? -58.693 17.629 42.434 1.00 46.47 367 THR A N 1
ATOM 2708 C CA . THR A 1 367 ? -60.026 17.004 42.265 1.00 46.47 367 THR A CA 1
ATOM 2709 C C . THR A 1 367 ? -60.352 15.819 43.183 1.00 46.47 367 THR A C 1
ATOM 2711 O O . THR A 1 367 ? -61.534 15.628 43.456 1.00 46.47 367 THR A O 1
ATOM 2714 N N . VAL A 1 368 ? -59.382 15.057 43.709 1.00 44.38 368 VAL A N 1
ATOM 2715 C CA . VAL A 1 368 ? -59.599 14.004 44.733 1.00 44.38 368 VAL A CA 1
ATOM 2716 C C . VAL A 1 368 ? -58.353 13.864 45.616 1.00 44.38 368 VAL A C 1
ATOM 2718 O O . VAL A 1 368 ? -57.239 13.797 45.102 1.00 44.38 368 VAL A O 1
ATOM 2721 N N . SER A 1 369 ? -58.554 13.726 46.932 1.00 32.03 369 SER A N 1
ATOM 2722 C CA . SER A 1 369 ? -57.506 13.356 47.894 1.00 32.03 369 SER A CA 1
ATOM 2723 C C . SER A 1 369 ? -57.662 11.901 48.345 1.00 32.03 369 SER A C 1
ATOM 2725 O O . SER A 1 369 ? -58.689 11.538 48.917 1.00 32.03 369 SER A O 1
ATOM 2727 N N . THR A 1 370 ? -56.624 11.085 48.159 1.00 40.22 370 THR A N 1
ATOM 2728 C CA . THR A 1 370 ? -56.524 9.715 48.697 1.00 40.22 370 THR A CA 1
ATOM 2729 C C . THR A 1 370 ? -55.269 9.574 49.552 1.00 40.22 370 THR A C 1
ATOM 2731 O O . THR A 1 370 ? -54.160 9.755 49.052 1.00 40.22 370 THR A O 1
ATOM 2734 N N . THR A 1 371 ? -55.437 9.225 50.827 1.00 37.09 371 THR A N 1
ATOM 2735 C CA . THR A 1 371 ? -54.328 9.033 51.773 1.00 37.09 371 THR A CA 1
ATOM 2736 C C . THR A 1 371 ? -53.921 7.563 51.824 1.00 37.09 371 THR A C 1
ATOM 2738 O O . THR A 1 371 ? -54.698 6.728 52.287 1.00 37.09 371 THR A O 1
ATOM 2741 N N . THR A 1 372 ? -52.695 7.249 51.401 1.00 38.69 372 THR A N 1
ATOM 2742 C CA . THR A 1 372 ? -52.140 5.886 51.447 1.00 38.69 372 THR A CA 1
ATOM 2743 C C . THR A 1 372 ? -51.066 5.794 52.527 1.00 38.69 372 THR A C 1
ATOM 2745 O O . THR A 1 372 ? -49.975 6.338 52.370 1.00 38.69 372 THR A O 1
ATOM 2748 N N . THR A 1 373 ? -51.355 5.089 53.620 1.00 34.91 373 THR A N 1
ATOM 2749 C CA . THR A 1 373 ? -50.373 4.823 54.682 1.00 34.91 373 THR A CA 1
ATOM 2750 C C . THR A 1 373 ? -49.539 3.597 54.321 1.00 34.91 373 THR A C 1
ATOM 2752 O O . THR A 1 373 ? -50.075 2.492 54.244 1.00 34.91 373 THR A O 1
ATOM 2755 N N . VAL A 1 374 ? -48.230 3.773 54.126 1.00 40.84 374 VAL A N 1
ATOM 2756 C CA . VAL A 1 374 ? -47.287 2.675 53.864 1.00 40.84 374 VAL A CA 1
ATOM 2757 C C . VAL A 1 374 ? -46.422 2.448 55.102 1.00 40.84 374 VAL A C 1
ATOM 2759 O O . VAL A 1 374 ? -45.680 3.334 55.514 1.00 40.84 374 VAL A O 1
ATOM 2762 N N . THR A 1 375 ? -46.499 1.249 55.680 1.00 34.78 375 THR A N 1
ATOM 2763 C CA . THR A 1 375 ? -45.686 0.846 56.838 1.00 34.78 375 THR A CA 1
ATOM 2764 C C . THR A 1 375 ? -44.572 -0.091 56.380 1.00 34.78 375 THR A C 1
ATOM 2766 O O . THR A 1 375 ? -44.791 -1.289 56.212 1.00 34.78 375 THR A O 1
ATOM 2769 N N . THR A 1 376 ? -43.370 0.442 56.161 1.00 36.47 376 THR A N 1
ATOM 2770 C CA . THR A 1 376 ? -42.178 -0.352 55.825 1.00 36.47 376 THR A CA 1
ATOM 2771 C C . THR A 1 376 ? -41.515 -0.910 57.083 1.00 36.47 376 THR A C 1
ATOM 2773 O O . THR A 1 376 ? -40.912 -0.163 57.851 1.00 36.47 376 THR A O 1
ATOM 2776 N N . THR A 1 377 ? -41.579 -2.228 57.278 1.00 35.22 377 THR A N 1
ATOM 2777 C CA . THR A 1 377 ? -40.920 -2.915 58.401 1.00 35.22 377 THR A CA 1
ATOM 2778 C C . THR A 1 377 ? -39.550 -3.444 57.972 1.00 35.22 377 THR A C 1
ATOM 2780 O O . THR A 1 377 ? -39.451 -4.519 57.384 1.00 35.22 377 THR A O 1
ATOM 2783 N N . SER A 1 378 ? -38.476 -2.702 58.251 1.00 38.22 378 SER A N 1
ATOM 2784 C CA . SER A 1 378 ? -37.107 -3.094 57.888 1.00 38.22 378 SER A CA 1
ATOM 2785 C C . SER A 1 378 ? -36.471 -4.018 58.936 1.00 38.22 378 SER A C 1
ATOM 2787 O O . SER A 1 378 ? -35.896 -3.553 59.920 1.00 38.22 378 SER A O 1
ATOM 2789 N N . THR A 1 379 ? -36.536 -5.334 58.727 1.00 37.41 379 THR A N 1
ATOM 2790 C CA . THR A 1 379 ? -35.758 -6.309 59.512 1.00 37.41 379 THR A CA 1
ATOM 2791 C C . THR A 1 379 ? -34.310 -6.361 59.028 1.00 37.41 379 THR A C 1
ATOM 2793 O O . THR A 1 379 ? -34.030 -6.910 57.964 1.00 37.41 379 THR A O 1
ATOM 2796 N N . SER A 1 380 ? -33.380 -5.829 59.821 1.00 37.12 380 SER A N 1
ATOM 2797 C CA . SER A 1 380 ? -31.940 -5.899 59.559 1.00 37.12 380 SER A CA 1
ATOM 2798 C C . SER A 1 380 ? -31.379 -7.292 59.881 1.00 37.12 380 SER A C 1
ATOM 2800 O O . SER A 1 380 ? -31.018 -7.582 61.024 1.00 37.12 380 SER A O 1
ATOM 2802 N N . SER A 1 381 ? -31.303 -8.168 58.880 1.00 36.31 381 SER A N 1
ATOM 2803 C CA . SER A 1 381 ? -30.544 -9.419 58.966 1.00 36.31 381 SER A CA 1
ATOM 2804 C C . SER A 1 381 ? -29.058 -9.151 58.712 1.00 36.31 381 SER A C 1
ATOM 2806 O O . SER A 1 381 ? -28.691 -8.778 57.599 1.00 36.31 381 SER A O 1
ATOM 2808 N N . ASN A 1 382 ? -28.199 -9.381 59.709 1.00 36.44 382 ASN A N 1
ATOM 2809 C CA . ASN A 1 382 ? -26.743 -9.256 59.568 1.00 36.44 382 ASN A CA 1
ATOM 2810 C C . ASN A 1 382 ? -26.156 -10.427 58.756 1.00 36.44 382 ASN A C 1
ATOM 2812 O O . ASN A 1 382 ? -25.506 -11.320 59.297 1.00 36.44 382 ASN A O 1
ATOM 2816 N N . SER A 1 383 ? -26.380 -10.421 57.443 1.00 35.53 383 SER A N 1
ATOM 2817 C CA . SER A 1 383 ? -25.586 -11.205 56.501 1.00 35.53 383 SER A CA 1
ATOM 2818 C C . SER A 1 383 ? -24.224 -10.535 56.333 1.00 35.53 383 SER A C 1
ATOM 2820 O O . SER A 1 383 ? -24.146 -9.435 55.782 1.00 35.53 383 SER A O 1
ATOM 2822 N N . PHE A 1 384 ? -23.152 -11.193 56.778 1.00 37.50 384 PHE A N 1
ATOM 2823 C CA . PHE A 1 384 ? -21.793 -10.781 56.431 1.00 37.50 384 PHE A CA 1
ATOM 2824 C C . PHE A 1 384 ? -21.590 -10.973 54.925 1.00 37.50 384 PHE A C 1
ATOM 2826 O O . PHE A 1 384 ? -21.285 -12.070 54.462 1.00 37.50 384 PHE A O 1
ATOM 2833 N N . LEU A 1 385 ? -21.776 -9.895 54.163 1.00 33.44 385 LEU A N 1
ATOM 2834 C CA . LEU A 1 385 ? -21.282 -9.808 52.798 1.00 33.44 385 LEU A CA 1
ATOM 2835 C C . LEU A 1 385 ? -19.756 -9.832 52.861 1.00 33.44 385 LEU A C 1
ATOM 2837 O O . LEU A 1 385 ? -19.123 -8.836 53.210 1.00 33.44 385 LEU A O 1
ATOM 2841 N N . THR A 1 386 ? -19.169 -10.973 52.507 1.00 35.75 386 THR A N 1
ATOM 2842 C CA . THR A 1 386 ? -17.800 -10.998 51.999 1.00 35.75 386 THR A CA 1
ATOM 2843 C C . THR A 1 386 ? -17.764 -10.056 50.806 1.00 35.75 386 THR A C 1
ATOM 2845 O O . THR A 1 386 ? -18.390 -10.343 49.782 1.00 35.75 386 THR A O 1
ATOM 2848 N N . VAL A 1 387 ? -17.090 -8.915 50.953 1.00 41.19 387 VAL A N 1
ATOM 2849 C CA . VAL A 1 387 ? -16.820 -8.020 49.829 1.00 41.19 387 VAL A CA 1
ATOM 2850 C C . VAL A 1 387 ? -16.010 -8.835 48.832 1.00 41.19 387 VAL A C 1
ATOM 2852 O O . VAL A 1 387 ? -14.859 -9.166 49.103 1.00 41.19 387 VAL A O 1
ATOM 2855 N N . ALA A 1 388 ? -16.637 -9.215 47.719 1.00 39.97 388 ALA A N 1
ATOM 2856 C CA . ALA A 1 388 ? -15.905 -9.755 46.589 1.00 39.97 388 ALA A CA 1
ATOM 2857 C C . ALA A 1 388 ? -14.897 -8.683 46.178 1.00 39.97 388 ALA A C 1
ATOM 2859 O O . ALA A 1 388 ? -15.287 -7.528 45.981 1.00 39.97 388 ALA A O 1
ATOM 2860 N N . GLU A 1 389 ? -13.618 -9.047 46.126 1.00 41.97 389 GLU A N 1
ATOM 2861 C CA . GLU A 1 389 ? -12.556 -8.122 45.752 1.00 41.97 389 GLU A CA 1
ATOM 2862 C C . GLU A 1 389 ? -12.887 -7.565 44.367 1.00 41.97 389 GLU A C 1
ATOM 2864 O O . GLU A 1 389 ? -12.898 -8.293 43.372 1.00 41.97 389 GLU A O 1
ATOM 2869 N N . LEU A 1 390 ? -13.237 -6.275 44.316 1.00 45.09 390 LEU A N 1
ATOM 2870 C CA . LEU A 1 390 ? -13.410 -5.582 43.047 1.00 45.09 390 LEU A CA 1
ATOM 2871 C C . LEU A 1 390 ? -12.084 -5.714 42.290 1.00 45.09 390 LEU A C 1
ATOM 2873 O O . LEU A 1 390 ? -11.036 -5.514 42.916 1.00 45.09 390 LEU A O 1
ATOM 2877 N N . PRO A 1 391 ? -12.106 -6.065 40.989 1.00 49.22 391 PRO A N 1
ATOM 2878 C CA . PRO A 1 391 ? -10.881 -6.276 40.230 1.00 49.22 391 PRO A CA 1
ATOM 2879 C C . PRO A 1 391 ? -9.988 -5.041 40.398 1.00 49.22 391 PRO A C 1
ATOM 2881 O O . PRO A 1 391 ? -10.496 -3.922 40.258 1.00 49.22 391 PRO A O 1
ATOM 2884 N N . PRO A 1 392 ? -8.706 -5.219 40.773 1.00 56.12 392 PRO A N 1
ATOM 2885 C CA . PRO A 1 392 ? -7.866 -4.114 41.207 1.00 56.12 392 PRO A CA 1
ATOM 2886 C C . PRO A 1 392 ? -7.821 -3.059 40.109 1.00 56.12 392 PRO A C 1
ATOM 2888 O O . PRO A 1 392 ? -7.420 -3.347 38.979 1.00 56.12 392 PRO A O 1
ATOM 2891 N N . ILE A 1 393 ? -8.283 -1.850 40.444 1.00 54.09 393 ILE A N 1
ATOM 2892 C CA . ILE A 1 393 ? -8.340 -0.734 39.501 1.00 54.09 393 ILE A CA 1
ATOM 2893 C C . ILE A 1 393 ? -6.928 -0.555 38.946 1.00 54.09 393 ILE A C 1
ATOM 2895 O O . ILE A 1 393 ? -5.973 -0.384 39.708 1.00 54.09 393 ILE A O 1
ATOM 2899 N N . CYS A 1 394 ? -6.811 -0.661 37.622 1.00 56.12 394 CYS A N 1
ATOM 2900 C CA . CYS A 1 394 ? -5.534 -0.589 36.924 1.00 56.12 394 CYS A CA 1
ATOM 2901 C C . CYS A 1 394 ? -4.831 0.744 37.230 1.00 56.12 394 CYS A C 1
ATOM 2903 O O . CYS A 1 394 ? -5.472 1.705 37.664 1.00 56.12 394 CYS A O 1
ATOM 2905 N N . ALA A 1 395 ? -3.509 0.787 37.034 1.00 76.38 395 ALA A N 1
ATOM 2906 C CA . ALA A 1 395 ? -2.686 1.938 37.405 1.00 76.38 395 ALA A CA 1
ATOM 2907 C C . ALA A 1 395 ? -3.312 3.268 36.943 1.00 76.38 395 ALA A C 1
ATOM 2909 O O . ALA A 1 395 ? -3.732 3.396 35.795 1.00 76.38 395 ALA A O 1
ATOM 2910 N N . ARG A 1 396 ? -3.372 4.251 37.851 1.00 85.50 396 ARG A N 1
ATOM 2911 C CA . ARG A 1 396 ? -3.873 5.604 37.578 1.00 85.50 396 ARG A CA 1
ATOM 2912 C C . ARG A 1 396 ? -2.763 6.624 37.795 1.00 85.50 396 ARG A C 1
ATOM 2914 O O . ARG A 1 396 ? -2.069 6.567 38.809 1.00 85.50 396 ARG A O 1
ATOM 2921 N N . GLU A 1 397 ? -2.638 7.570 36.876 1.00 89.00 397 GLU A N 1
ATOM 2922 C CA . GLU A 1 397 ? -1.719 8.704 36.976 1.00 89.00 397 GLU A CA 1
ATOM 2923 C C . GLU A 1 397 ? -2.507 9.993 37.247 1.00 89.00 397 GLU A C 1
ATOM 2925 O O . GLU A 1 397 ? -3.640 10.160 36.792 1.00 89.00 397 GLU A O 1
ATOM 2930 N N . PHE A 1 398 ? -1.947 10.887 38.061 1.00 91.25 398 PHE A N 1
ATOM 2931 C CA . PHE A 1 398 ? -2.601 12.142 38.422 1.00 91.25 398 PHE A CA 1
ATOM 2932 C C . PHE A 1 398 ? -2.257 13.219 37.389 1.00 91.25 398 PHE A C 1
ATOM 2934 O O . PHE A 1 398 ? -1.118 13.675 37.333 1.00 91.25 398 PHE A O 1
ATOM 2941 N N . VAL A 1 399 ? -3.251 13.638 36.601 1.00 89.00 399 VAL A N 1
ATOM 2942 C CA . VAL A 1 399 ? -3.072 14.661 35.556 1.00 89.00 399 VAL A CA 1
ATOM 2943 C C . VAL A 1 399 ? -3.198 16.079 36.127 1.00 89.00 399 VAL A C 1
ATOM 2945 O O . VAL A 1 399 ? -2.300 16.898 35.955 1.00 89.00 399 VAL A O 1
ATOM 2948 N N . ALA A 1 400 ? -4.303 16.394 36.815 1.00 92.12 400 ALA A N 1
ATOM 2949 C CA . ALA A 1 400 ? -4.563 17.736 37.343 1.00 92.12 400 ALA A CA 1
ATOM 2950 C C . ALA A 1 400 ? -5.627 17.759 38.453 1.00 92.12 400 ALA A C 1
ATOM 2952 O O . ALA A 1 400 ? -6.377 16.804 38.657 1.00 92.12 400 ALA A O 1
ATOM 2953 N N . LYS A 1 401 ? -5.738 18.906 39.139 1.00 92.75 401 LYS A N 1
ATOM 2954 C CA . LYS A 1 401 ? -6.819 19.224 40.083 1.00 92.75 401 LYS A CA 1
ATOM 2955 C C . LYS A 1 401 ? -7.460 20.560 39.710 1.00 92.75 401 LYS A C 1
ATOM 2957 O O . LYS A 1 401 ? -6.811 21.598 39.801 1.00 92.75 401 LYS A O 1
ATOM 2962 N N . VAL A 1 402 ? -8.736 20.528 39.331 1.00 91.62 402 VAL A N 1
ATOM 2963 C CA . VAL A 1 402 ? -9.518 21.721 38.965 1.00 91.62 402 VAL A CA 1
ATOM 2964 C C . VAL A 1 402 ? -10.330 22.279 40.151 1.00 91.62 402 VAL A C 1
ATOM 2966 O O . VAL A 1 402 ? -10.626 21.537 41.093 1.00 91.62 402 VAL A O 1
ATOM 2969 N N . PRO A 1 403 ? -10.698 23.577 40.144 1.00 92.38 403 PRO A N 1
ATOM 2970 C CA . PRO A 1 403 ? -11.614 24.159 41.126 1.00 92.38 403 PRO A CA 1
ATOM 2971 C C . PRO A 1 403 ? -13.020 23.533 41.122 1.00 92.38 403 PRO A C 1
ATOM 2973 O O . PRO A 1 403 ? -13.500 23.006 40.121 1.00 92.38 403 PRO A O 1
ATOM 2976 N N . VAL A 1 404 ? -13.727 23.649 42.251 1.00 88.88 404 VAL A N 1
ATOM 2977 C CA . VAL A 1 404 ? -15.137 23.235 42.348 1.00 88.88 404 VAL A CA 1
ATOM 2978 C C . VAL A 1 404 ? -15.998 24.128 41.450 1.00 88.88 404 VAL A C 1
ATOM 2980 O O . VAL A 1 404 ? -15.928 25.351 41.541 1.00 88.88 404 VAL A O 1
ATOM 2983 N N . GLY A 1 405 ? -16.830 23.509 40.609 1.00 86.00 405 GLY A N 1
ATOM 2984 C CA . GLY A 1 405 ? -17.664 24.198 39.617 1.00 86.00 405 GLY A CA 1
ATOM 2985 C C . GLY A 1 405 ? -17.049 24.268 38.215 1.00 86.00 405 GLY A C 1
ATOM 2986 O O . GLY A 1 405 ? -17.753 24.620 37.274 1.00 86.00 405 GLY A O 1
ATOM 2987 N N . THR A 1 406 ? -15.780 23.886 38.045 1.00 88.44 406 THR A N 1
ATOM 2988 C CA . THR A 1 406 ? -15.174 23.692 36.723 1.00 88.44 406 THR A CA 1
ATOM 2989 C C . THR A 1 406 ? -15.763 22.449 36.048 1.00 88.44 406 THR A C 1
ATOM 2991 O O . THR A 1 406 ? -15.684 21.350 36.593 1.00 88.44 406 THR A O 1
ATOM 2994 N N . THR A 1 407 ? -16.350 22.620 34.861 1.00 89.12 407 THR A N 1
ATOM 2995 C CA . THR A 1 407 ? -16.981 21.545 34.065 1.00 89.12 407 THR A CA 1
ATOM 2996 C C . THR A 1 407 ? -16.167 21.117 32.841 1.00 89.12 407 THR A C 1
ATOM 2998 O O . THR A 1 407 ? -16.557 20.178 32.154 1.00 89.12 407 THR A O 1
ATOM 3001 N N . THR A 1 408 ? -15.046 21.785 32.563 1.00 86.25 408 THR A N 1
ATOM 3002 C CA . THR A 1 408 ? -14.152 21.509 31.432 1.00 86.25 408 THR A CA 1
ATOM 3003 C C . THR A 1 408 ? -12.696 21.504 31.890 1.00 86.25 408 THR A C 1
ATOM 3005 O O . THR A 1 408 ? -12.299 22.279 32.758 1.00 86.25 408 THR A O 1
ATOM 3008 N N . PHE A 1 409 ? -11.884 20.635 31.296 1.00 88.56 409 PHE A N 1
ATOM 3009 C CA . PHE A 1 409 ? -10.437 20.603 31.484 1.00 88.56 409 PHE A CA 1
ATOM 3010 C C . PHE A 1 409 ? -9.783 20.407 30.116 1.00 88.56 409 PHE A C 1
ATOM 3012 O O . PHE A 1 409 ? -10.275 19.614 29.316 1.00 88.56 409 PHE A O 1
ATOM 3019 N N . VAL A 1 410 ? -8.722 21.162 29.835 1.00 85.69 410 VAL A N 1
ATOM 3020 C CA . VAL A 1 410 ? -8.007 21.104 28.556 1.00 85.69 410 VAL A CA 1
ATOM 3021 C C . VAL A 1 410 ? -6.812 20.177 28.725 1.00 85.69 410 VAL A C 1
ATOM 3023 O O . VAL A 1 410 ? -5.899 20.478 29.493 1.00 85.69 410 VAL A O 1
ATOM 3026 N N . ILE A 1 411 ? -6.831 19.057 28.004 1.00 83.88 411 ILE A N 1
ATOM 3027 C CA . ILE A 1 411 ? -5.635 18.252 27.751 1.00 83.88 411 ILE A CA 1
ATOM 3028 C C . ILE A 1 411 ? -4.778 19.027 26.744 1.00 83.88 411 ILE A C 1
ATOM 3030 O O . ILE A 1 411 ? -5.312 19.566 25.774 1.00 83.88 411 ILE A O 1
ATOM 3034 N N . LEU A 1 412 ? -3.473 19.133 26.991 1.00 79.62 412 LEU A N 1
ATOM 3035 C CA . LEU A 1 412 ? -2.557 19.776 26.048 1.00 79.62 412 LEU A CA 1
ATOM 3036 C C . LEU A 1 412 ? -2.249 18.819 24.881 1.00 79.62 412 LEU A C 1
ATOM 3038 O O . LEU A 1 412 ? -2.222 17.604 25.105 1.00 79.62 412 LEU A O 1
ATOM 3042 N N . PRO A 1 413 ? -1.961 19.327 23.669 1.00 74.12 413 PRO A N 1
ATOM 3043 C CA . PRO A 1 413 ? -1.361 18.518 22.609 1.00 74.12 413 PRO A CA 1
ATOM 3044 C C . PRO A 1 413 ? -0.093 17.796 23.087 1.00 74.12 413 PRO A C 1
ATOM 3046 O O . PRO A 1 413 ? 0.536 18.213 24.061 1.00 74.12 413 PRO A O 1
ATOM 3049 N N . GLU A 1 414 ? 0.253 16.691 22.431 1.00 78.75 414 GLU A N 1
ATOM 3050 C CA . GLU A 1 414 ? 1.363 15.795 22.795 1.00 78.75 414 GLU A CA 1
ATOM 3051 C C . GLU A 1 414 ? 1.312 15.215 24.227 1.00 78.75 414 GLU A C 1
ATOM 3053 O O . GLU A 1 414 ? 2.313 14.731 24.765 1.00 78.75 414 GLU A O 1
ATOM 3058 N N . THR A 1 415 ? 0.131 15.190 24.862 1.00 81.50 415 THR A N 1
ATOM 3059 C CA . THR A 1 415 ? -0.073 14.449 26.119 1.00 81.50 415 THR A CA 1
ATOM 3060 C C . THR A 1 415 ? -0.077 12.942 25.844 1.00 81.50 415 THR A C 1
ATOM 3062 O O . THR A 1 415 ? -1.108 12.366 25.507 1.00 81.50 415 THR A O 1
ATOM 3065 N N . SER A 1 416 ? 1.077 12.292 26.018 1.00 82.31 416 SER A N 1
ATOM 3066 C CA . SER A 1 416 ? 1.244 10.847 25.798 1.00 82.31 416 SER A CA 1
ATOM 3067 C C . SER A 1 416 ? 0.225 9.996 26.576 1.00 82.31 416 SER A C 1
ATOM 3069 O O . SER A 1 416 ? 0.228 9.964 27.808 1.00 82.31 416 SER A O 1
ATOM 3071 N N . ILE A 1 417 ? -0.596 9.244 25.835 1.00 79.00 417 ILE A N 1
ATOM 3072 C CA . ILE A 1 417 ? -1.633 8.330 26.345 1.00 79.00 417 ILE A CA 1
ATOM 3073 C C . ILE A 1 417 ? -1.072 7.136 27.147 1.00 79.00 417 ILE A C 1
ATOM 3075 O O . ILE A 1 417 ? -1.766 6.552 27.984 1.00 79.00 417 ILE A O 1
ATOM 3079 N N . ARG A 1 418 ? 0.208 6.786 26.935 1.00 84.62 418 ARG A N 1
ATOM 3080 C CA . ARG A 1 418 ? 0.891 5.613 27.514 1.00 84.62 418 ARG A CA 1
ATOM 3081 C C . ARG A 1 418 ? 0.069 4.331 27.324 1.00 84.62 418 ARG A C 1
ATOM 3083 O O . ARG A 1 418 ? -0.074 3.859 26.205 1.00 84.62 418 ARG A O 1
ATOM 3090 N N . ASN A 1 419 ? -0.442 3.754 28.410 1.00 81.06 419 ASN A N 1
ATOM 3091 C CA . ASN A 1 419 ? -1.317 2.581 28.422 1.00 81.06 419 ASN A CA 1
ATOM 3092 C C . ASN A 1 419 ? -2.667 2.867 29.108 1.00 81.06 419 ASN A C 1
ATOM 3094 O O . ASN A 1 419 ? -3.360 1.937 29.529 1.00 81.06 419 ASN A O 1
ATOM 3098 N N . PHE A 1 420 ? -3.040 4.143 29.249 1.00 82.62 420 PHE A N 1
ATOM 3099 C CA . PHE A 1 420 ? -4.330 4.539 29.802 1.00 82.62 420 PHE A CA 1
ATOM 3100 C C . PHE A 1 420 ? -5.393 4.523 28.706 1.00 82.62 420 PHE A C 1
ATOM 3102 O O . PHE A 1 420 ? -5.213 5.098 27.643 1.00 82.62 420 PHE A O 1
ATOM 3109 N N . THR A 1 421 ? -6.530 3.888 28.977 1.00 81.56 421 THR A N 1
ATOM 3110 C CA . THR A 1 421 ? -7.642 3.783 28.016 1.00 81.56 421 THR A CA 1
ATOM 3111 C C . THR A 1 421 ? -8.856 4.619 28.408 1.00 81.56 421 THR A C 1
ATOM 3113 O O . THR A 1 421 ? -9.824 4.669 27.658 1.00 81.56 421 THR A O 1
ATOM 3116 N N . HIS A 1 422 ? -8.843 5.251 29.589 1.00 85.38 422 HIS A N 1
ATOM 3117 C CA . HIS A 1 422 ? -9.986 5.986 30.130 1.00 85.38 422 HIS A CA 1
ATOM 3118 C C . HIS A 1 422 ? -9.566 7.243 30.904 1.00 85.38 422 HIS A C 1
ATOM 3120 O O . HIS A 1 422 ? -8.683 7.183 31.761 1.00 85.38 422 HIS A O 1
ATOM 3126 N N . PHE A 1 423 ? -10.295 8.345 30.716 1.00 85.62 423 PHE A N 1
ATOM 3127 C CA . PHE A 1 423 ? -10.308 9.463 31.659 1.00 85.62 423 PHE A CA 1
ATOM 3128 C C . PHE A 1 423 ? -11.212 9.140 32.856 1.00 85.62 423 PHE A C 1
ATOM 3130 O O . PHE A 1 423 ? -12.369 8.749 32.684 1.00 85.62 423 PHE A O 1
ATOM 3137 N N . LEU A 1 424 ? -10.700 9.344 34.074 1.00 87.38 424 LEU A N 1
ATOM 3138 C CA . LEU A 1 424 ? -11.420 9.128 35.334 1.00 87.38 424 LEU A CA 1
ATOM 3139 C C . LEU A 1 424 ? -11.565 10.448 36.100 1.00 87.38 424 LEU A C 1
ATOM 3141 O O . LEU A 1 424 ? -10.571 11.130 36.348 1.00 87.38 424 LEU A O 1
ATOM 3145 N N . VAL A 1 425 ? -12.785 10.785 36.530 1.00 87.69 425 VAL A N 1
ATOM 3146 C CA . VAL A 1 425 ? -13.059 12.010 37.303 1.00 87.69 425 VAL A CA 1
ATOM 3147 C C . VAL A 1 425 ? -13.559 11.662 38.706 1.00 87.69 425 VAL A C 1
ATOM 3149 O O . VAL A 1 425 ? -14.567 10.969 38.879 1.00 87.69 425 VAL A O 1
ATOM 3152 N N . PHE A 1 426 ? -12.852 12.180 39.712 1.00 89.06 426 PHE A N 1
ATOM 3153 C CA . PHE A 1 426 ? -13.106 11.957 41.134 1.00 89.06 426 PHE A CA 1
ATOM 3154 C C . PHE A 1 426 ? -13.493 13.268 41.829 1.00 89.06 426 PHE A C 1
ATOM 3156 O O . PHE A 1 426 ? -12.785 14.269 41.719 1.00 89.06 426 PHE A O 1
ATOM 3163 N N . ALA A 1 427 ? -14.584 13.265 42.596 1.00 89.94 427 ALA A N 1
ATOM 3164 C CA . ALA A 1 427 ? -14.886 14.362 43.509 1.00 89.94 427 ALA A CA 1
ATOM 3165 C C . ALA A 1 427 ? -13.969 14.297 44.745 1.00 89.94 427 ALA A C 1
ATOM 3167 O O . ALA A 1 427 ? -13.809 13.240 45.359 1.00 89.94 427 ALA A O 1
ATOM 3168 N N . VAL A 1 428 ? -13.394 15.433 45.147 1.00 86.50 428 VAL A N 1
ATOM 3169 C CA . VAL A 1 428 ? -12.526 15.534 46.333 1.00 86.50 428 VAL A CA 1
ATOM 3170 C C . VAL A 1 428 ? -13.074 16.590 47.285 1.00 86.50 428 VAL A C 1
ATOM 3172 O O . VAL A 1 428 ? -13.288 17.741 46.907 1.00 86.50 428 VAL A O 1
ATOM 3175 N N . SER A 1 429 ? -13.292 16.191 48.535 1.00 89.62 429 SER A N 1
ATOM 3176 C CA . SER A 1 429 ? -13.722 17.058 49.635 1.00 89.62 429 SER A CA 1
ATOM 3177 C C . SER A 1 429 ? -12.536 17.470 50.518 1.00 89.62 429 SER A C 1
ATOM 3179 O O . SER A 1 429 ? -11.405 17.038 50.308 1.00 89.62 429 SER A O 1
ATOM 3181 N N . SER A 1 430 ? -12.787 18.267 51.559 1.00 89.94 430 SER A N 1
ATOM 3182 C CA . SER A 1 430 ? -11.795 18.563 52.604 1.00 89.94 430 SER A CA 1
ATOM 3183 C C . SER A 1 430 ? -11.470 17.373 53.523 1.00 89.94 430 SER A C 1
ATOM 3185 O O . SER A 1 430 ? -10.589 17.503 54.368 1.00 89.94 430 SER A O 1
ATOM 3187 N N . MET A 1 431 ? -12.175 16.240 53.394 1.00 86.25 431 MET A N 1
ATOM 3188 C CA . MET A 1 431 ? -12.044 15.079 54.290 1.00 86.25 431 MET A CA 1
ATOM 3189 C C . MET A 1 431 ? -11.704 13.764 53.571 1.00 86.25 431 MET A C 1
ATOM 3191 O O . MET A 1 431 ? -11.103 12.887 54.184 1.00 86.25 431 MET A O 1
ATOM 3195 N N . ALA A 1 432 ? -12.091 13.610 52.301 1.00 88.69 432 ALA A N 1
ATOM 3196 C CA . ALA A 1 432 ? -11.875 12.400 51.504 1.00 88.69 432 ALA A CA 1
ATOM 3197 C C . ALA A 1 432 ? -11.994 12.649 49.987 1.00 88.69 432 ALA A C 1
ATOM 3199 O O . ALA A 1 432 ? -12.733 13.538 49.545 1.00 88.69 432 ALA A O 1
ATOM 3200 N N . GLU A 1 433 ? -11.318 11.803 49.208 1.00 89.75 433 GLU A N 1
ATOM 3201 C CA . GLU A 1 433 ? -11.578 11.553 47.784 1.00 89.75 433 GLU A CA 1
ATOM 3202 C C . GLU A 1 433 ? -12.710 10.519 47.617 1.00 89.75 433 GLU A C 1
ATOM 3204 O O . GLU A 1 433 ? -12.923 9.657 48.471 1.00 89.75 433 GLU A O 1
ATOM 3209 N N . GLN A 1 434 ? -13.453 10.611 46.515 1.00 88.19 434 GLN A N 1
ATOM 3210 C CA . GLN A 1 434 ? -14.478 9.651 46.114 1.00 88.19 434 GLN A CA 1
ATOM 3211 C C . GLN A 1 434 ? -13.860 8.269 45.808 1.00 88.19 434 GLN A C 1
ATOM 3213 O O . GLN A 1 434 ? -12.963 8.158 44.985 1.00 88.19 434 GLN A O 1
ATOM 3218 N N . VAL A 1 435 ? -14.357 7.193 46.430 1.00 83.50 435 VAL A N 1
ATOM 3219 C CA . VAL A 1 435 ? -13.731 5.848 46.340 1.00 83.50 435 VAL A CA 1
ATOM 3220 C C . VAL A 1 435 ? -13.859 5.193 44.951 1.00 83.50 435 VAL A C 1
ATOM 3222 O O . VAL A 1 435 ? -13.039 4.356 44.587 1.00 83.50 435 VAL A O 1
ATOM 3225 N N . ALA A 1 436 ? -14.857 5.583 44.155 1.00 83.06 436 ALA A N 1
ATOM 3226 C CA . ALA A 1 436 ? -15.034 5.147 42.768 1.00 83.06 436 ALA A CA 1
ATOM 3227 C C . ALA A 1 436 ? -15.349 6.367 41.884 1.00 83.06 436 ALA A C 1
ATOM 3229 O O . ALA A 1 436 ? -16.152 7.199 42.312 1.00 83.06 436 ALA A O 1
ATOM 3230 N N . PRO A 1 437 ? -14.754 6.504 40.684 1.00 84.31 437 PRO A N 1
ATOM 3231 C CA . PRO A 1 437 ? -14.953 7.677 39.834 1.00 84.31 437 PRO A CA 1
ATOM 3232 C C . PRO A 1 437 ? -16.403 7.771 39.343 1.00 84.31 437 PRO A C 1
ATOM 3234 O O . PRO A 1 437 ? -17.119 6.771 39.276 1.00 84.31 437 PRO A O 1
ATOM 3237 N N . SER A 1 438 ? -16.841 8.970 38.955 1.00 73.69 438 SER A N 1
ATOM 3238 C CA . SER A 1 438 ? -18.235 9.240 38.543 1.00 73.69 438 SER A CA 1
ATOM 3239 C C . SER A 1 438 ? -18.574 8.760 37.117 1.00 73.69 438 SER A C 1
ATOM 3241 O O . SER A 1 438 ? -19.416 9.346 36.442 1.00 73.69 438 SER A O 1
ATOM 3243 N N . GLY A 1 439 ? -17.897 7.707 36.658 1.00 69.62 439 GLY A N 1
ATOM 3244 C CA . GLY A 1 439 ? -17.806 7.274 35.266 1.00 69.62 439 GLY A CA 1
ATOM 3245 C C . GLY A 1 439 ? -16.353 7.262 34.779 1.00 69.62 439 GLY A C 1
ATOM 3246 O O . GLY A 1 439 ? -15.495 7.958 35.327 1.00 69.62 439 GLY A O 1
ATOM 3247 N N . GLY A 1 440 ? -16.090 6.453 33.755 1.00 77.69 440 GLY A N 1
ATOM 3248 C CA . GLY A 1 440 ? -14.869 6.506 32.957 1.00 77.69 440 GLY A CA 1
ATOM 3249 C C . GLY A 1 440 ? -15.249 6.764 31.504 1.00 77.69 440 GLY A C 1
ATOM 3250 O O . GLY A 1 440 ? -16.150 6.103 30.992 1.00 77.69 440 GLY A O 1
ATOM 3251 N N . VAL A 1 441 ? -14.600 7.731 30.861 1.00 79.81 441 VAL A N 1
ATOM 3252 C CA . VAL A 1 441 ? -14.786 8.020 29.430 1.00 79.81 441 VAL A CA 1
ATOM 3253 C C . VAL A 1 441 ? -13.621 7.386 28.686 1.00 79.81 441 VAL A C 1
ATOM 3255 O O . VAL A 1 441 ? -12.479 7.664 29.045 1.00 79.81 441 VAL A O 1
ATOM 3258 N N . LEU A 1 442 ? -13.897 6.530 27.698 1.00 79.50 442 LEU A N 1
ATOM 3259 C CA . LEU A 1 442 ? -12.864 5.958 26.826 1.00 79.50 442 LEU A CA 1
ATOM 3260 C C . LEU A 1 442 ? -12.065 7.078 26.146 1.00 79.50 442 LEU A C 1
ATOM 3262 O O . LEU A 1 442 ? -12.639 8.086 25.735 1.00 79.50 442 LEU A O 1
ATOM 3266 N N . ILE A 1 443 ? -10.751 6.896 26.036 1.00 82.81 443 ILE A N 1
ATOM 3267 C CA . ILE A 1 443 ? -9.894 7.792 25.259 1.00 82.81 443 ILE A CA 1
ATOM 3268 C C . ILE A 1 443 ? -9.961 7.336 23.797 1.00 82.81 443 ILE A C 1
ATOM 3270 O O . ILE A 1 443 ? -9.506 6.244 23.468 1.00 82.81 443 ILE A O 1
ATOM 3274 N N . ASP A 1 444 ? -10.576 8.169 22.957 1.00 77.00 444 ASP A N 1
ATOM 3275 C CA . ASP A 1 444 ? -10.644 8.037 21.497 1.00 77.00 444 ASP A CA 1
ATOM 3276 C C . ASP A 1 444 ? -9.463 8.797 20.876 1.00 77.00 444 ASP A C 1
ATOM 3278 O O . ASP A 1 444 ? -9.528 10.016 20.694 1.00 77.00 444 ASP A O 1
ATOM 3282 N N . ASP A 1 445 ? -8.361 8.090 20.623 1.00 74.19 445 ASP A N 1
ATOM 3283 C CA . ASP A 1 445 ? -7.169 8.649 19.977 1.00 74.19 445 ASP A CA 1
ATOM 3284 C C . ASP A 1 445 ? -7.306 8.538 18.451 1.00 74.19 445 ASP A C 1
ATOM 3286 O O . ASP A 1 445 ? -6.903 7.555 17.825 1.00 74.19 445 ASP A O 1
ATOM 3290 N N . ALA A 1 446 ? -7.988 9.519 17.859 1.00 73.25 446 ALA A N 1
ATOM 3291 C CA . ALA A 1 446 ? -8.313 9.503 16.439 1.00 73.25 446 ALA A CA 1
ATOM 3292 C C . ALA A 1 446 ? -7.120 9.952 15.585 1.00 73.25 446 ALA A C 1
ATOM 3294 O O . ALA A 1 446 ? -6.858 11.150 15.449 1.00 73.25 446 ALA A O 1
ATOM 3295 N N . SER A 1 447 ? -6.457 8.987 14.944 1.00 80.69 447 SER A N 1
ATOM 3296 C CA . SER A 1 447 ? -5.571 9.276 13.814 1.00 80.69 447 SER A CA 1
ATOM 3297 C C . SER A 1 447 ? -6.352 9.927 12.668 1.00 80.69 447 SER A C 1
ATOM 3299 O O . SER A 1 447 ? -7.508 9.585 12.409 1.00 80.69 447 SER A O 1
ATOM 3301 N N . ALA A 1 448 ? -5.700 10.854 11.971 1.00 87.06 448 ALA A N 1
ATOM 3302 C CA . ALA A 1 448 ? -6.221 11.522 10.783 1.00 87.06 448 ALA A CA 1
ATOM 3303 C C . ALA A 1 448 ? -5.225 11.469 9.609 1.00 87.06 448 ALA A C 1
ATOM 3305 O O . ALA A 1 448 ? -5.275 12.327 8.734 1.00 87.06 448 ALA A O 1
ATOM 3306 N N . SER A 1 449 ? -4.314 10.486 9.595 1.00 90.62 449 SER A N 1
ATOM 3307 C CA . SER A 1 449 ? -3.359 10.268 8.498 1.00 90.62 449 SER A CA 1
ATOM 3308 C C . SER A 1 449 ? -4.036 10.245 7.126 1.00 90.62 449 SER A C 1
ATOM 3310 O O . SER A 1 449 ? -5.021 9.535 6.934 1.00 90.62 449 SER A O 1
ATOM 3312 N N . VAL A 1 450 ? -3.455 10.958 6.159 1.00 93.62 450 VAL A N 1
ATOM 3313 C CA . VAL A 1 450 ? -3.774 10.791 4.732 1.00 93.62 450 VAL A CA 1
ATOM 3314 C C . VAL A 1 450 ? -3.398 9.385 4.247 1.00 93.62 450 VAL A C 1
ATOM 3316 O O . VAL A 1 450 ? -2.671 8.660 4.923 1.00 93.62 450 VAL A O 1
ATOM 3319 N N . SER A 1 451 ? -3.855 8.997 3.063 1.00 94.00 451 SER A N 1
ATOM 3320 C CA . SER A 1 451 ? -3.473 7.746 2.399 1.00 94.00 451 SER A CA 1
ATOM 3321 C C . SER A 1 451 ? -3.166 8.000 0.920 1.00 94.00 451 SER A C 1
ATOM 3323 O O . SER A 1 451 ? -3.329 9.116 0.430 1.00 94.00 451 SER A O 1
ATOM 3325 N N . GLY A 1 452 ? -2.680 6.979 0.205 1.00 93.94 452 GLY A N 1
ATOM 3326 C CA . GLY A 1 452 ? -2.528 7.031 -1.255 1.00 93.94 452 GLY A CA 1
ATOM 3327 C C . GLY A 1 452 ? -1.743 8.243 -1.766 1.00 93.94 452 GLY A C 1
ATOM 3328 O O . GLY A 1 452 ? -2.195 8.887 -2.709 1.00 93.94 452 GLY A O 1
ATOM 3329 N N . ILE A 1 453 ? -0.623 8.588 -1.116 1.00 96.75 453 ILE A N 1
ATOM 3330 C CA . ILE A 1 453 ? 0.264 9.648 -1.609 1.00 96.75 453 ILE A CA 1
ATOM 3331 C C . ILE A 1 453 ? 0.868 9.179 -2.935 1.00 96.75 453 ILE A C 1
ATOM 3333 O O . ILE A 1 453 ? 1.426 8.085 -3.004 1.00 96.75 453 ILE A O 1
ATOM 3337 N N . VAL A 1 454 ? 0.778 10.016 -3.965 1.00 95.50 454 VAL A N 1
ATOM 3338 C CA . VAL A 1 454 ? 1.400 9.808 -5.275 1.00 95.50 454 VAL A CA 1
ATOM 3339 C C . VAL A 1 454 ? 2.115 11.092 -5.670 1.00 95.50 454 VAL A C 1
ATOM 3341 O O . VAL A 1 454 ? 1.501 12.156 -5.712 1.00 95.50 454 VAL A O 1
ATOM 3344 N N . PHE A 1 455 ? 3.402 10.987 -5.985 1.00 95.81 455 PHE A N 1
ATOM 3345 C CA . PHE A 1 455 ? 4.162 12.035 -6.654 1.00 95.81 455 PHE A CA 1
ATOM 3346 C C . PHE A 1 455 ? 4.359 11.632 -8.115 1.00 95.81 455 PHE A C 1
ATOM 3348 O O . PHE A 1 455 ? 4.716 10.487 -8.392 1.00 95.81 455 PHE A O 1
ATOM 3355 N N . VAL A 1 456 ? 4.106 12.564 -9.033 1.00 92.19 456 VAL A N 1
ATOM 3356 C CA . VAL A 1 456 ? 4.480 12.430 -10.444 1.00 92.19 456 VAL A CA 1
ATOM 3357 C C . VAL A 1 456 ? 5.462 13.544 -10.758 1.00 92.19 456 VAL A C 1
ATOM 3359 O O . VAL A 1 456 ? 5.058 14.708 -10.852 1.00 92.19 456 VAL A O 1
ATOM 3362 N N . ASP A 1 457 ? 6.722 13.141 -10.888 1.00 92.31 457 ASP A N 1
ATOM 3363 C CA . ASP A 1 457 ? 7.854 13.948 -11.342 1.00 92.31 457 ASP A CA 1
ATOM 3364 C C . ASP A 1 457 ? 7.696 14.351 -12.820 1.00 92.31 457 ASP A C 1
ATOM 3366 O O . ASP A 1 457 ? 6.999 13.638 -13.546 1.00 92.31 457 ASP A O 1
ATOM 3370 N N . GLN A 1 458 ? 8.237 15.500 -13.251 1.00 90.62 458 GLN A N 1
ATOM 3371 C CA . GLN A 1 458 ? 7.911 16.134 -14.548 1.00 90.62 458 GLN A CA 1
ATOM 3372 C C . GLN A 1 458 ? 8.995 17.047 -15.166 1.00 90.62 458 GLN A C 1
ATOM 3374 O O . GLN A 1 458 ? 8.796 17.472 -16.306 1.00 90.62 458 GLN A O 1
ATOM 3379 N N . ASP A 1 459 ? 10.093 17.401 -14.482 1.00 82.19 459 ASP A N 1
ATOM 3380 C CA . ASP A 1 459 ? 11.146 18.288 -15.034 1.00 82.19 459 ASP A CA 1
ATOM 3381 C C . ASP A 1 459 ? 12.315 17.561 -15.729 1.00 82.19 459 ASP A C 1
ATOM 3383 O O . ASP A 1 459 ? 13.098 18.194 -16.436 1.00 82.19 459 ASP A O 1
ATOM 3387 N N . LEU A 1 460 ? 12.299 16.222 -15.721 1.00 85.44 460 LEU A N 1
ATOM 3388 C CA . LEU A 1 460 ? 13.028 15.329 -16.641 1.00 85.44 460 LEU A CA 1
ATOM 3389 C C . LEU A 1 460 ? 14.558 15.235 -16.462 1.00 85.44 460 LEU A C 1
ATOM 3391 O O . LEU A 1 460 ? 15.179 14.451 -17.193 1.00 85.44 460 LEU A O 1
ATOM 3395 N N . ASP A 1 461 ? 15.171 15.994 -15.543 1.00 84.00 461 ASP A N 1
ATOM 3396 C CA . ASP A 1 461 ? 16.627 16.022 -15.336 1.00 84.00 461 ASP A CA 1
ATOM 3397 C C . ASP A 1 461 ? 17.181 14.865 -14.473 1.00 84.00 461 ASP A C 1
ATOM 3399 O O . ASP A 1 461 ? 17.198 13.731 -14.940 1.00 84.00 461 ASP A O 1
ATOM 3403 N N . ARG A 1 462 ? 17.800 15.109 -13.315 1.00 81.62 462 ARG A N 1
ATOM 3404 C CA . ARG A 1 462 ? 18.441 14.101 -12.444 1.00 81.62 462 ARG A CA 1
ATOM 3405 C C . ARG A 1 462 ? 18.785 14.600 -11.030 1.00 81.62 462 ARG A C 1
ATOM 3407 O O . ARG A 1 462 ? 19.422 13.882 -10.255 1.00 81.62 462 ARG A O 1
ATOM 3414 N N . LEU A 1 463 ? 18.576 15.883 -10.747 1.00 87.50 463 LEU A N 1
ATOM 3415 C CA . LEU A 1 463 ? 19.091 16.555 -9.547 1.00 87.50 463 LEU A CA 1
ATOM 3416 C C . LEU A 1 463 ? 18.108 17.575 -8.973 1.00 87.50 463 LEU A C 1
ATOM 3418 O O . LEU A 1 463 ? 18.263 17.960 -7.808 1.00 87.50 463 LEU A O 1
ATOM 3422 N N . ASP A 1 464 ? 17.098 17.956 -9.745 1.00 93.31 464 ASP A N 1
ATOM 3423 C CA . ASP A 1 464 ? 15.953 18.741 -9.325 1.00 93.31 464 ASP A CA 1
ATOM 3424 C C . ASP A 1 464 ? 14.687 17.860 -9.226 1.00 93.31 464 ASP A C 1
ATOM 3426 O O . ASP A 1 464 ? 14.800 16.650 -9.016 1.00 93.31 464 ASP A O 1
ATOM 3430 N N . LEU A 1 465 ? 13.506 18.479 -9.176 1.00 94.38 465 LEU A N 1
ATOM 3431 C CA . LEU A 1 465 ? 12.193 17.862 -8.963 1.00 94.38 465 LEU A CA 1
ATOM 3432 C C . LEU A 1 465 ? 11.115 18.857 -9.395 1.00 94.38 465 LEU A C 1
ATOM 3434 O O . LEU A 1 465 ? 11.125 20.011 -8.953 1.00 94.38 465 LEU A O 1
ATOM 3438 N N . GLY A 1 466 ? 10.100 18.381 -10.105 1.00 93.94 466 GLY A N 1
ATOM 3439 C CA . GLY A 1 466 ? 8.990 19.203 -10.577 1.00 93.94 466 GLY A CA 1
ATOM 3440 C C . GLY A 1 466 ? 7.745 18.367 -10.824 1.00 93.94 466 GLY A C 1
ATOM 3441 O O . GLY A 1 466 ? 7.840 17.189 -11.122 1.00 93.94 466 GLY A O 1
ATOM 3442 N N . GLY A 1 467 ? 6.550 18.944 -10.700 1.00 94.81 467 GLY A N 1
ATOM 3443 C CA . GLY A 1 467 ? 5.298 18.216 -10.948 1.00 94.81 467 GLY A CA 1
ATOM 3444 C C . GLY A 1 467 ? 4.313 18.339 -9.795 1.00 94.81 467 GLY A C 1
ATOM 3445 O O . GLY A 1 467 ? 4.179 19.415 -9.223 1.00 94.81 467 GLY A O 1
ATOM 3446 N N . ASN A 1 468 ? 3.588 17.269 -9.457 1.00 96.56 468 ASN A N 1
ATOM 3447 C CA . ASN A 1 468 ? 2.473 17.336 -8.501 1.00 96.56 468 ASN A CA 1
ATOM 3448 C C . ASN A 1 468 ? 2.514 16.173 -7.494 1.00 96.56 468 ASN A C 1
ATOM 3450 O O . ASN A 1 468 ? 2.625 15.001 -7.866 1.00 96.56 468 ASN A O 1
ATOM 3454 N N . ILE A 1 469 ? 2.428 16.522 -6.207 1.00 97.56 469 ILE A N 1
ATOM 3455 C CA . ILE A 1 469 ? 2.220 15.611 -5.080 1.00 97.56 469 ILE A CA 1
ATOM 3456 C C . ILE A 1 469 ? 0.724 15.595 -4.767 1.00 97.56 469 ILE A C 1
ATOM 3458 O O . ILE A 1 469 ? 0.186 16.604 -4.321 1.00 97.56 469 ILE A O 1
ATOM 3462 N N . SER A 1 470 ? 0.070 14.445 -4.903 1.00 97.06 470 SER A N 1
ATOM 3463 C CA . SER A 1 470 ? -1.344 14.247 -4.563 1.00 97.06 470 SER A CA 1
ATOM 3464 C C . SER A 1 470 ? -1.530 13.204 -3.459 1.00 97.06 470 SER A C 1
ATOM 3466 O O . SER A 1 470 ? -0.643 12.384 -3.220 1.00 97.06 470 SER A O 1
ATOM 3468 N N . TRP A 1 471 ? -2.657 13.244 -2.745 1.00 97.56 471 TRP A N 1
ATOM 3469 C CA . TRP A 1 471 ? -2.995 12.281 -1.688 1.00 97.56 471 TRP A CA 1
ATOM 3470 C C . TRP A 1 471 ? -4.506 12.130 -1.508 1.00 97.56 471 TRP A C 1
ATOM 3472 O O . TRP A 1 471 ? -5.287 13.051 -1.748 1.00 97.56 471 TRP A O 1
ATOM 3482 N N . GLN A 1 472 ? -4.923 10.976 -0.994 1.00 94.94 472 GLN A N 1
ATOM 3483 C CA . GLN A 1 472 ? -6.277 10.779 -0.492 1.00 94.94 472 GLN A CA 1
ATOM 3484 C C . GLN A 1 472 ? -6.377 11.325 0.946 1.00 94.94 472 GLN A C 1
ATOM 3486 O O . GLN A 1 472 ? -5.503 11.053 1.776 1.00 94.94 472 GLN A O 1
ATOM 3491 N N . PRO A 1 473 ? -7.422 12.097 1.296 1.00 91.81 473 PRO A N 1
ATOM 3492 C CA . PRO A 1 473 ? -7.723 12.419 2.686 1.00 91.81 473 PRO A CA 1
ATOM 3493 C C . PRO A 1 473 ? -7.914 11.141 3.507 1.00 91.81 473 PRO A C 1
ATOM 3495 O O . PRO A 1 473 ? -8.298 10.109 2.960 1.00 91.81 473 PRO A O 1
ATOM 3498 N N . ALA A 1 474 ? -7.703 11.225 4.822 1.00 87.50 474 ALA A N 1
ATOM 3499 C CA . ALA A 1 474 ? -8.033 10.134 5.735 1.00 87.50 474 ALA A CA 1
ATOM 3500 C C . ALA A 1 474 ? -9.457 9.620 5.472 1.00 87.50 474 ALA A C 1
ATOM 3502 O O . ALA A 1 474 ? -10.393 10.427 5.411 1.00 87.50 474 ALA A O 1
ATOM 3503 N N . ASP A 1 475 ? -9.621 8.300 5.340 1.00 76.75 475 ASP A N 1
ATOM 3504 C CA . ASP A 1 475 ? -10.935 7.686 5.140 1.00 76.75 475 ASP A CA 1
ATOM 3505 C C . ASP A 1 475 ? -11.739 7.760 6.444 1.00 76.75 475 ASP A C 1
ATOM 3507 O O . ASP A 1 475 ? -11.705 6.885 7.314 1.00 76.75 475 ASP A O 1
ATOM 3511 N N . PHE A 1 476 ? -12.397 8.903 6.626 1.00 69.38 476 PHE A N 1
ATOM 3512 C CA . PHE A 1 476 ? -13.271 9.167 7.750 1.00 69.38 476 PHE A CA 1
ATOM 3513 C C . PHE A 1 476 ? -14.558 8.361 7.570 1.00 69.38 476 PHE A C 1
ATOM 3515 O O . PHE A 1 476 ? -15.519 8.869 6.982 1.00 69.38 476 PHE A O 1
ATOM 3522 N N . ASP A 1 477 ? -14.562 7.134 8.110 1.00 60.56 477 ASP A N 1
ATOM 3523 C CA . ASP A 1 477 ? -15.736 6.254 8.163 1.00 60.56 477 ASP A CA 1
ATOM 3524 C C . ASP A 1 477 ? -16.995 7.070 8.490 1.00 60.56 477 ASP A C 1
ATOM 3526 O O . ASP A 1 477 ? -17.022 7.899 9.408 1.00 60.56 477 ASP A O 1
ATOM 3530 N N . PHE A 1 478 ? -18.015 6.904 7.650 1.00 47.28 478 PHE A N 1
ATOM 3531 C CA . PHE A 1 478 ? -18.965 7.964 7.304 1.00 47.28 478 PHE A CA 1
ATOM 3532 C C . PHE A 1 478 ? -19.969 8.289 8.430 1.00 47.28 478 PHE A C 1
ATOM 3534 O O . PHE A 1 478 ? -20.849 9.144 8.271 1.00 47.28 478 PHE A O 1
ATOM 3541 N N . ASP A 1 479 ? -19.859 7.619 9.580 1.00 50.84 479 ASP A N 1
ATOM 3542 C CA . ASP A 1 479 ? -20.750 7.779 10.723 1.00 50.84 479 ASP A CA 1
ATOM 3543 C C . ASP A 1 479 ? -20.429 9.060 11.528 1.00 50.84 479 ASP A C 1
ATOM 3545 O O . ASP A 1 479 ? -19.714 9.091 12.530 1.00 50.84 479 ASP A O 1
ATOM 3549 N N . ALA A 1 480 ? -21.054 10.149 11.073 1.00 45.72 480 ALA A N 1
ATOM 3550 C CA . ALA A 1 480 ? -21.370 11.352 11.846 1.00 45.72 480 ALA A CA 1
ATOM 3551 C C . ALA A 1 480 ? -20.255 12.386 12.129 1.00 45.72 480 ALA A C 1
ATOM 3553 O O . ALA A 1 480 ? -20.196 12.950 13.219 1.00 45.72 480 ALA A O 1
ATOM 3554 N N . GLY A 1 481 ? -19.488 12.789 11.107 1.00 53.91 481 GLY A N 1
ATOM 3555 C CA . GLY A 1 481 ? -19.128 14.210 10.884 1.00 53.91 481 GLY A CA 1
ATOM 3556 C C . GLY A 1 481 ? -18.273 14.950 11.933 1.00 53.91 481 GLY A C 1
ATOM 3557 O O . GLY A 1 481 ? -18.103 16.163 11.827 1.00 53.91 481 GLY A O 1
ATOM 3558 N N . LEU A 1 482 ? -17.725 14.251 12.928 1.00 55.88 482 LEU A N 1
ATOM 3559 C CA . LEU A 1 482 ? -16.878 14.799 13.999 1.00 55.88 482 LEU A CA 1
ATOM 3560 C C . LEU A 1 482 ? -15.371 14.744 13.679 1.00 55.88 482 LEU A C 1
ATOM 3562 O O . LEU A 1 482 ? -14.557 15.188 14.489 1.00 55.88 482 LEU A O 1
ATOM 3566 N N . SER A 1 483 ? -15.000 14.186 12.524 1.00 59.91 483 SER A N 1
ATOM 3567 C CA . SER A 1 483 ? -13.607 13.903 12.134 1.00 59.91 483 SER A CA 1
ATOM 3568 C C . SER A 1 483 ? -13.071 14.917 11.119 1.00 59.91 483 SER A C 1
ATOM 3570 O O . SER A 1 483 ? -12.004 15.490 11.328 1.00 59.91 483 SER A O 1
ATOM 3572 N N . ALA A 1 484 ? -13.872 15.267 10.104 1.00 63.66 484 ALA A N 1
ATOM 3573 C CA . ALA A 1 484 ? -13.541 16.289 9.102 1.00 63.66 484 ALA A CA 1
ATOM 3574 C C . ALA A 1 484 ? -13.354 17.712 9.680 1.00 63.66 484 ALA A C 1
ATOM 3576 O O . ALA A 1 484 ? -12.845 18.590 8.994 1.00 63.66 484 ALA A O 1
ATOM 3577 N N . GLY A 1 485 ? -13.757 17.948 10.936 1.00 74.12 485 GLY A N 1
ATOM 3578 C CA . GLY A 1 485 ? -13.486 19.185 11.679 1.00 74.12 485 GLY A CA 1
ATOM 3579 C C . GLY A 1 485 ? -12.260 19.133 12.604 1.00 74.12 485 GLY A C 1
ATOM 3580 O O . GLY A 1 485 ? -12.049 20.089 13.349 1.00 74.12 485 GLY A O 1
ATOM 3581 N N . ARG A 1 486 ? -11.496 18.027 12.626 1.00 85.00 486 ARG A N 1
ATOM 3582 C CA . ARG A 1 486 ? -10.268 17.885 13.439 1.00 85.00 486 ARG A CA 1
ATOM 3583 C C . ARG A 1 486 ? -9.019 18.326 12.668 1.00 85.00 486 ARG A C 1
ATOM 3585 O O . ARG A 1 486 ? -8.171 19.009 13.239 1.00 85.00 486 ARG A O 1
ATOM 3592 N N . VAL A 1 487 ? -8.928 17.982 11.381 1.00 91.00 487 VAL A N 1
ATOM 3593 C CA . VAL A 1 487 ? -7.916 18.535 10.465 1.00 91.00 487 VAL A CA 1
ATOM 3594 C C . VAL A 1 487 ? -8.320 19.967 10.099 1.00 91.00 487 VAL A C 1
ATOM 3596 O O . VAL A 1 487 ? -9.490 20.238 9.840 1.00 91.00 487 VAL A O 1
ATOM 3599 N N . GLY A 1 488 ? -7.359 20.887 10.114 1.00 91.88 488 GLY A N 1
ATOM 3600 C CA . GLY A 1 488 ? -7.493 22.262 9.628 1.00 91.88 488 GLY A CA 1
ATOM 3601 C C . GLY A 1 488 ? -6.685 22.514 8.353 1.00 91.88 488 GLY A C 1
ATOM 3602 O O . GLY A 1 488 ? -7.145 23.256 7.486 1.00 91.88 488 GLY A O 1
ATOM 3603 N N . SER A 1 489 ? -5.528 21.861 8.206 1.00 95.81 489 SER A N 1
ATOM 3604 C CA . SER A 1 489 ? -4.692 21.948 7.006 1.00 95.81 489 SER A CA 1
ATOM 3605 C C . SER A 1 489 ? -3.844 20.693 6.760 1.00 95.81 489 SER A C 1
ATOM 3607 O O . SER A 1 489 ? -3.631 19.883 7.664 1.00 95.81 489 SER A O 1
ATOM 3609 N N . TYR A 1 490 ? -3.313 20.571 5.545 1.00 97.38 490 TYR A N 1
ATOM 3610 C CA . TYR A 1 490 ? -2.246 19.644 5.166 1.00 97.38 490 TYR A CA 1
ATOM 3611 C C . TYR A 1 490 ? -0.920 20.401 5.034 1.00 97.38 490 TYR A C 1
ATOM 3613 O O . TYR A 1 490 ? -0.896 21.524 4.522 1.00 97.38 490 TYR A O 1
ATOM 3621 N N . ASN A 1 491 ? 0.180 19.785 5.469 1.00 98.06 491 ASN A N 1
ATOM 3622 C CA . ASN A 1 491 ? 1.535 20.302 5.282 1.00 98.06 491 ASN A CA 1
ATOM 3623 C C . ASN A 1 491 ? 2.375 19.262 4.528 1.00 98.06 491 ASN A C 1
ATOM 3625 O O . ASN A 1 491 ? 2.526 18.131 4.994 1.00 98.06 491 ASN A O 1
ATOM 3629 N N . VAL A 1 492 ? 2.924 19.656 3.378 1.00 98.06 492 VAL A N 1
ATOM 3630 C CA . VAL A 1 492 ? 3.741 18.799 2.506 1.00 98.06 492 VAL A CA 1
ATOM 3631 C C . VAL A 1 492 ? 5.218 19.157 2.675 1.00 98.06 492 VAL A C 1
ATOM 3633 O O . VAL A 1 492 ? 5.569 20.337 2.693 1.00 98.06 492 VAL A O 1
ATOM 3636 N N . TYR A 1 493 ? 6.094 18.162 2.801 1.00 98.38 493 TYR A N 1
ATOM 3637 C CA . TYR A 1 493 ? 7.540 18.350 2.956 1.00 98.38 493 TYR A CA 1
ATOM 3638 C C . TYR A 1 493 ? 8.337 17.384 2.077 1.00 98.38 493 TYR A C 1
ATOM 3640 O O . TYR A 1 493 ? 7.923 16.250 1.867 1.00 98.38 493 TYR A O 1
ATOM 3648 N N . LEU A 1 494 ? 9.534 17.804 1.666 1.00 97.94 494 LEU A N 1
ATOM 3649 C CA . LEU A 1 494 ? 10.603 16.906 1.219 1.00 97.94 494 LEU A CA 1
ATOM 3650 C C . LEU A 1 494 ? 11.536 16.619 2.405 1.00 97.94 494 LEU A C 1
ATOM 3652 O O . LEU A 1 494 ? 11.877 17.545 3.149 1.00 97.94 494 LEU A O 1
ATOM 3656 N N . ALA A 1 495 ? 11.961 15.370 2.589 1.00 97.94 495 ALA A N 1
ATOM 3657 C CA . ALA A 1 495 ? 12.780 14.928 3.723 1.00 97.94 495 ALA A CA 1
ATOM 3658 C C . ALA A 1 495 ? 13.849 13.897 3.321 1.00 97.94 495 ALA A C 1
ATOM 3660 O O . ALA A 1 495 ? 13.824 13.353 2.218 1.00 97.94 495 ALA A O 1
ATOM 3661 N N . PHE A 1 496 ? 14.804 13.648 4.220 1.00 97.12 496 PHE A N 1
ATOM 3662 C CA . PHE A 1 496 ? 15.904 12.690 4.032 1.00 97.12 496 PHE A CA 1
ATOM 3663 C C . PHE A 1 496 ? 15.528 11.247 4.422 1.00 97.12 496 PHE A C 1
ATOM 3665 O O . PHE A 1 496 ? 16.278 10.320 4.119 1.00 97.12 496 PHE A O 1
ATOM 3672 N N . ASP A 1 497 ? 14.395 11.063 5.105 1.00 96.88 497 ASP A N 1
ATOM 3673 C CA . ASP A 1 497 ? 13.834 9.779 5.526 1.00 96.88 497 ASP A CA 1
ATOM 3674 C C . ASP A 1 497 ? 12.308 9.872 5.750 1.00 96.88 497 ASP A C 1
ATOM 3676 O O . ASP A 1 497 ? 11.713 10.954 5.720 1.00 96.88 497 ASP A O 1
ATOM 3680 N N . GLU A 1 498 ? 11.688 8.717 5.998 1.00 96.38 498 GLU A N 1
ATOM 3681 C CA . GLU A 1 498 ? 10.257 8.530 6.273 1.00 96.38 498 GLU A CA 1
ATOM 3682 C C . GLU A 1 498 ? 9.750 9.200 7.569 1.00 96.38 498 GLU A C 1
ATOM 3684 O O . GLU A 1 498 ? 8.549 9.437 7.704 1.00 96.38 498 GLU A O 1
ATOM 3689 N N . VAL A 1 499 ? 10.634 9.526 8.525 1.00 94.62 499 VAL A N 1
ATOM 3690 C CA . VAL A 1 499 ? 10.248 10.122 9.823 1.00 94.62 499 VAL A CA 1
ATOM 3691 C C . VAL A 1 499 ? 10.349 11.649 9.846 1.00 94.62 499 VAL A C 1
ATOM 3693 O O . VAL A 1 499 ? 9.760 12.290 10.720 1.00 94.62 499 VAL A O 1
ATOM 3696 N N . GLY A 1 500 ? 11.058 12.253 8.890 1.00 96.44 500 GLY A N 1
ATOM 3697 C CA . GLY A 1 500 ? 11.194 13.703 8.772 1.00 96.44 500 GLY A CA 1
ATOM 3698 C C . GLY A 1 500 ? 12.531 14.274 9.233 1.00 96.44 500 GLY A C 1
ATOM 3699 O O . GLY A 1 500 ? 12.579 15.417 9.694 1.00 96.44 500 GLY A O 1
ATOM 3700 N N . ALA A 1 501 ? 13.640 13.555 9.073 1.00 95.88 501 ALA A N 1
ATOM 3701 C CA . ALA A 1 501 ? 14.947 14.200 9.099 1.00 95.88 501 ALA A CA 1
ATOM 3702 C C . ALA A 1 501 ? 15.054 15.230 7.957 1.00 95.88 501 ALA A C 1
ATOM 3704 O O . ALA A 1 501 ? 14.755 14.947 6.798 1.00 95.88 501 ALA A O 1
ATOM 3705 N N . GLY A 1 502 ? 15.485 16.453 8.284 1.00 96.88 502 GLY A N 1
ATOM 3706 C CA . GLY A 1 502 ? 15.778 17.489 7.285 1.00 96.88 502 GLY A CA 1
ATOM 3707 C C . GLY A 1 502 ? 14.573 18.090 6.546 1.00 96.88 502 GLY A C 1
ATOM 3708 O O . GLY A 1 502 ? 14.774 18.626 5.458 1.00 96.88 502 GLY A O 1
ATOM 3709 N N . ARG A 1 503 ? 13.348 18.017 7.103 1.00 97.06 503 ARG A N 1
ATOM 3710 C CA . ARG A 1 503 ? 12.115 18.485 6.428 1.00 97.06 503 ARG A CA 1
ATOM 3711 C C . ARG A 1 503 ? 12.260 19.890 5.828 1.00 97.06 503 ARG A C 1
ATOM 3713 O O . ARG A 1 503 ? 12.565 20.849 6.538 1.00 97.06 503 ARG A O 1
ATOM 3720 N N . SER A 1 504 ? 11.910 20.025 4.554 1.00 97.56 504 SER A N 1
ATOM 3721 C CA . SER A 1 504 ? 11.770 21.295 3.838 1.00 97.56 504 SER A CA 1
ATOM 3722 C C . SER A 1 504 ? 10.353 21.395 3.288 1.00 97.56 504 SER A C 1
ATOM 3724 O O . SER A 1 504 ? 9.940 20.508 2.548 1.00 97.56 504 SER A O 1
ATOM 3726 N N . GLN A 1 505 ? 9.595 22.428 3.664 1.00 97.81 505 GLN A N 1
ATOM 3727 C CA . GLN A 1 505 ? 8.186 22.539 3.268 1.00 97.81 505 GLN A CA 1
ATOM 3728 C C . GLN A 1 505 ? 8.060 22.819 1.765 1.00 97.81 505 GLN A C 1
ATOM 3730 O O . GLN A 1 505 ? 8.791 23.656 1.234 1.00 97.81 505 GLN A O 1
ATOM 3735 N N . VAL A 1 506 ? 7.131 22.129 1.104 1.00 97.12 506 VAL A N 1
ATOM 3736 C CA . VAL A 1 506 ? 6.708 22.413 -0.272 1.00 97.12 506 VAL A CA 1
ATOM 3737 C C . VAL A 1 506 ? 5.518 23.365 -0.197 1.00 97.12 506 VAL A C 1
ATOM 3739 O O . VAL A 1 506 ? 4.543 23.085 0.501 1.00 97.12 506 VAL A O 1
ATOM 3742 N N . GLY A 1 507 ? 5.608 24.505 -0.882 1.00 96.12 507 GLY A N 1
ATOM 3743 C CA . GLY A 1 507 ? 4.544 25.509 -0.896 1.00 96.12 507 GLY A CA 1
ATOM 3744 C C . GLY A 1 507 ? 4.201 26.068 0.492 1.00 96.12 507 GLY A C 1
ATOM 3745 O O . GLY A 1 507 ? 5.074 26.394 1.299 1.00 96.12 507 GLY A O 1
ATOM 3746 N N . SER A 1 508 ? 2.904 26.207 0.756 1.00 97.06 508 SER A N 1
ATOM 3747 C CA . SER A 1 508 ? 2.338 26.674 2.027 1.00 97.06 508 SER A CA 1
ATOM 3748 C C . SER A 1 508 ? 1.313 25.672 2.550 1.00 97.06 508 SER A C 1
ATOM 3750 O O . SER A 1 508 ? 0.777 24.892 1.775 1.00 97.06 508 SER A O 1
ATOM 3752 N N . SER A 1 509 ? 0.984 25.725 3.842 1.00 97.19 509 SER A N 1
ATOM 3753 C CA . SER A 1 509 ? -0.105 24.931 4.427 1.00 97.19 509 SER A CA 1
ATOM 3754 C C . SER A 1 509 ? -1.410 25.069 3.632 1.00 97.19 509 SER A C 1
ATOM 3756 O O . SER A 1 509 ? -1.883 26.184 3.410 1.00 97.19 509 SER A O 1
ATOM 3758 N N . LEU A 1 510 ? -1.993 23.940 3.230 1.00 97.00 510 LEU A N 1
ATOM 3759 C CA . LEU A 1 510 ? -3.197 23.867 2.398 1.00 97.00 510 LEU A CA 1
ATOM 3760 C C . LEU A 1 510 ? -4.433 23.603 3.257 1.00 97.00 510 LEU A C 1
ATOM 3762 O O . LEU A 1 510 ? -4.402 22.720 4.107 1.00 97.00 510 LEU A O 1
ATOM 3766 N N . GLU A 1 511 ? -5.532 24.328 3.046 1.00 95.81 511 GLU A N 1
ATOM 3767 C CA . GLU A 1 511 ? -6.782 24.103 3.791 1.00 95.81 511 GLU A CA 1
ATOM 3768 C C . GLU A 1 511 ? -7.418 22.731 3.468 1.00 95.81 511 GLU A C 1
ATOM 3770 O O . GLU A 1 511 ? -7.182 22.142 2.410 1.00 95.81 511 GLU A O 1
ATOM 3775 N N . VAL A 1 512 ? -8.264 22.209 4.365 1.00 90.56 512 VAL A N 1
ATOM 3776 C CA . VAL A 1 512 ? -8.992 20.951 4.106 1.00 90.56 512 VAL A CA 1
ATOM 3777 C C . VAL A 1 512 ? -9.895 21.083 2.876 1.00 90.56 512 VAL A C 1
ATOM 3779 O O . VAL A 1 512 ? -10.764 21.951 2.811 1.00 90.56 512 VAL A O 1
ATOM 3782 N N . GLY A 1 513 ? -9.705 20.174 1.918 1.00 89.94 513 GLY A N 1
ATOM 3783 C CA . GLY A 1 513 ? -10.394 20.142 0.625 1.00 89.94 513 GLY A CA 1
ATOM 3784 C C . GLY A 1 513 ? -9.417 20.058 -0.549 1.00 89.94 513 GLY A C 1
ATOM 3785 O O . GLY A 1 513 ? -9.710 19.375 -1.532 1.00 89.94 513 GLY A O 1
ATOM 3786 N N . TYR A 1 514 ? -8.237 20.669 -0.408 1.00 93.12 514 TYR A N 1
ATOM 3787 C CA . TYR A 1 514 ? -7.112 20.475 -1.324 1.00 93.12 514 TYR A CA 1
ATOM 3788 C C . TYR A 1 514 ? -6.455 19.109 -1.071 1.00 93.12 514 TYR A C 1
ATOM 3790 O O . TYR A 1 514 ? -6.344 18.666 0.073 1.00 93.12 514 TYR A O 1
ATOM 3798 N N . GLN A 1 515 ? -6.075 18.435 -2.155 1.00 95.50 515 GLN A N 1
ATOM 3799 C CA . GLN A 1 515 ? -5.571 17.050 -2.197 1.00 95.50 515 GLN A CA 1
ATOM 3800 C C . GLN A 1 515 ? -4.340 16.922 -3.110 1.00 95.50 515 GLN A C 1
ATOM 3802 O O . GLN A 1 515 ? -3.945 15.821 -3.484 1.00 95.50 515 GLN A O 1
ATOM 3807 N N . GLU A 1 516 ? -3.777 18.064 -3.502 1.00 97.12 516 GLU A N 1
ATOM 3808 C CA . GLU A 1 516 ? -2.668 18.207 -4.436 1.00 97.12 516 GLU A CA 1
ATOM 3809 C C . GLU A 1 516 ? -1.797 19.408 -4.040 1.00 97.12 516 GLU A C 1
ATOM 3811 O O . GLU A 1 516 ? -2.295 20.382 -3.466 1.00 97.12 516 GLU A O 1
ATOM 3816 N N . GLN A 1 517 ? -0.499 19.323 -4.325 1.00 97.75 517 GLN A N 1
ATOM 3817 C CA . GLN A 1 517 ? 0.496 20.370 -4.115 1.00 97.75 517 GLN A CA 1
ATOM 3818 C C . GLN A 1 517 ? 1.552 20.276 -5.217 1.00 97.75 517 GLN A C 1
ATOM 3820 O O . GLN A 1 517 ? 2.309 19.305 -5.281 1.00 97.75 517 GLN A O 1
ATOM 3825 N N . ASP A 1 518 ? 1.648 21.317 -6.040 1.00 97.50 518 ASP A N 1
ATOM 3826 C CA . ASP A 1 518 ? 2.693 21.413 -7.056 1.00 97.50 518 ASP A CA 1
ATOM 3827 C C . ASP A 1 518 ? 4.084 21.527 -6.409 1.00 97.50 518 ASP A C 1
ATOM 3829 O O . ASP A 1 518 ? 4.292 22.309 -5.471 1.00 97.50 518 ASP A O 1
ATOM 3833 N N . VAL A 1 519 ? 5.046 20.780 -6.945 1.00 96.38 519 VAL A N 1
ATOM 3834 C CA . VAL A 1 519 ? 6.481 21.036 -6.810 1.00 96.38 519 VAL A CA 1
ATOM 3835 C C . VAL A 1 519 ? 6.878 21.890 -8.011 1.00 96.38 519 VAL A C 1
ATOM 3837 O O . VAL A 1 519 ? 6.606 21.529 -9.156 1.00 96.38 519 VAL A O 1
ATOM 3840 N N . LEU A 1 520 ? 7.489 23.048 -7.761 1.00 95.81 520 LEU A N 1
ATOM 3841 C CA . LEU A 1 520 ? 8.010 23.886 -8.841 1.00 95.81 520 LEU A CA 1
ATOM 3842 C C . LEU A 1 520 ? 9.166 23.143 -9.513 1.00 95.81 520 LEU A C 1
ATOM 3844 O O . LEU A 1 520 ? 10.071 22.735 -8.796 1.00 95.81 520 LEU A O 1
ATOM 3848 N N . ALA A 1 521 ? 9.154 23.025 -10.841 1.00 90.88 521 ALA A N 1
ATOM 3849 C CA . ALA A 1 521 ? 10.312 22.547 -11.596 1.00 90.88 521 ALA A CA 1
ATOM 3850 C C . ALA A 1 521 ? 11.590 23.302 -11.194 1.00 90.88 521 ALA A C 1
ATOM 3852 O O . ALA A 1 521 ? 11.517 24.483 -10.827 1.00 90.88 521 ALA A O 1
ATOM 3853 N N . GLU A 1 522 ? 12.736 22.630 -11.290 1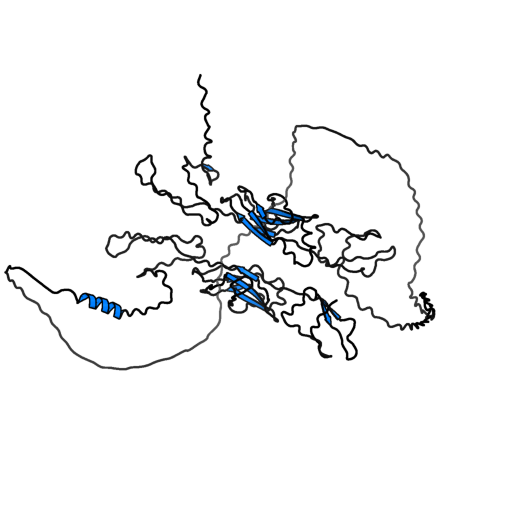.00 90.69 522 GLU A N 1
ATOM 3854 C CA . GLU A 1 522 ? 14.031 23.128 -10.811 1.00 90.69 522 GLU A CA 1
ATOM 3855 C C . GLU A 1 522 ? 14.043 23.267 -9.258 1.00 90.69 522 GLU A C 1
ATOM 3857 O O . GLU A 1 522 ? 14.556 24.247 -8.701 1.00 90.69 522 GLU A O 1
ATOM 3862 N N . THR A 1 523 ? 13.401 22.331 -8.527 1.00 94.38 523 THR A N 1
ATOM 3863 C CA . THR A 1 523 ? 13.505 22.217 -7.053 1.00 94.38 523 THR A CA 1
ATOM 3864 C C . THR A 1 523 ? 14.556 21.170 -6.642 1.00 94.38 523 THR A C 1
ATOM 3866 O O . THR A 1 523 ? 14.249 19.980 -6.655 1.00 94.38 523 THR A O 1
ATOM 3869 N N . PRO A 1 524 ? 15.731 21.552 -6.097 1.00 93.94 524 PRO A N 1
ATOM 3870 C CA . PRO A 1 524 ? 16.843 20.612 -5.926 1.00 93.94 524 PRO A CA 1
ATOM 3871 C C . PRO A 1 524 ? 16.529 19.388 -5.055 1.00 93.94 524 PRO A C 1
ATOM 3873 O O . PRO A 1 524 ? 16.375 19.512 -3.831 1.00 93.94 524 PRO A O 1
ATOM 3876 N N . LEU A 1 525 ? 16.545 18.187 -5.638 1.00 92.81 525 LEU A N 1
ATOM 3877 C CA . LEU A 1 525 ? 16.445 16.893 -4.950 1.00 92.81 525 LEU A CA 1
ATOM 3878 C C . LEU A 1 525 ? 17.465 16.804 -3.807 1.00 92.81 525 LEU A C 1
ATOM 3880 O O . LEU A 1 525 ? 17.131 16.442 -2.677 1.00 92.81 525 LEU A O 1
ATOM 3884 N N . SER A 1 526 ? 18.695 17.268 -4.044 1.00 91.31 526 SER A N 1
ATOM 3885 C CA . SER A 1 526 ? 19.761 17.345 -3.035 1.00 91.31 526 SER A CA 1
ATOM 3886 C C . SER A 1 526 ? 20.020 15.981 -2.360 1.00 91.31 526 SER A C 1
ATOM 3888 O O . SER A 1 526 ? 20.471 15.044 -3.006 1.00 91.31 526 SER A O 1
ATOM 3890 N N . SER A 1 527 ? 19.753 15.854 -1.054 1.00 93.75 527 SER A N 1
ATOM 3891 C CA . SER A 1 527 ? 19.780 14.588 -0.304 1.00 93.75 527 SER A CA 1
ATOM 3892 C C . SER A 1 527 ? 18.389 14.175 0.199 1.00 93.75 527 SER A C 1
ATOM 3894 O O . SER A 1 527 ? 18.280 13.465 1.200 1.00 93.75 527 SER A O 1
ATOM 3896 N N . ARG A 1 528 ? 17.321 14.691 -0.422 1.00 96.50 528 ARG A N 1
ATOM 3897 C CA . ARG A 1 528 ? 15.933 14.322 -0.122 1.00 96.50 528 ARG A CA 1
ATOM 3898 C C . ARG A 1 528 ? 15.619 13.001 -0.816 1.00 96.50 528 ARG A C 1
ATOM 3900 O O . ARG A 1 528 ? 16.072 12.747 -1.923 1.00 96.50 528 ARG A O 1
ATOM 3907 N N . THR A 1 529 ? 14.865 12.158 -0.132 1.00 96.44 529 THR A N 1
ATOM 3908 C CA . THR A 1 529 ? 14.537 10.789 -0.556 1.00 96.44 529 THR A CA 1
ATOM 3909 C C . THR A 1 529 ? 13.070 10.450 -0.313 1.00 96.44 529 THR A C 1
ATOM 3911 O O . THR A 1 529 ? 12.626 9.390 -0.734 1.00 96.44 529 THR A O 1
ATOM 3914 N N . HIS A 1 530 ? 12.316 11.322 0.368 1.00 97.75 530 HIS A N 1
ATOM 3915 C CA . HIS A 1 530 ? 10.910 11.116 0.701 1.00 97.75 530 HIS A CA 1
ATOM 3916 C C . HIS A 1 530 ? 10.094 12.403 0.550 1.00 97.75 530 HIS A C 1
ATOM 3918 O O . HIS A 1 530 ? 10.535 13.484 0.952 1.00 97.75 530 HIS A O 1
ATOM 3924 N N . VAL A 1 531 ? 8.867 12.254 0.055 1.00 97.81 531 VAL A N 1
ATOM 3925 C CA . VAL A 1 531 ? 7.756 13.185 0.266 1.00 97.81 531 VAL A CA 1
ATOM 3926 C C . VAL A 1 531 ? 7.034 12.785 1.549 1.00 97.81 531 VAL A C 1
ATOM 3928 O O . VAL A 1 531 ? 6.723 11.613 1.748 1.00 97.81 531 VAL A O 1
ATOM 3931 N N . LEU A 1 532 ? 6.727 13.757 2.404 1.00 98.00 532 LEU A N 1
ATOM 3932 C CA . LEU A 1 532 ? 5.948 13.575 3.625 1.00 98.00 532 LEU A CA 1
ATOM 3933 C C . LEU A 1 532 ? 4.706 14.460 3.582 1.00 98.00 532 LEU A C 1
ATOM 3935 O O . LEU A 1 532 ? 4.822 15.671 3.379 1.00 98.00 532 LEU A O 1
ATOM 3939 N N . VAL A 1 533 ? 3.536 13.884 3.849 1.00 97.62 533 VAL A N 1
ATOM 3940 C CA . VAL A 1 533 ? 2.297 14.644 4.054 1.00 97.62 533 VAL A CA 1
ATOM 3941 C C . VAL A 1 533 ? 1.847 14.470 5.501 1.00 97.62 533 VAL A C 1
ATOM 3943 O O . VAL A 1 533 ? 1.591 13.360 5.973 1.00 97.62 533 VAL A O 1
ATOM 3946 N N . TYR A 1 534 ? 1.752 15.593 6.208 1.00 96.94 534 TYR A N 1
ATOM 3947 C CA . TYR A 1 534 ? 1.235 15.678 7.569 1.00 96.94 534 TYR A CA 1
ATOM 3948 C C . TYR A 1 534 ? -0.164 16.286 7.563 1.00 96.94 534 TYR A C 1
ATOM 3950 O O . TYR A 1 534 ? -0.432 17.248 6.836 1.00 96.94 534 TYR A O 1
ATOM 3958 N N . THR A 1 535 ? -1.036 15.797 8.444 1.00 95.00 535 THR A N 1
ATOM 3959 C CA . THR A 1 535 ? -2.228 16.559 8.829 1.00 95.00 535 THR A CA 1
ATOM 3960 C C . THR A 1 535 ? -1.915 17.499 9.985 1.00 95.00 535 THR A C 1
ATOM 3962 O O . THR A 1 535 ? -1.137 17.178 10.882 1.00 95.00 535 THR A O 1
ATOM 3965 N N . ALA A 1 536 ? -2.523 18.680 9.975 1.00 94.19 536 ALA A N 1
ATOM 3966 C CA . ALA A 1 536 ? -2.426 19.643 11.058 1.00 94.19 536 ALA A CA 1
ATOM 3967 C C . ALA A 1 536 ? -3.817 20.096 11.496 1.00 94.19 536 ALA A C 1
ATOM 3969 O O . ALA A 1 536 ? -4.697 20.386 10.686 1.00 94.19 536 ALA A O 1
ATOM 3970 N N . SER A 1 537 ? -4.014 20.142 12.808 1.00 92.25 537 SER A N 1
ATOM 3971 C CA . SER A 1 537 ? -5.218 20.646 13.465 1.00 92.25 537 SER A CA 1
ATOM 3972 C C . SER A 1 537 ? -5.050 22.120 13.847 1.00 92.25 537 SER A C 1
ATOM 3974 O O . SER A 1 537 ? -3.969 22.694 13.738 1.00 92.25 537 SER A O 1
ATOM 3976 N N . THR A 1 538 ? -6.095 22.734 14.402 1.00 88.56 538 THR A N 1
ATOM 3977 C CA . THR A 1 538 ? -5.994 24.067 15.030 1.00 88.56 538 THR A CA 1
ATOM 3978 C C . THR A 1 538 ? -5.172 24.085 16.330 1.00 88.56 538 THR A C 1
ATOM 3980 O O . THR A 1 538 ? -5.014 25.148 16.932 1.00 88.56 538 THR A O 1
ATOM 3983 N N . LEU A 1 539 ? -4.663 22.929 16.779 1.00 87.19 539 LEU A N 1
ATOM 3984 C CA . LEU A 1 539 ? -3.897 22.768 18.018 1.00 87.19 539 LEU A CA 1
ATOM 3985 C C . LEU A 1 539 ? -2.437 22.351 17.779 1.00 87.19 539 LEU A C 1
ATOM 3987 O O . LEU A 1 539 ? -1.554 22.838 18.483 1.00 87.19 539 LEU A O 1
ATOM 3991 N N . VAL A 1 540 ? -2.191 21.434 16.837 1.00 90.88 540 VAL A N 1
ATOM 3992 C CA . VAL A 1 540 ? -0.875 20.828 16.564 1.00 90.88 540 VAL A CA 1
ATOM 3993 C C . VAL A 1 540 ? -0.832 20.151 15.183 1.00 90.88 540 VAL A C 1
ATOM 3995 O O . VAL A 1 540 ? -1.872 19.732 14.663 1.00 90.88 540 VAL A O 1
ATOM 3998 N N . GLU A 1 541 ? 0.367 20.029 14.613 1.00 93.06 541 GLU A N 1
ATOM 3999 C CA . GLU A 1 541 ? 0.684 19.119 13.501 1.00 93.06 541 GLU A CA 1
ATOM 4000 C C . GLU A 1 541 ? 0.847 17.679 14.014 1.00 93.06 541 GLU A C 1
ATOM 4002 O O . GLU A 1 541 ? 1.338 17.463 15.119 1.00 93.06 541 GLU A O 1
ATOM 4007 N N . GLN A 1 542 ? 0.449 16.692 13.214 1.00 91.00 542 GLN A N 1
ATOM 4008 C CA . GLN A 1 542 ? 0.657 15.275 13.497 1.00 91.00 542 GLN A CA 1
ATOM 4009 C C . GLN A 1 542 ? 2.155 14.950 13.675 1.00 91.00 542 GLN A C 1
ATOM 4011 O O . GLN A 1 542 ? 2.992 15.414 12.908 1.00 91.00 542 GLN A O 1
ATOM 4016 N N . THR A 1 543 ? 2.521 14.129 14.661 1.00 88.38 543 THR A N 1
ATOM 4017 C CA . THR A 1 543 ? 3.937 13.803 14.930 1.00 88.38 543 THR A CA 1
ATOM 4018 C C . THR A 1 543 ? 4.520 12.698 14.044 1.00 88.38 543 THR A C 1
ATOM 4020 O O . THR A 1 543 ? 5.739 12.632 13.896 1.00 88.38 543 THR A O 1
ATOM 4023 N N . THR A 1 544 ? 3.675 11.892 13.397 1.00 92.31 544 THR A N 1
ATOM 4024 C CA . THR A 1 544 ? 4.073 10.870 12.413 1.00 92.31 544 THR A CA 1
ATOM 4025 C C . THR A 1 544 ? 3.408 11.182 11.066 1.00 92.31 544 THR A C 1
ATOM 4027 O O . THR A 1 544 ? 2.176 11.223 11.026 1.00 92.31 544 THR A O 1
ATOM 4030 N N . PRO A 1 545 ? 4.165 11.421 9.980 1.00 96.00 545 PRO A N 1
ATOM 4031 C CA . PRO A 1 545 ? 3.596 11.658 8.652 1.00 96.00 545 PRO A CA 1
ATOM 4032 C C . PRO A 1 545 ? 3.047 10.369 8.035 1.00 96.00 545 PRO A C 1
ATOM 4034 O O . PRO A 1 545 ? 3.240 9.273 8.562 1.00 96.00 545 PRO A O 1
ATOM 4037 N N . VAL A 1 546 ? 2.457 10.497 6.848 1.00 96.00 546 VAL A N 1
ATOM 4038 C CA . VAL A 1 546 ? 2.543 9.425 5.848 1.00 96.00 546 VAL A CA 1
ATOM 4039 C C . VAL A 1 546 ? 3.600 9.817 4.820 1.00 96.00 546 VAL A C 1
ATOM 4041 O O . VAL A 1 546 ? 3.702 10.985 4.435 1.00 96.00 546 VAL A O 1
ATOM 4044 N N . ALA A 1 547 ? 4.427 8.844 4.445 1.00 96.81 547 ALA A N 1
ATOM 4045 C CA . ALA A 1 547 ? 5.618 9.025 3.629 1.00 96.81 547 ALA A CA 1
ATOM 4046 C C . ALA A 1 547 ? 5.494 8.286 2.291 1.00 96.81 547 ALA A C 1
ATOM 4048 O O . ALA A 1 547 ? 4.903 7.209 2.223 1.00 96.81 547 ALA A O 1
ATOM 4049 N N . LEU A 1 548 ? 6.101 8.853 1.252 1.00 96.62 548 LEU A N 1
ATOM 4050 C CA . LEU A 1 548 ? 6.303 8.239 -0.056 1.00 96.62 548 LEU A CA 1
ATOM 4051 C C . LEU A 1 548 ? 7.782 8.413 -0.441 1.00 96.62 548 LEU A C 1
ATOM 4053 O O . LEU A 1 548 ? 8.248 9.555 -0.453 1.00 96.62 548 LEU A O 1
ATOM 4057 N N . PRO A 1 549 ? 8.532 7.343 -0.758 1.00 96.56 549 PRO A N 1
ATOM 4058 C CA . PRO A 1 549 ? 9.868 7.472 -1.334 1.00 96.56 549 PRO A CA 1
ATOM 4059 C C . PRO A 1 549 ? 9.834 8.252 -2.656 1.00 96.56 549 PRO A C 1
ATOM 4061 O O . PRO A 1 549 ? 8.982 8.007 -3.507 1.00 96.56 549 PRO A O 1
ATOM 4064 N N . LEU A 1 550 ? 10.762 9.192 -2.826 1.00 94.31 550 LEU A N 1
ATOM 4065 C CA . LEU A 1 550 ? 10.960 9.921 -4.078 1.00 94.31 550 LEU A CA 1
ATOM 4066 C C . LEU A 1 550 ? 11.599 9.008 -5.128 1.00 94.31 550 LEU A C 1
ATOM 4068 O O . LEU A 1 550 ? 12.559 8.294 -4.835 1.00 94.31 550 LEU A O 1
ATOM 4072 N N . VAL A 1 551 ? 11.097 9.102 -6.357 1.00 88.50 551 VAL A N 1
ATOM 4073 C CA . VAL A 1 551 ? 11.716 8.547 -7.563 1.00 88.50 551 VAL A CA 1
ATOM 4074 C C . VAL A 1 551 ? 11.843 9.702 -8.555 1.00 88.50 551 VAL A C 1
ATOM 4076 O O . VAL A 1 551 ? 10.829 10.223 -9.013 1.00 88.50 551 VAL A O 1
ATOM 4079 N N . ASP A 1 552 ? 13.079 10.125 -8.817 1.00 86.19 552 ASP A N 1
ATOM 4080 C CA . ASP A 1 552 ? 13.425 11.108 -9.855 1.00 86.19 552 ASP A CA 1
ATOM 4081 C C . ASP A 1 552 ? 13.430 10.406 -11.225 1.00 86.19 552 ASP A C 1
ATOM 4083 O O . ASP A 1 552 ? 13.925 9.279 -11.353 1.00 86.19 552 ASP A O 1
ATOM 4087 N N . THR A 1 553 ? 12.802 11.033 -12.222 1.00 83.75 553 THR A N 1
ATOM 4088 C CA . THR A 1 553 ? 12.472 10.431 -13.522 1.00 83.75 553 THR A CA 1
ATOM 4089 C C . THR A 1 553 ? 13.328 11.013 -14.649 1.00 83.75 553 THR A C 1
ATOM 4091 O O . THR A 1 553 ? 12.835 11.615 -15.611 1.00 83.75 553 THR A O 1
ATOM 4094 N N . ASN A 1 554 ? 14.641 10.781 -14.561 1.00 84.00 554 ASN A N 1
ATOM 4095 C CA . ASN A 1 554 ? 15.590 11.138 -15.614 1.00 84.00 554 ASN A CA 1
ATOM 4096 C C . ASN A 1 554 ? 15.162 10.612 -16.993 1.00 84.00 554 ASN A C 1
ATOM 4098 O O . ASN A 1 554 ? 15.240 9.416 -17.288 1.00 84.00 554 ASN A O 1
ATOM 4102 N N . SER A 1 555 ? 14.780 11.542 -17.867 1.00 84.00 555 SER A N 1
ATOM 4103 C CA . SER A 1 555 ? 14.302 11.255 -19.221 1.00 84.00 555 SER A CA 1
ATOM 4104 C C . SER A 1 555 ? 15.336 11.681 -20.271 1.00 84.00 555 SER A C 1
ATOM 4106 O O . SER A 1 555 ? 15.002 12.243 -21.317 1.00 84.00 555 SER A O 1
ATOM 4108 N N . SER A 1 556 ? 16.623 11.434 -19.998 1.00 83.88 556 SER A N 1
ATOM 4109 C CA . SER A 1 556 ? 17.715 11.790 -20.911 1.00 83.88 556 SER A CA 1
ATOM 4110 C C . SER A 1 556 ? 17.839 10.827 -22.102 1.00 83.88 556 SER A C 1
ATOM 4112 O O . SER A 1 556 ? 17.688 9.608 -21.989 1.00 83.88 556 SER A O 1
ATOM 4114 N N . VAL A 1 557 ? 18.125 11.382 -23.285 1.00 86.38 557 VAL A N 1
ATOM 4115 C CA . VAL A 1 557 ? 18.420 10.597 -24.495 1.00 86.38 557 VAL A CA 1
ATOM 4116 C C . VAL A 1 557 ? 19.848 10.057 -24.461 1.00 86.38 557 VAL A C 1
ATOM 4118 O O . VAL A 1 557 ? 20.763 10.712 -23.962 1.00 86.38 557 VAL A O 1
ATOM 4121 N N . SER A 1 558 ? 20.064 8.878 -25.042 1.00 86.88 558 SER A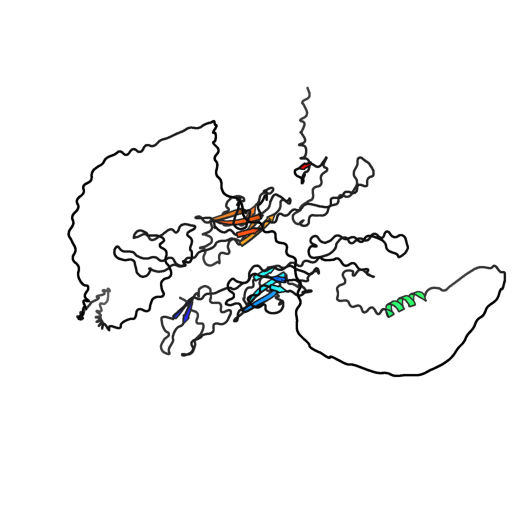 N 1
ATOM 4122 C CA . SER A 1 558 ? 21.380 8.226 -25.084 1.00 86.88 558 SER A CA 1
ATOM 4123 C C . SER A 1 558 ? 21.776 7.820 -26.507 1.00 86.88 558 SER A C 1
ATOM 4125 O O . SER A 1 558 ? 20.982 7.935 -27.438 1.00 86.88 558 SER A O 1
ATOM 4127 N N . ASN A 1 559 ? 23.023 7.374 -26.697 1.00 89.00 559 ASN A N 1
ATOM 4128 C CA . ASN A 1 559 ? 23.551 6.878 -27.979 1.00 89.00 559 ASN A CA 1
ATOM 4129 C C . ASN A 1 559 ? 23.288 7.820 -29.175 1.00 89.00 559 ASN A C 1
ATOM 4131 O O . ASN A 1 559 ? 22.807 7.382 -30.220 1.00 89.00 559 ASN A O 1
ATOM 4135 N N . ILE A 1 560 ? 23.565 9.117 -29.005 1.00 89.38 560 ILE A N 1
ATOM 4136 C CA . ILE A 1 560 ? 23.420 10.107 -30.080 1.00 89.38 560 ILE A CA 1
ATOM 4137 C C . ILE A 1 560 ? 24.468 9.821 -31.166 1.00 89.38 560 ILE A C 1
ATOM 4139 O O . ILE A 1 560 ? 25.667 9.846 -30.886 1.00 89.38 560 ILE A O 1
ATOM 4143 N N . ASP A 1 561 ? 24.013 9.580 -32.395 1.00 90.94 561 ASP A N 1
ATOM 4144 C CA . ASP A 1 561 ? 24.843 9.314 -33.573 1.00 90.94 561 ASP A CA 1
ATOM 4145 C C . ASP A 1 561 ? 24.430 10.209 -34.752 1.00 90.94 561 ASP A C 1
ATOM 4147 O O . ASP A 1 561 ? 23.253 10.521 -34.947 1.00 90.94 561 ASP A O 1
ATOM 4151 N N . PHE A 1 562 ? 25.416 10.627 -35.544 1.00 92.94 562 PHE A N 1
ATOM 4152 C CA . PHE A 1 562 ? 25.234 11.415 -36.760 1.00 92.94 562 PHE A CA 1
ATOM 4153 C C . PHE A 1 562 ? 26.292 11.012 -37.799 1.00 92.94 562 PHE A C 1
ATOM 4155 O O . PHE A 1 562 ? 27.365 11.622 -37.867 1.00 92.94 562 PHE A O 1
ATOM 4162 N N . PRO A 1 563 ? 26.022 9.985 -38.621 1.00 86.56 563 PRO A N 1
ATOM 4163 C CA . PRO A 1 563 ? 26.851 9.683 -39.774 1.00 86.56 563 PRO A CA 1
ATOM 4164 C C . PRO A 1 563 ? 26.605 10.735 -40.863 1.00 86.56 563 PRO A C 1
ATOM 4166 O O . PRO A 1 563 ? 25.521 10.819 -41.444 1.00 86.56 563 PRO A O 1
ATOM 4169 N N . ASP A 1 564 ? 27.626 11.547 -41.115 1.00 90.19 564 ASP A N 1
ATOM 4170 C CA . ASP A 1 564 ? 27.628 12.584 -42.145 1.00 90.19 564 ASP A CA 1
ATOM 4171 C C . ASP A 1 564 ? 28.002 12.010 -43.525 1.00 90.19 564 ASP A C 1
ATOM 4173 O O . ASP A 1 564 ? 28.922 11.192 -43.643 1.00 90.19 564 ASP A O 1
ATOM 4177 N N . PHE A 1 565 ? 27.274 12.412 -44.572 1.00 85.94 565 PHE A N 1
ATOM 4178 C CA . PHE A 1 565 ? 27.328 11.788 -45.900 1.00 85.94 565 PHE A CA 1
ATOM 4179 C C . PHE A 1 565 ? 27.403 12.762 -47.091 1.00 85.94 565 PHE A C 1
ATOM 4181 O O . PHE A 1 565 ? 27.480 12.280 -48.224 1.00 85.94 565 PHE A O 1
ATOM 4188 N N . ASP A 1 566 ? 27.363 14.088 -46.908 1.00 75.75 566 ASP A N 1
ATOM 4189 C CA . ASP A 1 566 ? 27.255 15.020 -48.052 1.00 75.75 566 ASP A CA 1
ATOM 4190 C C . ASP A 1 566 ? 28.554 15.233 -48.854 1.00 75.75 566 ASP A C 1
ATOM 4192 O O . ASP A 1 566 ? 28.492 15.614 -50.025 1.00 75.75 566 ASP A O 1
ATOM 4196 N N . LEU A 1 567 ? 29.698 14.850 -48.274 1.00 85.19 567 LEU A N 1
ATOM 4197 C CA . LEU A 1 567 ? 31.052 14.894 -48.843 1.00 85.19 567 LEU A CA 1
ATOM 4198 C C . LEU A 1 567 ? 31.686 16.297 -48.957 1.00 85.19 567 LEU A C 1
ATOM 4200 O O . LEU A 1 567 ? 32.834 16.380 -49.408 1.00 85.19 567 LEU A O 1
ATOM 4204 N N . ASP A 1 568 ? 31.009 17.369 -48.536 1.00 90.81 568 ASP A N 1
ATOM 4205 C CA . ASP A 1 568 ? 31.482 18.753 -48.669 1.00 90.81 568 ASP A CA 1
ATOM 4206 C C . ASP A 1 568 ? 31.853 19.347 -47.296 1.00 90.81 568 ASP A C 1
ATOM 4208 O O . ASP A 1 568 ? 31.027 19.542 -46.415 1.00 90.81 568 ASP A O 1
ATOM 4212 N N . ALA A 1 569 ? 33.136 19.679 -47.104 1.00 81.44 569 ALA A N 1
ATOM 4213 C CA . ALA A 1 569 ? 33.751 19.945 -45.790 1.00 81.44 569 ALA A CA 1
ATOM 4214 C C . ALA A 1 569 ? 33.334 21.255 -45.063 1.00 81.44 569 ALA A C 1
ATOM 4216 O O . ALA A 1 569 ? 34.087 21.766 -44.226 1.00 81.44 569 ALA A O 1
ATOM 4217 N N . THR A 1 570 ? 32.180 21.824 -45.404 1.00 88.06 570 THR A N 1
ATOM 4218 C CA . THR A 1 570 ? 31.546 22.992 -44.764 1.00 88.06 570 THR A CA 1
ATOM 4219 C C . THR A 1 570 ? 30.066 22.793 -44.454 1.00 88.06 570 THR A C 1
ATOM 4221 O O . THR A 1 570 ? 29.485 23.631 -43.760 1.00 88.06 570 THR A O 1
ATOM 4224 N N . ASP A 1 571 ? 29.476 21.725 -44.973 1.00 88.44 571 ASP A N 1
ATOM 4225 C CA . ASP A 1 571 ? 28.049 21.453 -44.943 1.00 88.44 571 ASP A CA 1
ATOM 4226 C C . ASP A 1 571 ? 27.813 20.268 -43.971 1.00 88.44 571 ASP A C 1
ATOM 4228 O O . ASP A 1 571 ? 28.744 19.850 -43.276 1.00 88.44 571 ASP A O 1
ATOM 4232 N N . LEU A 1 572 ? 26.565 19.823 -43.800 1.00 90.12 572 LEU A N 1
ATOM 4233 C CA . LEU A 1 572 ? 26.227 18.634 -43.005 1.00 90.12 572 LEU A CA 1
ATOM 4234 C C . LEU A 1 572 ? 25.008 17.940 -43.624 1.00 90.12 572 LEU A C 1
ATOM 4236 O O . LEU A 1 572 ? 23.940 18.549 -43.757 1.00 90.12 572 LEU A O 1
ATOM 4240 N N . GLY A 1 573 ? 25.121 16.643 -43.909 1.00 84.00 573 GLY A N 1
ATOM 4241 C CA . GLY A 1 573 ? 24.066 15.867 -44.557 1.00 84.00 573 GLY A CA 1
ATOM 4242 C C . GLY A 1 573 ? 24.041 14.420 -44.091 1.00 84.00 573 GLY A C 1
ATOM 4243 O O . GLY A 1 573 ? 24.594 13.537 -44.739 1.00 84.00 573 GLY A O 1
ATOM 4244 N N . GLY A 1 574 ? 23.330 14.175 -42.993 1.00 92.75 574 GLY A N 1
ATOM 4245 C CA . GLY A 1 574 ? 23.194 12.864 -42.360 1.00 92.75 574 GLY A CA 1
ATOM 4246 C C . GLY A 1 574 ? 21.814 12.651 -41.741 1.00 92.75 574 GLY A C 1
ATOM 4247 O O . GLY A 1 574 ? 20.908 13.474 -41.893 1.00 92.75 574 GLY A O 1
ATOM 4248 N N . VAL A 1 575 ? 21.654 11.545 -41.016 1.00 91.69 575 VAL A N 1
ATOM 4249 C CA . VAL A 1 575 ? 20.478 11.288 -40.170 1.00 91.69 575 VAL A CA 1
ATOM 4250 C C . VAL A 1 575 ? 20.930 11.340 -38.719 1.00 91.69 575 VAL A C 1
ATOM 4252 O O . VAL A 1 575 ? 21.726 10.506 -38.303 1.00 91.69 575 VAL A O 1
ATOM 4255 N N . LEU A 1 576 ? 20.421 12.305 -37.951 1.00 93.50 576 LEU A N 1
ATOM 4256 C CA . LEU A 1 576 ? 20.620 12.328 -36.503 1.00 93.50 576 LEU A CA 1
ATOM 4257 C C . LEU A 1 576 ? 19.744 11.246 -35.869 1.00 93.50 576 LEU A C 1
ATOM 4259 O O . LEU A 1 576 ? 18.526 11.250 -36.056 1.00 93.50 576 LEU A O 1
ATOM 4263 N N . ALA A 1 577 ? 20.368 10.339 -35.128 1.00 90.50 577 ALA A N 1
ATOM 4264 C CA . ALA A 1 577 ? 19.714 9.266 -34.398 1.00 90.50 577 ALA A CA 1
ATOM 4265 C C . ALA A 1 577 ? 20.080 9.335 -32.912 1.00 90.50 577 ALA A C 1
ATOM 4267 O O . ALA A 1 577 ? 21.145 9.824 -32.542 1.00 90.50 577 ALA A O 1
ATOM 4268 N N . TRP A 1 578 ? 19.188 8.842 -32.060 1.00 95.50 578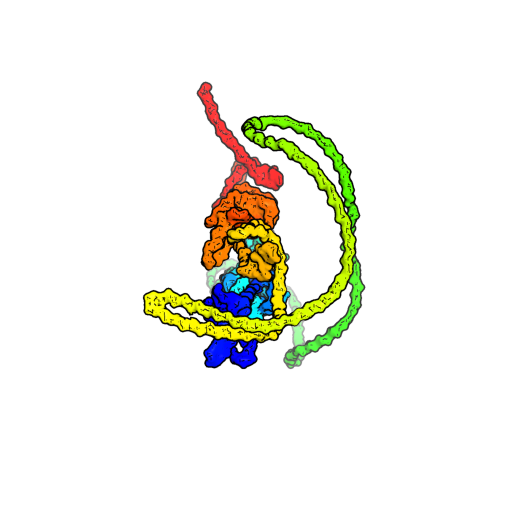 TRP A N 1
ATOM 4269 C CA . TRP A 1 578 ? 19.423 8.643 -30.633 1.00 95.50 578 TRP A CA 1
ATOM 4270 C C . TRP A 1 578 ? 18.534 7.505 -30.128 1.00 95.50 578 TRP A C 1
ATOM 4272 O O . TRP A 1 578 ? 17.514 7.172 -30.735 1.00 95.50 578 TRP A O 1
ATOM 4282 N N . THR A 1 579 ? 18.917 6.898 -29.011 1.00 88.62 579 THR A N 1
ATOM 4283 C CA . THR A 1 579 ? 18.036 6.032 -28.226 1.00 88.62 579 THR A CA 1
ATOM 4284 C C . THR A 1 579 ? 17.135 6.915 -27.364 1.00 88.62 579 THR A C 1
ATOM 4286 O O . THR A 1 579 ? 17.614 7.821 -26.676 1.00 88.62 579 THR A O 1
ATOM 4289 N N . THR A 1 580 ? 15.824 6.678 -27.428 1.00 86.38 580 THR A N 1
ATOM 4290 C CA . THR A 1 580 ? 14.842 7.335 -26.554 1.00 86.38 580 THR A CA 1
ATOM 4291 C C . THR A 1 580 ? 15.104 6.986 -25.085 1.00 86.38 580 THR A C 1
ATOM 4293 O O . THR A 1 580 ? 15.682 5.929 -24.819 1.00 86.38 580 THR A O 1
ATOM 4296 N N . PRO A 1 581 ? 14.669 7.817 -24.126 1.00 83.62 581 PRO A N 1
ATOM 4297 C CA . PRO A 1 581 ? 14.759 7.472 -22.711 1.00 83.62 581 PRO A CA 1
ATOM 4298 C C . PRO A 1 581 ? 13.929 6.218 -22.402 1.00 83.62 581 PRO A C 1
ATOM 4300 O O . PRO A 1 581 ? 13.019 5.874 -23.163 1.00 83.62 581 PRO A O 1
ATOM 4303 N N . ALA A 1 582 ? 14.228 5.550 -21.284 1.00 78.44 582 ALA A N 1
ATOM 4304 C CA . ALA A 1 582 ? 13.413 4.434 -20.802 1.00 78.44 582 ALA A CA 1
ATOM 4305 C C . ALA A 1 582 ? 11.997 4.921 -20.449 1.00 78.44 582 ALA A C 1
ATOM 4307 O O . ALA A 1 582 ? 11.014 4.426 -20.998 1.00 78.44 582 ALA A O 1
ATOM 4308 N N . GLU A 1 583 ? 11.915 5.975 -19.633 1.00 75.31 583 GLU A N 1
ATOM 4309 C CA . GLU A 1 583 ? 10.677 6.701 -19.364 1.00 75.31 583 GLU A CA 1
ATOM 4310 C C . GLU A 1 583 ? 10.489 7.825 -20.386 1.00 75.31 583 GLU A C 1
ATOM 4312 O O . GLU A 1 583 ? 11.074 8.899 -20.296 1.00 75.31 583 GLU A O 1
ATOM 4317 N N . PHE A 1 584 ? 9.671 7.570 -21.407 1.00 79.69 584 PHE A N 1
ATOM 4318 C CA . PHE A 1 584 ? 9.335 8.558 -22.443 1.00 79.69 584 PHE A CA 1
ATOM 4319 C C . PHE A 1 584 ? 7.910 9.118 -22.303 1.00 79.69 584 PHE A C 1
ATOM 4321 O O . PHE A 1 584 ? 7.520 9.991 -23.077 1.00 79.69 584 PHE A O 1
ATOM 4328 N N . GLY A 1 585 ? 7.120 8.641 -21.331 1.00 76.25 585 GLY A N 1
ATOM 4329 C CA . GLY A 1 585 ? 5.702 8.998 -21.172 1.00 76.25 585 GLY A CA 1
ATOM 4330 C C . GLY A 1 585 ? 5.438 10.484 -20.893 1.00 76.25 585 GLY A C 1
ATOM 4331 O O . GLY A 1 585 ? 4.330 10.965 -21.126 1.00 76.25 585 GLY A O 1
ATOM 4332 N N . GLN A 1 586 ? 6.461 11.208 -20.436 1.00 77.12 586 GLN A N 1
ATOM 4333 C CA . GLN A 1 586 ? 6.424 12.638 -20.119 1.00 77.12 586 GLN A CA 1
ATOM 4334 C C . GLN A 1 586 ? 7.050 13.515 -21.223 1.00 77.12 586 GLN A C 1
ATOM 4336 O O . GLN A 1 586 ? 6.852 14.730 -21.252 1.00 77.12 586 GLN A O 1
ATOM 4341 N N . VAL A 1 587 ? 7.786 12.915 -22.168 1.00 81.62 587 VAL A N 1
ATOM 4342 C CA . VAL A 1 587 ? 8.570 13.639 -23.178 1.00 81.62 587 VAL A CA 1
ATOM 4343 C C . VAL A 1 587 ? 7.669 14.105 -24.324 1.00 81.62 587 VAL A C 1
ATOM 4345 O O . VAL A 1 587 ? 7.410 13.382 -25.286 1.00 81.62 587 VAL A O 1
ATOM 4348 N N . VAL A 1 588 ? 7.196 15.350 -24.235 1.00 83.12 588 VAL A N 1
ATOM 4349 C CA . VAL A 1 588 ? 6.286 15.950 -25.230 1.00 83.12 588 VAL A CA 1
ATOM 4350 C C . VAL A 1 588 ? 6.954 16.278 -26.573 1.00 83.12 588 VAL A C 1
ATOM 4352 O O . VAL A 1 588 ? 6.280 16.287 -27.606 1.00 83.12 588 VAL A O 1
ATOM 4355 N N . SER A 1 589 ? 8.262 16.548 -26.582 1.00 86.69 589 SER A N 1
ATOM 4356 C CA . SER A 1 589 ? 9.046 16.866 -27.783 1.00 86.69 589 SER A CA 1
ATOM 4357 C C . SER A 1 589 ? 10.550 16.794 -27.514 1.00 86.69 589 SER A C 1
ATOM 4359 O O . SER A 1 589 ? 10.992 17.147 -26.426 1.00 86.69 589 SER A O 1
ATOM 4361 N N . TYR A 1 590 ? 11.336 16.431 -28.531 1.00 86.56 590 TYR A N 1
ATOM 4362 C CA . TYR A 1 590 ? 12.797 16.565 -28.516 1.00 86.56 590 TYR A CA 1
ATOM 4363 C C . TYR A 1 590 ? 13.209 17.848 -29.248 1.00 86.56 590 TYR A C 1
ATOM 4365 O O . TYR A 1 590 ? 12.803 18.054 -30.395 1.00 86.56 590 TYR A O 1
ATOM 4373 N N . GLU A 1 591 ? 14.034 18.684 -28.618 1.00 87.38 591 GLU A N 1
ATOM 4374 C CA . GLU A 1 591 ? 14.611 19.884 -29.236 1.00 87.38 591 GLU A CA 1
ATOM 4375 C C . GLU A 1 591 ? 16.085 19.642 -29.598 1.00 87.38 591 GLU A C 1
ATOM 4377 O O . GLU A 1 591 ? 16.846 19.066 -28.822 1.00 87.38 591 GLU A O 1
ATOM 4382 N N . VAL A 1 592 ? 16.490 20.048 -30.806 1.00 87.75 592 VAL A N 1
ATOM 4383 C CA . VAL A 1 592 ? 17.817 19.754 -31.375 1.00 87.75 592 VAL A CA 1
ATOM 4384 C C . VAL A 1 592 ? 18.512 21.057 -31.755 1.00 87.75 592 VAL A C 1
ATOM 4386 O O . VAL A 1 592 ? 17.975 21.854 -32.526 1.00 87.75 592 VAL A O 1
ATOM 4389 N N . TYR A 1 593 ? 19.730 21.254 -31.245 1.00 84.69 593 TYR A N 1
ATOM 4390 C CA . TYR A 1 593 ? 20.486 22.500 -31.376 1.00 84.69 593 TYR A CA 1
ATOM 4391 C C . TYR A 1 593 ? 21.891 22.278 -31.938 1.00 84.69 593 TYR A C 1
ATOM 4393 O O . TYR A 1 593 ? 22.584 21.332 -31.571 1.00 84.69 593 TYR A O 1
ATOM 4401 N N . PHE A 1 594 ? 22.358 23.220 -32.762 1.00 85.38 594 PHE A N 1
ATOM 4402 C CA . PHE A 1 594 ? 23.776 23.334 -33.102 1.00 85.38 594 PHE A CA 1
ATOM 4403 C C . PHE A 1 594 ? 24.518 24.107 -32.006 1.00 85.38 594 PHE A C 1
ATOM 4405 O O . PHE A 1 594 ? 24.225 25.278 -31.762 1.00 85.38 594 PHE A O 1
ATOM 4412 N N . ALA A 1 595 ? 25.508 23.470 -31.379 1.00 82.12 595 ALA A N 1
ATOM 4413 C CA . ALA A 1 595 ? 26.375 24.083 -30.376 1.00 82.12 595 ALA A CA 1
ATOM 4414 C C . ALA A 1 595 ? 27.772 24.377 -30.950 1.00 82.12 595 ALA A C 1
ATOM 4416 O O . ALA A 1 595 ? 28.337 23.575 -31.689 1.00 82.12 595 ALA A O 1
ATOM 4417 N N . SER A 1 596 ? 28.366 25.513 -30.573 1.00 81.12 596 SER A N 1
ATOM 4418 C CA . SER A 1 596 ? 29.738 25.894 -30.960 1.00 81.12 596 SER A CA 1
ATOM 4419 C C . SER A 1 596 ? 30.833 25.234 -30.106 1.00 81.12 596 SER A C 1
ATOM 4421 O O . SER A 1 596 ? 32.023 25.427 -30.358 1.00 81.12 596 SER A O 1
ATOM 4423 N N . GLY A 1 597 ? 30.433 24.471 -29.089 1.00 75.75 597 GLY A N 1
ATOM 4424 C CA . GLY A 1 597 ? 31.283 23.751 -28.150 1.00 75.75 597 GLY A CA 1
ATOM 4425 C C . GLY A 1 597 ? 30.463 23.235 -26.967 1.00 75.75 597 GLY A C 1
ATOM 4426 O O . GLY A 1 597 ? 29.320 23.649 -26.771 1.00 75.75 597 GLY A O 1
ATOM 4427 N N . LEU A 1 598 ? 31.060 22.341 -26.182 1.00 72.50 598 LEU A N 1
ATOM 4428 C CA . LEU A 1 598 ? 30.506 21.824 -24.928 1.00 72.50 598 LEU A CA 1
ATOM 4429 C C . LEU A 1 598 ? 31.336 22.367 -23.762 1.00 72.50 598 LEU A C 1
ATOM 4431 O O . LEU A 1 598 ? 32.566 22.424 -23.864 1.00 72.50 598 LEU A O 1
ATOM 4435 N N . VAL A 1 599 ? 30.689 22.738 -22.657 1.00 71.12 599 VAL A N 1
ATOM 4436 C CA . VAL A 1 599 ? 31.377 23.130 -21.421 1.00 71.12 599 VAL A CA 1
ATOM 4437 C C . VAL A 1 599 ? 31.168 22.033 -20.389 1.00 71.12 599 VAL A C 1
ATOM 4439 O O . VAL A 1 599 ? 30.071 21.846 -19.871 1.00 71.12 599 VAL A O 1
ATOM 4442 N N . LEU A 1 600 ? 32.245 21.318 -20.070 1.00 62.16 600 LEU A N 1
ATOM 4443 C CA . LEU A 1 600 ? 32.259 20.427 -18.916 1.00 62.16 600 LEU A CA 1
ATOM 4444 C C . LEU A 1 600 ? 32.343 21.276 -17.643 1.00 62.16 600 LEU A C 1
ATOM 4446 O O . LEU A 1 600 ? 33.367 21.920 -17.400 1.00 62.16 600 LEU A O 1
ATOM 4450 N N . VAL A 1 601 ? 31.279 21.259 -16.843 1.00 60.88 601 VAL A N 1
ATOM 4451 C CA . VAL A 1 601 ? 31.248 21.826 -15.488 1.00 60.88 601 VAL A CA 1
ATOM 4452 C C . VAL A 1 601 ? 31.049 20.656 -14.536 1.00 60.88 601 VAL A C 1
ATOM 4454 O O . VAL A 1 601 ? 30.139 19.861 -14.725 1.00 60.88 601 VAL A O 1
ATOM 4457 N N . ASP A 1 602 ? 31.964 20.494 -13.580 1.00 60.34 602 ASP A N 1
ATOM 4458 C CA . ASP A 1 602 ? 31.916 19.464 -12.531 1.00 60.34 602 ASP A CA 1
ATOM 4459 C C . ASP A 1 602 ? 31.621 18.023 -13.014 1.00 60.34 602 ASP A C 1
ATOM 4461 O O . ASP A 1 602 ? 31.057 17.198 -12.303 1.00 60.34 602 ASP A O 1
ATOM 4465 N N . ASN A 1 603 ? 32.134 17.701 -14.212 1.00 57.97 603 ASN A N 1
ATOM 4466 C CA . ASN A 1 603 ? 32.016 16.421 -14.928 1.00 57.97 603 ASN A CA 1
ATOM 4467 C C . ASN A 1 603 ? 30.636 16.134 -15.565 1.00 57.97 603 ASN A C 1
ATOM 4469 O O . ASN A 1 603 ? 30.436 15.053 -16.117 1.00 57.97 603 ASN A O 1
ATOM 4473 N N . GLU A 1 604 ? 29.735 17.115 -15.593 1.00 56.19 604 GLU A N 1
ATOM 4474 C CA . GLU A 1 604 ? 28.518 17.104 -16.411 1.00 56.19 604 GLU A CA 1
ATOM 4475 C C . GLU A 1 604 ? 28.661 18.026 -17.634 1.00 56.19 604 GLU A C 1
ATOM 4477 O O . GLU A 1 604 ? 29.513 18.920 -17.683 1.00 56.19 604 GLU A O 1
ATOM 4482 N N . THR A 1 605 ? 27.890 17.742 -18.688 1.00 56.72 605 THR A N 1
ATOM 4483 C CA . THR A 1 605 ? 28.113 18.306 -20.030 1.00 56.72 605 THR A CA 1
ATOM 4484 C C . THR A 1 605 ? 27.065 19.357 -20.358 1.00 56.72 605 THR A C 1
ATOM 4486 O O . THR A 1 605 ? 26.048 19.064 -20.982 1.00 56.72 605 THR A O 1
ATOM 4489 N N . TYR A 1 606 ? 27.328 20.598 -19.962 1.00 60.22 606 TYR A N 1
ATOM 4490 C CA . TYR A 1 606 ? 26.418 21.706 -20.216 1.00 60.22 606 TYR A CA 1
ATOM 4491 C C . TYR A 1 606 ? 26.661 22.319 -21.599 1.00 60.22 606 TYR A C 1
ATOM 4493 O O . TYR A 1 606 ? 27.797 22.458 -22.073 1.00 60.22 606 TYR A O 1
ATOM 4501 N N . LEU A 1 607 ? 25.572 22.733 -22.248 1.00 56.22 607 LEU A N 1
ATOM 4502 C CA . LEU A 1 607 ? 25.650 23.628 -23.397 1.00 56.22 607 LEU A CA 1
ATOM 4503 C C . LEU A 1 607 ? 26.290 24.951 -22.955 1.00 56.22 607 LEU A C 1
ATOM 4505 O O . LEU A 1 607 ? 26.025 25.445 -21.858 1.00 56.22 607 LEU A O 1
ATOM 4509 N N . CYS A 1 608 ? 27.104 25.560 -23.824 1.00 53.72 608 CYS A N 1
ATOM 4510 C CA . CYS A 1 608 ? 27.484 26.961 -23.647 1.00 53.72 608 CYS A CA 1
ATOM 4511 C C . CYS A 1 608 ? 26.203 27.788 -23.423 1.00 53.72 608 CYS A C 1
ATOM 4513 O O . CYS A 1 608 ? 25.320 27.707 -24.284 1.00 53.72 608 CYS A O 1
ATOM 4515 N N . PRO A 1 609 ? 26.085 28.598 -22.349 1.00 56.38 609 PRO A N 1
ATOM 4516 C CA . PRO A 1 609 ? 24.937 29.483 -22.197 1.00 56.38 609 PRO A CA 1
ATOM 4517 C C . PRO A 1 609 ? 24.855 30.347 -23.453 1.00 56.38 609 PRO A C 1
ATOM 4519 O O . PRO A 1 609 ? 25.850 30.978 -23.828 1.00 56.38 609 PRO A O 1
ATOM 4522 N N . ALA A 1 610 ? 23.706 30.300 -24.135 1.00 53.12 610 ALA A N 1
ATOM 4523 C CA . ALA A 1 610 ? 23.521 30.957 -25.422 1.00 53.12 610 ALA A CA 1
ATOM 4524 C C . ALA A 1 610 ? 23.968 32.412 -25.287 1.00 53.12 610 ALA A C 1
ATOM 4526 O O . ALA A 1 610 ? 23.426 33.147 -24.462 1.00 53.12 610 ALA A O 1
ATOM 4527 N N . SER A 1 611 ? 25.014 32.799 -26.026 1.00 53.31 611 SER A N 1
ATOM 4528 C CA . SER A 1 611 ? 25.667 34.089 -25.821 1.00 53.31 611 SER A CA 1
ATOM 4529 C C . SER A 1 611 ? 24.650 35.189 -26.088 1.00 53.31 611 SER A C 1
ATOM 4531 O O . SER A 1 611 ? 24.333 35.420 -27.257 1.00 53.31 611 SER A O 1
ATOM 4533 N N . GLU A 1 612 ? 24.131 35.802 -25.015 1.00 53.31 612 GLU A N 1
ATOM 4534 C CA . GLU A 1 612 ? 23.026 36.760 -25.058 1.00 53.31 612 GLU A CA 1
ATOM 4535 C C . GLU A 1 612 ? 23.324 37.769 -26.161 1.00 53.31 612 GLU A C 1
ATOM 4537 O O . GLU A 1 612 ? 24.290 38.536 -26.078 1.00 53.31 612 GLU A O 1
ATOM 4542 N N . SER A 1 613 ? 22.584 37.658 -27.269 1.00 49.28 613 SER A N 1
ATOM 4543 C CA . SER A 1 613 ? 23.007 38.257 -28.526 1.00 49.28 613 SER A CA 1
ATOM 4544 C C . SER A 1 613 ? 22.809 39.753 -28.403 1.00 49.28 613 SER A C 1
ATOM 4546 O O . SER A 1 613 ? 21.697 40.231 -28.625 1.00 49.28 613 SER A O 1
ATOM 4548 N N . GLN A 1 614 ? 23.866 40.468 -27.994 1.00 45.84 614 GLN A N 1
ATOM 4549 C CA . GLN A 1 614 ? 23.787 41.893 -27.701 1.00 45.84 614 GLN A CA 1
ATOM 4550 C C . GLN A 1 614 ? 23.179 42.592 -28.906 1.00 45.84 614 GLN A C 1
ATOM 4552 O O . GLN A 1 614 ? 23.812 42.703 -29.962 1.00 45.84 614 GLN A O 1
ATOM 4557 N N . GLU A 1 615 ? 21.931 43.026 -28.731 1.00 47.84 615 GLU A N 1
ATOM 4558 C CA . GLU A 1 615 ? 21.152 43.707 -29.748 1.00 47.84 615 GLU A CA 1
ATOM 4559 C C . GLU A 1 615 ? 21.787 45.082 -29.923 1.00 47.84 615 GLU A C 1
ATOM 4561 O O . GLU A 1 615 ? 21.459 46.058 -29.244 1.00 47.84 615 GLU A O 1
ATOM 4566 N N . THR A 1 616 ? 22.819 45.100 -30.767 1.00 47.47 616 THR A N 1
ATOM 4567 C CA . THR A 1 616 ? 23.736 46.217 -30.955 1.00 47.47 616 THR A CA 1
ATOM 4568 C C . THR A 1 616 ? 22.969 47.337 -31.626 1.00 47.47 616 THR A C 1
ATOM 4570 O O . THR A 1 616 ? 22.897 47.448 -32.849 1.00 47.47 616 THR A O 1
ATOM 4573 N N . THR A 1 617 ? 22.338 48.143 -30.775 1.00 51.72 617 THR A N 1
ATOM 4574 C CA . THR A 1 617 ? 21.397 49.185 -31.158 1.00 51.72 617 THR A CA 1
ATOM 4575 C C . THR A 1 617 ? 22.117 50.096 -32.148 1.00 51.72 617 THR A C 1
ATOM 4577 O O . THR A 1 617 ? 23.163 50.650 -31.793 1.00 51.72 617 THR A O 1
ATOM 4580 N N . PRO A 1 618 ? 21.644 50.205 -33.404 1.00 51.38 618 PRO A N 1
ATOM 4581 C CA . PRO A 1 618 ? 22.439 50.803 -34.465 1.00 51.38 618 PRO A CA 1
ATOM 4582 C C . PRO A 1 618 ? 22.762 52.250 -34.106 1.00 51.38 618 PRO A C 1
ATOM 4584 O O . PRO A 1 618 ? 21.860 53.056 -33.866 1.00 51.38 618 PRO A O 1
ATOM 4587 N N . ALA A 1 619 ? 24.059 52.559 -34.038 1.00 53.94 619 ALA A N 1
ATOM 4588 C CA . ALA A 1 619 ? 24.530 53.875 -33.631 1.00 53.94 619 ALA A CA 1
ATOM 4589 C C . ALA A 1 619 ? 23.898 54.961 -34.525 1.00 53.94 619 ALA A C 1
ATOM 4591 O O . ALA A 1 619 ? 23.868 54.795 -35.750 1.00 53.94 619 ALA A O 1
ATOM 4592 N N . PRO A 1 620 ? 23.384 56.063 -33.947 1.00 57.47 620 PRO A N 1
ATOM 4593 C CA . PRO A 1 620 ? 22.774 57.123 -34.734 1.00 57.47 620 PRO A CA 1
ATOM 4594 C C . PRO A 1 620 ? 23.816 57.735 -35.674 1.00 57.47 620 PRO A C 1
ATOM 4596 O O . PRO A 1 620 ? 24.907 58.107 -35.245 1.00 57.47 620 PRO A O 1
ATOM 4599 N N . MET A 1 621 ? 23.474 57.834 -36.960 1.00 54.66 621 MET A N 1
ATOM 4600 C CA . MET A 1 621 ? 24.302 58.527 -37.946 1.00 54.66 621 MET A CA 1
ATOM 4601 C C . MET A 1 621 ? 24.201 60.046 -37.752 1.00 54.66 621 MET A C 1
ATOM 4603 O O . MET A 1 621 ? 23.117 60.609 -37.918 1.00 54.66 621 MET A O 1
ATOM 4607 N N . GLU A 1 622 ? 25.343 60.682 -37.478 1.00 56.78 622 GLU A N 1
ATOM 4608 C CA . GLU A 1 622 ? 25.632 62.098 -37.767 1.00 56.78 622 GLU A CA 1
ATOM 4609 C C . GLU A 1 622 ? 26.691 62.196 -38.880 1.00 56.78 622 GLU A C 1
ATOM 4611 O O . GLU A 1 622 ? 27.634 61.368 -38.868 1.00 56.78 622 GLU A O 1
#

Organism: Polarella glacialis (NCBI:txid89957)

pLDDT: mean 72.82, std 25.04, range [26.98, 98.5]

Foldseek 3Di:
DDDDDPDDDDPPDPDDDDAPPPDCDDPRQKDWAWDADPVGIDPHTDMDGDDDDDFAWADWDDDFQDQAPQFGWFKIFTHGGPDCPFFQFKWKWFALDQQRHPTDTADDTGGPVDTMDTRDGRHGNPNGQKMWMWTAGPRGTDNGTGIDGDDDNHWDWADWDWDFPDDDPPDGDTDTDTHTPPDCVSPPDDDDDDDPDPPPVDPPPDPPPPPVVVVVVVVVVVPPPDDDDDDDDDDDDDDDDDDDDDDDDDDDDDDDDDDDDDDDDDDDDDDDDDDDDDDDDDDDDDDDDDDDDDDDDDDDDDDDDDDDDDDDDDDDDDDDDDDDDDDDDDDDDDDDDDDDDDDDDDDDPDDDDDDFDFDWDWDDDPPDGDGDGDGDDDDDDPDPPPPDPDDPDPDDDDDDDDDPPDPDDDDAPPPDCDPPQWDFAWDQDPVDIDPGGPDTDGDDPDDFAWADWDDDFFLQADFATWDKIFTHTRPPPPPDDPRLQFFAWKWKWFALDQQRHPTDTQDDTGGPPDGMGTDHTRHGCHNTFKMWMWTAGPRGIDNGTGIDTDDHRNFDWADWDWDFDPPDPPDGDTDTDIHGGPPCVNPPDDDDDDAPDWDQDPNDTDGDPPPPPPPPPPDDDD

Sequence (622 aa):
ASRTHLGTVPAGVHTFAIAADTAPGPAVLHLLVYASSSLAEQTTPSSTVIFDRSASVSDISFVDHDLDIREFSGNVSWVEPPSLERVEAYRVYLAENAEGSGRSRMGDEVAAGSSRILMPAETKQGDATHIVVYARSVLAEQTTPVAFLVSDTAFSVANVSFPDLDLDLADLGGTLAWIPYVDDAQVTHYNVYFATACLSSATADLVVNVDVNAVLNLINESNESNFTDETSLSNVSNTSEDVSDTSGSSDNDTNDTADLAVQSSLSNVSNTSDPLSESANASRRLRVDFLDDFVAEAADSDGPSRGLSAMAQDSDGLVWNTTNASDNASDTDTNVSQVSDNYSELSLNATSTTTSSTFTITSTSTTVSTTTTVTTTSTSSNSFLTVAELPPICAREFVAKVPVGTTTFVILPETSIRNFTHFLVFAVSSMAEQVAPSGGVLIDDASASVSGIVFVDQDLDRLDLGGNISWQPADFDFDAGLSAGRVGSYNVYLAFDEVGAGRSQVGSSLEVGYQEQDVLAETPLSSRTHVLVYTASTLVEQTTPVALPLVDTNSSVSNIDFPDFDLDATDLGGVLAWTTPAEFGQVVSYEVYFASGLVLVDNETYLCPASESQETTPAPME